Protein AF-A0A3R7WLH8-F1 (afdb_monomer)

pLDDT: mean 74.45, std 24.91, range [28.34, 98.06]

Structure (mmCIF, N/CA/C/O backbone):
data_AF-A0A3R7WLH8-F1
#
_entry.id   AF-A0A3R7WLH8-F1
#
loop_
_atom_site.group_PDB
_atom_site.id
_atom_site.type_symbol
_atom_site.label_atom_id
_atom_site.label_alt_id
_atom_site.label_comp_id
_atom_site.label_asym_id
_atom_site.label_entity_id
_atom_site.label_seq_id
_atom_site.pdbx_PDB_ins_code
_atom_site.Cartn_x
_atom_site.Cartn_y
_atom_site.Cartn_z
_atom_site.occupancy
_atom_site.B_iso_or_equiv
_atom_site.auth_seq_id
_atom_site.auth_comp_id
_atom_site.auth_asym_id
_atom_site.auth_atom_id
_atom_site.pdbx_PDB_model_num
ATOM 1 N N . MET A 1 1 ? 27.901 28.389 -70.918 1.00 40.59 1 MET A N 1
ATOM 2 C CA . MET A 1 1 ? 26.984 27.242 -70.799 1.00 40.59 1 MET A CA 1
ATOM 3 C C . MET A 1 1 ? 27.554 26.351 -69.721 1.00 40.59 1 MET A C 1
ATOM 5 O O . MET A 1 1 ? 28.680 25.908 -69.884 1.00 40.59 1 MET A O 1
ATOM 9 N N . ILE A 1 2 ? 26.846 26.208 -68.601 1.00 49.53 2 ILE A N 1
ATOM 10 C CA . ILE A 1 2 ? 27.126 25.148 -67.630 1.00 49.53 2 ILE A CA 1
ATOM 11 C C . ILE A 1 2 ? 26.719 23.880 -68.373 1.00 49.53 2 ILE A C 1
ATOM 13 O O . ILE A 1 2 ? 25.544 23.742 -68.717 1.00 49.53 2 ILE A O 1
ATOM 17 N N . ASP A 1 3 ? 27.689 23.067 -68.786 1.00 56.53 3 ASP A N 1
ATOM 18 C CA . ASP A 1 3 ? 27.353 21.775 -69.366 1.00 56.53 3 ASP A CA 1
ATOM 19 C C . ASP A 1 3 ? 26.585 20.995 -68.287 1.00 56.53 3 ASP A C 1
ATOM 21 O O . ASP A 1 3 ? 26.953 21.008 -67.116 1.00 56.53 3 ASP A O 1
ATOM 25 N N . GLY A 1 4 ? 25.435 20.440 -68.658 1.00 58.41 4 GLY A N 1
ATOM 26 C CA . GLY A 1 4 ? 24.514 19.789 -67.730 1.00 58.41 4 GLY A CA 1
ATOM 27 C C . GLY A 1 4 ? 24.974 18.411 -67.251 1.00 58.41 4 GLY A C 1
ATOM 28 O O . GLY A 1 4 ? 24.127 17.632 -66.817 1.00 58.41 4 GLY A O 1
ATOM 29 N N . SER A 1 5 ? 26.259 18.058 -67.360 1.00 61.06 5 SER A N 1
ATOM 30 C CA . SER A 1 5 ? 26.787 16.882 -66.676 1.00 61.06 5 SER A CA 1
ATOM 31 C C . SER A 1 5 ? 26.930 17.224 -65.194 1.00 61.06 5 SER A C 1
ATOM 33 O O . SER A 1 5 ? 27.556 18.212 -64.835 1.00 61.06 5 SER A O 1
ATOM 35 N N . GLY A 1 6 ? 26.264 16.464 -64.320 1.00 68.88 6 GLY A N 1
ATOM 36 C CA . GLY A 1 6 ? 26.337 16.660 -62.870 1.00 68.88 6 GLY A CA 1
ATOM 37 C C . GLY A 1 6 ? 27.756 16.435 -62.333 1.00 68.88 6 GLY A C 1
ATOM 38 O O . GLY A 1 6 ? 28.636 17.278 -62.462 1.00 68.88 6 GLY A O 1
ATOM 39 N N . ILE A 1 7 ? 28.005 15.288 -61.701 1.00 75.50 7 ILE A N 1
ATOM 40 C CA . ILE A 1 7 ? 29.366 14.911 -61.292 1.00 75.50 7 ILE A CA 1
ATOM 41 C C . ILE A 1 7 ? 30.076 14.345 -62.530 1.00 75.50 7 ILE A C 1
ATOM 43 O O . ILE A 1 7 ? 29.749 13.249 -62.981 1.00 75.50 7 ILE A O 1
ATOM 47 N N . SER A 1 8 ? 31.013 15.098 -63.106 1.00 70.19 8 SER A N 1
ATOM 48 C CA . SER A 1 8 ? 31.606 14.806 -64.422 1.00 70.19 8 SER A CA 1
ATOM 49 C C . SER A 1 8 ? 32.635 13.666 -64.424 1.00 70.19 8 SER A C 1
ATOM 51 O O . SER A 1 8 ? 32.873 13.062 -65.470 1.00 70.19 8 SER A O 1
ATOM 53 N N . ASN A 1 9 ? 33.229 13.331 -63.272 1.00 80.62 9 ASN A N 1
ATOM 54 C CA . ASN A 1 9 ? 34.168 12.211 -63.133 1.00 80.62 9 ASN A CA 1
ATOM 55 C C . ASN A 1 9 ? 34.193 11.652 -61.693 1.00 80.62 9 ASN A C 1
ATOM 57 O O . ASN A 1 9 ? 35.164 11.887 -60.967 1.00 80.62 9 ASN A O 1
ATOM 61 N N . PRO A 1 10 ? 33.133 10.955 -61.237 1.00 83.56 10 PRO A N 1
ATOM 62 C CA . PRO A 1 10 ? 33.090 10.414 -59.882 1.00 83.56 10 PRO A CA 1
ATOM 63 C C . PRO A 1 10 ? 34.143 9.316 -59.708 1.00 83.56 10 PRO A C 1
ATOM 65 O O . PRO A 1 10 ? 34.213 8.376 -60.503 1.00 83.56 10 PRO A O 1
ATOM 68 N N . PHE A 1 11 ? 34.937 9.399 -58.642 1.00 90.88 11 PHE A N 1
ATOM 69 C CA . PHE A 1 11 ? 35.876 8.340 -58.277 1.00 90.88 11 PHE A CA 1
ATOM 70 C C . PHE A 1 11 ? 35.345 7.575 -57.067 1.00 90.88 11 PHE A C 1
ATOM 72 O O . PHE A 1 11 ? 35.356 8.089 -55.952 1.00 90.88 11 PHE A O 1
ATOM 79 N N . PHE A 1 12 ? 34.827 6.369 -57.305 1.00 92.69 12 PHE A N 1
ATOM 80 C CA . PHE A 1 12 ? 34.257 5.524 -56.257 1.00 92.69 12 PHE A CA 1
ATOM 81 C C . PHE A 1 12 ? 35.341 4.914 -55.374 1.00 92.69 12 PHE A C 1
ATOM 83 O O . PHE A 1 12 ? 36.395 4.509 -55.864 1.00 92.69 12 PHE A O 1
ATOM 90 N N . PHE A 1 13 ? 35.043 4.790 -54.085 1.00 93.25 13 PHE A N 1
ATOM 91 C CA . PHE A 1 13 ? 35.913 4.130 -53.127 1.00 93.25 13 PHE A CA 1
ATOM 92 C C . PHE A 1 13 ? 35.140 3.154 -52.241 1.00 93.25 13 PHE A C 1
ATOM 94 O O . PHE A 1 13 ? 33.953 3.329 -51.957 1.00 93.25 13 PHE A O 1
ATOM 101 N N . LEU A 1 14 ? 35.870 2.145 -51.775 1.00 93.75 14 LEU A N 1
ATOM 102 C CA . LEU A 1 14 ? 35.552 1.380 -50.578 1.00 93.75 14 LEU A CA 1
ATOM 103 C C . LEU A 1 14 ? 36.477 1.866 -49.470 1.00 93.75 14 LEU A C 1
ATOM 105 O O . LEU A 1 14 ? 37.641 2.167 -49.738 1.00 93.75 14 LEU A O 1
ATOM 109 N N . GLY A 1 15 ? 35.984 1.963 -48.246 1.00 92.19 15 GLY A N 1
ATOM 110 C CA . GLY A 1 15 ? 36.803 2.426 -47.137 1.00 92.19 15 GLY A CA 1
ATOM 111 C C . GLY A 1 15 ? 36.251 2.040 -45.782 1.00 92.19 15 GLY A C 1
ATOM 112 O O . GLY A 1 15 ? 35.165 1.470 -45.677 1.00 92.19 15 GLY A O 1
ATOM 113 N N . VAL A 1 16 ? 37.015 2.374 -44.749 1.00 92.06 16 VAL A N 1
ATOM 114 C CA . VAL A 1 16 ? 36.642 2.176 -43.347 1.00 92.06 16 VAL A CA 1
ATOM 115 C C . VAL A 1 16 ? 36.559 3.522 -42.637 1.00 92.06 16 VAL A C 1
ATOM 117 O O . VAL A 1 16 ? 37.370 4.418 -42.885 1.00 92.06 16 VAL A O 1
ATOM 120 N N . VAL A 1 17 ? 35.561 3.680 -41.773 1.00 92.31 17 VAL A N 1
ATOM 121 C CA . VAL A 1 17 ? 35.414 4.869 -40.928 1.00 92.31 17 VAL A CA 1
ATOM 122 C C . VAL A 1 17 ? 36.471 4.836 -39.826 1.00 92.31 17 VAL A C 1
ATOM 124 O O . VAL A 1 17 ? 36.531 3.885 -39.050 1.00 92.31 17 VAL A O 1
ATOM 127 N N . GLU A 1 18 ? 37.287 5.882 -39.736 1.00 92.12 18 GLU A N 1
ATOM 128 C CA . GLU A 1 18 ? 38.377 5.990 -38.754 1.00 92.12 18 GLU A CA 1
ATOM 129 C C . GLU A 1 18 ? 38.159 7.099 -37.723 1.00 92.12 18 GLU A C 1
ATOM 131 O O . GLU A 1 18 ? 38.820 7.115 -36.687 1.00 92.12 18 GLU A O 1
ATOM 136 N N . ASN A 1 19 ? 37.214 8.006 -37.974 1.00 91.75 19 ASN A N 1
ATOM 137 C CA . ASN A 1 19 ? 36.775 9.002 -37.005 1.00 91.75 19 ASN A CA 1
ATOM 138 C C . ASN A 1 19 ? 35.331 9.427 -37.300 1.00 91.75 19 ASN A C 1
ATOM 140 O O . ASN A 1 19 ? 34.993 9.709 -38.449 1.00 91.75 19 ASN A O 1
ATOM 144 N N . ASN A 1 20 ? 34.493 9.499 -36.270 1.00 90.75 20 ASN A N 1
ATOM 145 C CA . ASN A 1 20 ? 33.112 9.982 -36.353 1.00 90.75 20 ASN A CA 1
ATOM 146 C C . ASN A 1 20 ? 32.798 11.108 -35.351 1.00 90.75 20 ASN A C 1
ATOM 148 O O . ASN A 1 20 ? 31.636 11.469 -35.180 1.00 90.75 20 ASN A O 1
ATOM 152 N N . VAL A 1 21 ? 33.824 11.682 -34.713 1.00 89.81 21 VAL A N 1
ATOM 153 C CA . VAL A 1 21 ? 33.704 12.852 -33.833 1.00 89.81 21 VAL A CA 1
ATOM 154 C C . VAL A 1 21 ? 33.979 14.112 -34.653 1.00 89.81 21 VAL A C 1
ATOM 156 O O . VAL A 1 21 ? 35.080 14.661 -34.637 1.00 89.81 21 VAL A O 1
ATOM 159 N N . ASP A 1 22 ? 32.980 14.527 -35.431 1.00 88.56 22 ASP A N 1
ATOM 160 C CA . ASP A 1 22 ? 33.034 15.712 -36.293 1.00 88.56 22 ASP A CA 1
ATOM 161 C C . ASP A 1 22 ? 33.067 17.016 -35.467 1.00 88.56 22 ASP A C 1
ATOM 163 O O . ASP A 1 22 ? 32.074 17.334 -34.809 1.00 88.56 22 ASP A O 1
ATOM 167 N N . PRO A 1 23 ? 34.144 17.829 -35.535 1.00 87.81 23 PRO A N 1
ATOM 168 C CA . PRO A 1 23 ? 34.237 19.101 -34.815 1.00 87.81 23 PRO A CA 1
ATOM 169 C C . PRO A 1 23 ? 33.142 20.115 -35.178 1.00 87.81 23 PRO A C 1
ATOM 171 O O . PRO A 1 23 ? 32.892 21.045 -34.413 1.00 87.81 23 PRO A O 1
ATOM 174 N N . THR A 1 24 ? 32.519 19.966 -36.352 1.00 88.19 24 THR A N 1
ATOM 175 C CA . THR A 1 24 ? 31.449 20.849 -36.838 1.00 88.19 24 THR A CA 1
ATOM 176 C C . THR A 1 24 ? 30.047 20.382 -36.444 1.00 88.19 24 THR A C 1
ATOM 178 O O . THR A 1 24 ? 29.102 21.156 -36.566 1.00 88.19 24 THR A O 1
ATOM 181 N N . ASN A 1 25 ? 29.910 19.166 -35.896 1.00 87.06 25 ASN A N 1
ATOM 182 C CA . ASN A 1 25 ? 28.632 18.529 -35.559 1.00 87.06 25 ASN A CA 1
ATOM 183 C C . ASN A 1 25 ? 27.655 18.423 -36.751 1.00 87.06 25 ASN A C 1
ATOM 185 O O . ASN A 1 25 ? 26.441 18.461 -36.563 1.00 87.06 25 ASN A O 1
ATOM 189 N N . GLU A 1 26 ? 28.170 18.278 -37.976 1.00 83.69 26 GLU A N 1
ATOM 190 C CA . GLU A 1 26 ? 27.370 18.145 -39.204 1.00 83.69 26 GLU A CA 1
ATOM 191 C C . GLU A 1 26 ? 27.116 16.672 -39.586 1.00 83.69 26 GLU A C 1
ATOM 193 O O . GLU A 1 26 ? 26.509 16.388 -40.618 1.00 83.69 26 GLU A O 1
ATOM 198 N N . GLY A 1 27 ? 27.582 15.721 -38.768 1.00 86.56 27 GLY A N 1
ATOM 199 C CA . GLY A 1 27 ? 27.427 14.283 -39.014 1.00 86.56 27 GLY A CA 1
ATOM 200 C C . GLY A 1 27 ? 28.411 13.727 -40.050 1.00 86.56 27 GLY A C 1
ATOM 201 O O . GLY A 1 27 ? 28.143 12.696 -40.676 1.00 86.56 27 GLY A O 1
ATOM 202 N N . LYS A 1 28 ? 29.545 14.406 -40.259 1.00 89.75 28 LYS A N 1
ATOM 203 C CA . LYS A 1 28 ? 30.610 13.931 -41.149 1.00 89.75 28 LYS A CA 1
ATOM 204 C C . LYS A 1 28 ? 31.453 12.845 -40.487 1.00 89.75 28 LYS A C 1
ATOM 206 O O . LYS A 1 28 ? 31.512 12.724 -39.266 1.00 89.75 28 LYS A O 1
ATOM 211 N N . VAL A 1 29 ? 32.155 12.076 -41.311 1.00 92.88 29 VAL A N 1
ATOM 212 C CA . VAL A 1 29 ? 33.094 11.038 -40.862 1.00 92.88 29 VAL A CA 1
ATOM 213 C C . VAL A 1 29 ? 34.404 11.116 -41.636 1.00 92.88 29 VAL A C 1
ATOM 215 O O . VAL A 1 29 ? 34.404 11.452 -42.816 1.00 92.88 29 VAL A O 1
ATOM 218 N N . GLN A 1 30 ? 35.532 10.785 -41.013 1.00 93.94 30 GLN A N 1
ATOM 219 C CA . GLN A 1 30 ? 36.791 10.582 -41.733 1.00 93.94 30 GLN A CA 1
ATOM 220 C C . GLN A 1 30 ? 36.890 9.122 -42.166 1.00 93.94 30 GLN A C 1
ATOM 222 O O . GLN A 1 30 ? 36.765 8.208 -41.346 1.00 93.94 30 GLN A O 1
ATOM 227 N N . VAL A 1 31 ? 37.110 8.908 -43.463 1.00 94.44 31 VAL A N 1
ATOM 228 C CA . VAL A 1 31 ? 37.139 7.574 -44.071 1.00 94.44 31 VAL A CA 1
ATOM 229 C C . VAL A 1 31 ? 38.480 7.332 -44.742 1.00 94.44 31 VAL A C 1
ATOM 231 O O . VAL A 1 31 ? 38.927 8.111 -45.589 1.00 94.44 31 VAL A O 1
ATOM 234 N N . ARG A 1 32 ? 39.102 6.198 -44.427 1.00 94.06 32 ARG A N 1
ATOM 235 C CA . ARG A 1 32 ? 40.263 5.720 -45.172 1.00 94.06 32 ARG A CA 1
ATOM 236 C C . ARG A 1 32 ? 39.793 4.967 -46.408 1.00 94.06 32 ARG A C 1
ATOM 238 O O . ARG A 1 32 ? 39.340 3.829 -46.315 1.00 94.06 32 ARG A O 1
ATOM 245 N N . ALA A 1 33 ? 39.882 5.618 -47.565 1.00 93.69 33 ALA A N 1
ATOM 246 C CA . ALA A 1 33 ? 39.571 5.030 -48.859 1.00 93.69 33 ALA A CA 1
ATOM 247 C C . ALA A 1 33 ? 40.703 4.094 -49.311 1.00 93.69 33 ALA A C 1
ATOM 249 O O . ALA A 1 33 ? 41.852 4.517 -49.499 1.00 93.69 33 ALA A O 1
ATOM 250 N N . PHE A 1 34 ? 40.374 2.817 -49.501 1.00 91.44 34 PHE A N 1
ATOM 251 C CA . PHE A 1 34 ? 41.323 1.797 -49.929 1.00 91.44 34 PHE A CA 1
ATOM 252 C C . PHE A 1 34 ? 41.853 2.098 -51.334 1.00 91.44 34 PHE A C 1
ATOM 254 O O . PHE A 1 34 ? 41.098 2.427 -52.248 1.00 91.44 34 PHE A O 1
ATOM 261 N N . GLY A 1 35 ? 43.174 1.993 -51.499 1.00 87.81 35 GLY A N 1
ATOM 262 C CA . GLY A 1 35 ? 43.865 2.321 -52.749 1.00 87.81 35 GLY A CA 1
ATOM 263 C C . GLY A 1 35 ? 44.087 3.819 -52.997 1.00 87.81 35 GLY A C 1
ATOM 264 O O . GLY A 1 35 ? 44.679 4.158 -54.018 1.00 87.81 35 GLY A O 1
ATOM 265 N N . VAL A 1 36 ? 43.649 4.701 -52.085 1.00 90.38 36 VAL A N 1
ATOM 266 C CA . VAL A 1 36 ? 43.803 6.166 -52.204 1.00 90.38 36 VAL A CA 1
ATOM 267 C C . VAL A 1 36 ? 44.644 6.740 -51.068 1.00 90.38 36 VAL A C 1
ATOM 269 O O . VAL A 1 36 ? 45.650 7.390 -51.323 1.00 90.38 36 VAL A O 1
ATOM 272 N N . HIS A 1 37 ? 44.259 6.480 -49.816 1.00 91.25 37 HIS A N 1
ATOM 273 C CA . HIS A 1 37 ? 44.868 7.111 -48.635 1.00 91.25 37 HIS A CA 1
ATOM 274 C C . HIS A 1 37 ? 46.036 6.314 -48.022 1.00 91.25 37 HIS A C 1
ATOM 276 O O . HIS A 1 37 ? 46.512 6.665 -46.946 1.00 91.25 37 HIS A O 1
ATOM 282 N N . GLY A 1 38 ? 46.481 5.229 -48.666 1.00 89.44 38 GLY A N 1
ATOM 283 C CA . GLY A 1 38 ? 47.543 4.374 -48.125 1.00 89.44 38 GLY A CA 1
ATOM 284 C C . GLY A 1 38 ? 47.196 3.774 -46.755 1.00 89.44 38 GLY A C 1
ATOM 285 O O . GLY A 1 38 ? 46.023 3.595 -46.417 1.00 89.44 38 GLY A O 1
ATOM 286 N N . THR A 1 39 ? 48.219 3.456 -45.967 1.00 90.62 39 THR A N 1
ATOM 287 C CA . THR A 1 39 ? 48.094 2.920 -44.602 1.00 90.62 39 THR A CA 1
ATOM 288 C C . THR A 1 39 ? 48.032 4.024 -43.543 1.00 90.62 39 THR A C 1
ATOM 290 O O . THR A 1 39 ? 48.433 5.164 -43.779 1.00 90.62 39 THR A O 1
ATOM 293 N N . ASN A 1 40 ? 47.581 3.687 -42.335 1.00 86.62 40 ASN A N 1
ATOM 294 C CA . ASN A 1 40 ? 47.556 4.591 -41.177 1.00 86.62 40 ASN A CA 1
ATOM 295 C C . ASN A 1 40 ? 48.934 5.107 -40.719 1.00 86.62 40 ASN A C 1
ATOM 297 O O . ASN A 1 40 ? 48.995 6.073 -39.963 1.00 86.62 40 ASN A O 1
ATOM 301 N N . LYS A 1 41 ? 50.032 4.500 -41.188 1.00 86.12 41 LYS A N 1
ATOM 302 C CA . LYS A 1 41 ? 51.408 4.987 -40.985 1.00 86.12 41 LYS A CA 1
ATOM 303 C C . LYS A 1 41 ? 51.830 6.027 -42.022 1.00 86.12 41 LYS A C 1
ATOM 305 O O . LYS A 1 41 ? 52.765 6.779 -41.776 1.00 86.12 41 LYS A O 1
ATOM 310 N N . GLU A 1 42 ? 51.186 6.022 -43.187 1.00 88.75 42 GLU A N 1
ATOM 311 C CA . GLU A 1 42 ? 51.478 6.943 -44.288 1.00 88.75 42 GLU A CA 1
ATOM 312 C C . GLU A 1 42 ? 50.646 8.220 -44.176 1.00 88.75 42 GLU A C 1
ATOM 314 O O . GLU A 1 42 ? 51.181 9.306 -44.375 1.00 88.75 42 GLU A O 1
ATOM 319 N N . ILE A 1 43 ? 49.357 8.086 -43.842 1.00 88.50 43 ILE A N 1
ATOM 320 C CA . ILE A 1 43 ? 48.445 9.208 -43.587 1.00 88.50 43 ILE A CA 1
ATOM 321 C C . ILE A 1 43 ? 47.741 8.960 -42.261 1.00 88.50 43 ILE A C 1
ATOM 323 O O . ILE A 1 43 ? 47.035 7.955 -42.115 1.00 88.50 43 ILE A O 1
ATOM 327 N N . GLU A 1 44 ? 47.892 9.880 -41.313 1.00 88.25 44 GLU A N 1
ATOM 328 C CA . GLU A 1 44 ? 47.235 9.769 -40.014 1.00 88.25 44 GLU A CA 1
ATOM 329 C C . GLU A 1 44 ? 45.725 10.019 -40.129 1.00 88.25 44 GLU A C 1
ATOM 331 O O . GLU A 1 44 ? 45.261 10.811 -40.948 1.00 88.25 44 GLU A O 1
ATOM 336 N N . ASN A 1 45 ? 44.934 9.395 -39.255 1.00 87.31 45 ASN A N 1
ATOM 337 C CA . ASN A 1 45 ? 43.467 9.457 -39.312 1.00 87.31 45 ASN A CA 1
ATOM 338 C C . ASN A 1 45 ? 42.931 10.900 -39.274 1.00 87.31 45 ASN A C 1
ATOM 340 O O . ASN A 1 45 ? 41.951 11.213 -39.941 1.00 87.31 45 ASN A O 1
ATOM 344 N N . LYS A 1 46 ? 43.605 11.794 -38.535 1.00 87.44 46 LYS A N 1
ATOM 345 C CA . LYS A 1 46 ? 43.242 13.215 -38.404 1.00 87.44 46 LYS A CA 1
ATOM 346 C C . LYS A 1 46 ? 43.436 14.020 -39.696 1.00 87.44 46 LYS A C 1
ATOM 348 O O . LYS A 1 46 ? 42.831 15.078 -39.831 1.00 87.44 46 LYS A O 1
ATOM 353 N N . GLU A 1 47 ? 44.269 13.536 -40.615 1.00 89.81 47 GLU A N 1
ATOM 354 C CA . GLU A 1 47 ? 44.601 14.193 -41.887 1.00 89.81 47 GLU A CA 1
ATOM 355 C C . GLU A 1 47 ? 43.656 13.781 -43.022 1.00 89.81 47 GLU A C 1
ATOM 357 O O . GLU A 1 47 ? 43.668 14.383 -44.095 1.00 89.81 47 GLU A O 1
ATOM 362 N N . LEU A 1 48 ? 42.818 12.767 -42.791 1.00 93.12 48 LEU A N 1
ATOM 363 C CA . LEU A 1 48 ? 41.832 12.316 -43.761 1.00 93.12 48 LEU A CA 1
ATOM 364 C C . LEU A 1 48 ? 40.761 13.398 -44.002 1.00 93.12 48 LEU A C 1
ATOM 366 O O . LEU A 1 48 ? 40.313 14.053 -43.056 1.00 93.12 48 LEU A O 1
ATOM 370 N N . PRO A 1 49 ? 40.278 13.572 -45.241 1.00 92.69 49 PRO A N 1
ATOM 371 C CA . PRO A 1 49 ? 39.191 14.503 -45.515 1.00 92.69 49 PRO A CA 1
ATOM 372 C C . PRO A 1 49 ? 37.883 14.059 -44.838 1.00 92.69 49 PRO A C 1
ATOM 374 O O . PRO A 1 49 ? 37.552 12.871 -44.794 1.00 92.69 49 PRO A O 1
ATOM 377 N N . TRP A 1 50 ? 37.120 15.031 -44.330 1.00 93.50 50 TRP A N 1
ATOM 378 C CA . TRP A 1 50 ? 35.791 14.796 -43.764 1.00 93.50 50 TRP A CA 1
ATOM 379 C C . TRP A 1 50 ? 34.782 14.505 -44.872 1.00 93.50 50 TRP A C 1
ATOM 381 O O . TRP A 1 50 ? 34.513 15.352 -45.724 1.00 93.50 50 TRP A O 1
ATOM 391 N N . ALA A 1 51 ? 34.202 13.312 -44.836 1.00 92.81 51 ALA A N 1
ATOM 392 C CA . ALA A 1 51 ? 33.184 12.866 -45.764 1.00 92.81 51 ALA A CA 1
ATOM 393 C C . ALA A 1 51 ? 31.787 13.198 -45.259 1.00 92.81 51 ALA A C 1
ATOM 395 O O . ALA A 1 51 ? 31.429 12.894 -44.119 1.00 92.81 51 ALA A O 1
ATOM 396 N N . ILE A 1 52 ? 30.979 13.784 -46.139 1.00 89.81 52 ILE A N 1
ATOM 397 C CA . ILE A 1 52 ? 29.548 13.958 -45.896 1.00 89.81 52 ILE A CA 1
ATOM 398 C C . ILE A 1 52 ? 28.876 12.593 -46.057 1.00 89.81 52 ILE A C 1
ATOM 400 O O . ILE A 1 52 ? 29.155 11.870 -47.015 1.00 89.81 52 ILE A O 1
ATOM 404 N N . CYS A 1 53 ? 27.984 12.237 -45.138 1.00 88.69 53 CYS A N 1
ATOM 405 C CA . CYS A 1 53 ? 27.165 11.038 -45.265 1.00 88.69 53 CYS A CA 1
ATOM 406 C C . CYS A 1 53 ? 25.915 11.365 -46.086 1.00 88.69 53 CYS A C 1
ATOM 408 O O . CYS A 1 53 ? 25.055 12.122 -45.639 1.00 88.69 53 CYS A O 1
ATOM 410 N N . ALA A 1 54 ? 25.799 10.798 -47.286 1.00 86.44 54 ALA A N 1
ATOM 411 C CA . ALA A 1 54 ? 24.568 10.854 -48.055 1.00 86.44 54 ALA A CA 1
ATOM 412 C C . ALA A 1 54 ? 23.504 10.019 -47.332 1.00 86.44 54 ALA A C 1
ATOM 414 O O . ALA A 1 54 ? 23.514 8.789 -47.356 1.00 86.44 54 ALA A O 1
ATOM 415 N N . ALA A 1 55 ? 22.590 10.705 -46.661 1.00 73.81 55 ALA A N 1
ATOM 416 C CA . ALA A 1 55 ? 21.427 10.096 -46.049 1.00 73.81 55 ALA A CA 1
ATOM 417 C C . ALA A 1 55 ? 20.325 9.952 -47.111 1.00 73.81 55 ALA A C 1
ATOM 419 O O . ALA A 1 55 ? 19.856 10.937 -47.679 1.00 73.81 55 ALA A O 1
ATOM 420 N N . GLY A 1 56 ? 19.924 8.713 -47.415 1.00 66.44 56 GLY A N 1
ATOM 421 C CA . GLY A 1 56 ? 18.766 8.441 -48.279 1.00 66.44 56 GLY A CA 1
ATOM 422 C C . GLY A 1 56 ? 17.424 8.721 -47.589 1.00 66.44 56 GLY A C 1
ATOM 423 O O . GLY A 1 56 ? 16.390 8.808 -48.248 1.00 66.44 56 GLY A O 1
ATOM 424 N N . ASN A 1 57 ? 17.440 8.864 -46.262 1.00 62.34 57 ASN A N 1
ATOM 425 C CA . ASN A 1 57 ? 16.340 9.363 -45.450 1.00 62.34 57 ASN A CA 1
ATOM 426 C C . ASN A 1 57 ? 16.527 10.867 -45.180 1.00 62.34 57 ASN A C 1
ATOM 428 O O . ASN A 1 57 ? 17.638 11.347 -44.998 1.00 62.34 57 ASN A O 1
ATOM 432 N N . TYR A 1 58 ? 15.428 11.620 -45.114 1.00 55.47 58 TYR A N 1
ATOM 433 C CA . TYR A 1 58 ? 15.439 13.058 -44.794 1.00 55.47 58 TYR A CA 1
ATOM 434 C C . TYR A 1 58 ? 15.700 13.359 -43.299 1.00 55.47 58 TYR A C 1
ATOM 436 O O . TYR A 1 58 ? 15.470 14.479 -42.849 1.00 55.47 58 TYR A O 1
ATOM 444 N N . ASP A 1 59 ? 16.139 12.369 -42.515 1.00 66.94 59 ASP A N 1
ATOM 445 C CA . ASP A 1 59 ? 16.354 12.507 -41.073 1.00 66.94 59 ASP A CA 1
ATOM 446 C C . ASP A 1 59 ? 17.789 12.954 -40.777 1.00 66.94 59 ASP A C 1
ATOM 448 O O . ASP A 1 59 ? 18.730 12.160 -40.815 1.00 66.94 59 ASP A O 1
ATOM 452 N N . SER A 1 60 ? 17.944 14.238 -40.459 1.00 61.81 60 SER A N 1
ATOM 453 C CA . SER A 1 60 ? 19.226 14.841 -40.088 1.00 61.81 60 SER A CA 1
ATOM 454 C C . SER A 1 60 ? 19.766 14.369 -38.736 1.00 61.81 60 SER A C 1
ATOM 456 O O . SER A 1 60 ? 20.916 14.656 -38.424 1.00 61.81 60 SER A O 1
ATOM 458 N N . ASN A 1 61 ? 18.958 13.683 -37.918 1.00 67.12 61 ASN A N 1
ATOM 459 C CA . ASN A 1 61 ? 19.356 13.221 -36.586 1.00 67.12 61 ASN A CA 1
ATOM 460 C C . ASN A 1 61 ? 19.892 11.783 -36.585 1.00 67.12 61 ASN A C 1
ATOM 462 O O . ASN A 1 61 ? 20.202 11.246 -35.520 1.00 67.12 61 ASN A O 1
ATOM 466 N N . ASN A 1 62 ? 19.992 11.140 -37.753 1.00 76.06 62 ASN A N 1
ATOM 467 C CA . ASN A 1 62 ? 20.538 9.794 -37.838 1.00 76.06 62 ASN A CA 1
ATOM 468 C C . ASN A 1 62 ? 22.024 9.816 -37.428 1.00 76.06 62 ASN A C 1
ATOM 470 O O . ASN A 1 62 ? 22.794 10.589 -38.006 1.00 76.06 62 ASN A O 1
ATOM 474 N N . PRO A 1 63 ? 22.453 8.997 -36.451 1.00 80.06 63 PRO A N 1
ATOM 475 C CA . PRO A 1 63 ? 23.842 8.994 -36.020 1.00 80.06 63 PRO A CA 1
ATOM 476 C C . PRO A 1 63 ? 24.776 8.649 -37.190 1.00 80.06 63 PRO A C 1
ATOM 478 O O . PRO A 1 63 ? 24.431 7.802 -38.026 1.00 80.06 63 PRO A O 1
ATOM 481 N N . PRO A 1 64 ? 25.967 9.271 -37.250 1.00 86.12 64 PRO A N 1
ATOM 482 C CA . PRO A 1 64 ? 26.943 8.944 -38.273 1.00 86.12 64 PRO A CA 1
ATOM 483 C C . PRO A 1 64 ? 27.365 7.470 -38.156 1.00 86.12 64 PRO A C 1
ATOM 485 O O . PRO A 1 64 ? 27.290 6.878 -37.071 1.00 86.12 64 PRO A O 1
ATOM 488 N N . PRO A 1 65 ? 27.846 6.863 -39.253 1.00 87.81 65 PRO A N 1
ATOM 489 C CA . PRO A 1 65 ? 28.493 5.561 -39.215 1.00 87.81 65 PRO A CA 1
ATOM 490 C C . PRO A 1 65 ? 29.487 5.412 -38.055 1.00 87.81 65 PRO A C 1
ATOM 492 O O . PRO A 1 65 ? 30.266 6.318 -37.749 1.00 87.81 65 PRO A O 1
ATOM 495 N N . ARG A 1 66 ? 29.463 4.246 -37.406 1.00 87.50 66 ARG A N 1
ATOM 496 C CA . ARG A 1 66 ? 30.380 3.925 -36.305 1.00 87.50 66 ARG A CA 1
ATOM 497 C C . ARG A 1 66 ? 31.812 3.760 -36.816 1.00 87.50 66 ARG A C 1
ATOM 499 O O . ARG A 1 66 ? 32.021 3.361 -37.961 1.00 87.50 66 ARG A O 1
ATOM 506 N N . ILE A 1 67 ? 32.791 4.036 -35.958 1.00 89.69 67 ILE A N 1
ATOM 507 C CA . ILE A 1 67 ? 34.204 3.769 -36.259 1.00 89.69 67 ILE A CA 1
ATOM 508 C C . ILE A 1 67 ? 34.383 2.267 -36.502 1.00 89.69 67 ILE A C 1
ATOM 510 O O . ILE A 1 67 ? 33.786 1.449 -35.808 1.00 89.69 67 ILE A O 1
ATOM 514 N N . GLY A 1 68 ? 35.163 1.914 -37.524 1.00 87.56 68 GLY A N 1
ATOM 515 C CA . GLY A 1 68 ? 35.361 0.535 -37.966 1.00 87.56 68 GLY A CA 1
ATOM 516 C C . GLY A 1 68 ? 34.303 0.020 -38.947 1.00 87.56 68 GLY A C 1
ATOM 517 O O . GLY A 1 68 ? 34.493 -1.060 -39.506 1.00 87.56 68 GLY A O 1
ATOM 518 N N . ALA A 1 69 ? 33.227 0.772 -39.211 1.00 87.94 69 ALA A N 1
ATOM 519 C CA . ALA A 1 69 ? 32.242 0.395 -40.219 1.00 87.94 69 ALA A CA 1
ATOM 520 C C . ALA A 1 69 ? 32.809 0.548 -41.639 1.00 87.94 69 ALA A C 1
ATOM 522 O O . ALA A 1 69 ? 33.450 1.553 -41.968 1.00 87.94 69 ALA A O 1
ATOM 523 N N . PHE A 1 70 ? 32.528 -0.433 -42.497 1.00 89.25 70 PHE A N 1
ATOM 524 C CA . PHE A 1 70 ? 32.861 -0.356 -43.914 1.00 89.25 70 PHE A CA 1
ATOM 525 C C . PHE A 1 70 ? 31.819 0.472 -44.658 1.00 89.25 70 PHE A C 1
ATOM 527 O O . PHE A 1 70 ? 30.613 0.323 -44.461 1.00 89.25 70 PHE A O 1
ATOM 534 N N . VAL A 1 71 ? 32.294 1.335 -45.545 1.00 91.06 71 VAL A N 1
ATOM 535 C CA . VAL A 1 71 ? 31.464 2.230 -46.346 1.00 91.06 71 VAL A CA 1
ATOM 536 C C . VAL A 1 71 ? 31.872 2.167 -47.807 1.00 91.06 71 VAL A C 1
ATOM 538 O O . VAL A 1 71 ? 33.016 1.856 -48.148 1.00 91.06 71 VAL A O 1
ATOM 541 N N . TYR A 1 72 ? 30.930 2.514 -48.674 1.00 92.69 72 TYR A N 1
ATOM 542 C CA . TYR A 1 72 ? 31.227 2.861 -50.055 1.00 92.69 72 TYR A CA 1
ATOM 543 C C . TYR A 1 72 ? 30.805 4.300 -50.322 1.00 92.69 72 TYR A C 1
ATOM 545 O O . TYR A 1 72 ? 29.839 4.813 -49.749 1.00 92.69 72 TYR A O 1
ATOM 553 N N . GLY A 1 73 ? 31.550 4.966 -51.190 1.00 93.44 73 GLY A N 1
ATOM 554 C CA . GLY A 1 73 ? 31.338 6.370 -51.490 1.00 93.44 73 GLY A CA 1
ATOM 555 C C . GLY A 1 73 ? 31.975 6.778 -52.803 1.00 93.44 73 GLY A C 1
ATOM 556 O O . GLY A 1 73 ? 32.457 5.938 -53.564 1.00 93.44 73 GLY A O 1
ATOM 557 N N . LEU A 1 74 ? 31.970 8.079 -53.066 1.00 93.62 74 LEU A N 1
ATOM 558 C CA . LEU A 1 74 ? 32.679 8.673 -54.190 1.00 93.62 74 LEU A CA 1
ATOM 559 C C . LEU A 1 74 ? 33.326 9.995 -53.797 1.00 93.62 74 LEU A C 1
ATOM 561 O O . LEU A 1 74 ? 32.837 10.701 -52.920 1.00 93.62 74 LEU A O 1
ATOM 565 N N . PHE A 1 75 ? 34.408 10.344 -54.476 1.00 93.12 75 PHE A N 1
ATOM 566 C CA . PHE A 1 75 ? 34.979 11.683 -54.435 1.00 93.12 75 PHE A CA 1
ATOM 567 C C . PHE A 1 75 ? 34.323 12.555 -55.508 1.00 93.12 75 PHE A C 1
ATOM 569 O O . PHE A 1 75 ? 34.309 12.193 -56.690 1.00 93.12 75 PHE A O 1
ATOM 576 N N . LEU A 1 76 ? 33.772 13.699 -55.092 1.00 89.38 76 LEU A N 1
ATOM 577 C CA . LEU A 1 76 ? 33.074 14.652 -55.966 1.00 89.38 76 LEU A CA 1
ATOM 578 C C . LEU A 1 76 ? 34.024 15.330 -56.964 1.00 89.38 76 LEU A C 1
ATOM 580 O O . LEU A 1 76 ? 33.607 15.729 -58.047 1.00 89.38 76 LEU A O 1
ATOM 584 N N . ASP A 1 77 ? 35.304 15.423 -56.610 1.00 88.12 77 ASP A N 1
ATOM 585 C CA . ASP A 1 77 ? 36.394 15.996 -57.400 1.00 88.12 77 ASP A CA 1
ATOM 586 C C . ASP A 1 77 ? 37.250 14.932 -58.120 1.00 88.12 77 ASP A C 1
ATOM 588 O O . ASP A 1 77 ? 38.351 15.209 -58.607 1.00 88.12 77 ASP A O 1
ATOM 592 N N . GLY A 1 78 ? 36.742 13.699 -58.216 1.00 86.88 78 GLY A N 1
ATOM 593 C CA . GLY A 1 78 ? 37.386 12.603 -58.931 1.00 86.88 78 GLY A CA 1
ATOM 594 C C . GLY A 1 78 ? 38.713 12.180 -58.300 1.00 86.88 78 GLY A C 1
ATOM 595 O O . GLY A 1 78 ? 38.801 11.930 -57.102 1.00 86.88 78 GLY A O 1
ATOM 596 N N . ARG A 1 79 ? 39.773 12.066 -59.111 1.00 83.69 79 ARG A N 1
ATOM 597 C CA . ARG A 1 79 ? 41.093 11.573 -58.664 1.00 83.69 79 ARG A CA 1
ATOM 598 C C . ARG A 1 79 ? 41.848 12.520 -57.722 1.00 83.69 79 ARG A C 1
ATOM 600 O O . ARG A 1 79 ? 42.888 12.119 -57.212 1.00 83.69 79 ARG A O 1
ATOM 607 N N . LEU A 1 80 ? 41.368 13.750 -57.515 1.00 85.88 80 LEU A N 1
ATOM 608 C CA . LEU A 1 80 ? 41.957 14.674 -56.538 1.00 85.88 80 LEU A CA 1
ATOM 609 C C . LEU A 1 80 ? 41.681 14.237 -55.090 1.00 85.88 80 LEU A C 1
ATOM 611 O O . LEU A 1 80 ? 42.474 14.546 -54.202 1.00 85.88 80 LEU A O 1
ATOM 615 N N . ALA A 1 81 ? 40.603 13.477 -54.876 1.00 87.31 81 ALA A N 1
ATOM 616 C CA . ALA A 1 81 ? 40.268 12.825 -53.616 1.00 87.31 81 ALA A CA 1
ATOM 617 C C . ALA A 1 81 ? 40.200 13.757 -52.387 1.00 87.31 81 ALA A C 1
ATOM 619 O O . ALA A 1 81 ? 40.542 13.341 -51.283 1.00 87.31 81 ALA A O 1
ATOM 620 N N . GLN A 1 82 ? 39.766 15.015 -52.550 1.00 87.25 82 GLN A N 1
ATOM 621 C CA . GLN A 1 82 ? 39.625 15.955 -51.426 1.00 87.25 82 GLN A CA 1
ATOM 622 C C . GLN A 1 82 ? 38.184 16.069 -50.922 1.00 87.25 82 GLN A C 1
ATOM 624 O O . GLN A 1 82 ? 37.979 16.405 -49.758 1.00 87.25 82 GLN A O 1
ATOM 629 N N . HIS A 1 83 ? 37.184 15.768 -51.761 1.00 89.44 83 HIS A N 1
ATOM 630 C CA . HIS A 1 83 ? 35.765 15.938 -51.421 1.00 89.44 83 HIS A CA 1
ATOM 631 C C . HIS A 1 83 ? 35.009 14.598 -51.390 1.00 89.44 83 HIS A C 1
ATOM 633 O O . HIS A 1 83 ? 34.271 14.290 -52.333 1.00 89.44 83 HIS A O 1
ATOM 639 N N . PRO A 1 84 ? 35.191 13.769 -50.345 1.00 93.44 84 PRO A N 1
ATOM 640 C CA . PRO A 1 84 ? 34.492 12.495 -50.221 1.00 93.44 84 PRO A CA 1
ATOM 641 C C . PRO A 1 84 ? 33.012 12.655 -49.838 1.00 93.44 84 PRO A C 1
ATOM 643 O O . PRO A 1 84 ? 32.636 13.466 -48.991 1.00 93.44 84 PRO A O 1
ATOM 646 N N . LEU A 1 85 ? 32.178 11.800 -50.423 1.00 92.56 85 LEU A N 1
ATOM 647 C CA . LEU A 1 85 ? 30.774 11.589 -50.086 1.00 92.56 85 LEU A CA 1
ATOM 648 C C . LEU A 1 85 ? 30.563 10.095 -49.815 1.00 92.56 85 LEU A C 1
ATOM 650 O O . LEU A 1 85 ? 30.797 9.266 -50.696 1.00 92.56 85 LEU A O 1
ATOM 654 N N . VAL A 1 86 ? 30.112 9.739 -48.614 1.00 93.00 86 VAL A N 1
ATOM 655 C CA . VAL A 1 86 ? 29.716 8.365 -48.268 1.00 93.00 86 VAL A CA 1
ATOM 656 C C . VAL A 1 86 ? 28.302 8.123 -48.777 1.00 93.00 86 VAL A C 1
ATOM 658 O O . VAL A 1 86 ? 27.404 8.885 -48.449 1.00 93.00 86 VAL A O 1
ATOM 661 N N . LEU A 1 87 ? 28.092 7.068 -49.563 1.00 90.50 87 LEU A N 1
ATOM 662 C CA . LEU A 1 87 ? 26.784 6.728 -50.136 1.00 90.50 87 LEU A CA 1
ATOM 663 C C . LEU A 1 87 ? 26.035 5.659 -49.342 1.00 90.50 87 LEU A C 1
ATOM 665 O O . LEU A 1 87 ? 24.809 5.594 -49.394 1.00 90.50 87 LEU A O 1
ATOM 669 N N . GLY A 1 88 ? 26.755 4.809 -48.614 1.00 87.81 88 GLY A N 1
ATOM 670 C CA . GLY A 1 88 ? 26.128 3.802 -47.778 1.00 87.81 88 GLY A CA 1
ATOM 671 C C . GLY A 1 88 ? 27.119 2.949 -47.003 1.00 87.81 88 GLY A C 1
ATOM 672 O O . GLY A 1 88 ? 28.332 2.991 -47.222 1.00 87.81 88 GLY A O 1
ATOM 673 N N . LEU A 1 89 ? 26.558 2.164 -46.089 1.00 87.69 89 LEU A N 1
ATOM 674 C CA . LEU A 1 89 ? 27.278 1.188 -45.281 1.00 87.69 89 LEU A CA 1
ATOM 675 C C . LEU A 1 89 ? 27.330 -0.156 -46.001 1.00 87.69 89 LEU A C 1
ATOM 677 O O . LEU A 1 89 ? 26.358 -0.574 -46.631 1.00 87.69 89 LEU A O 1
ATOM 681 N N . ILE A 1 90 ? 28.458 -0.841 -45.862 1.00 84.88 90 ILE A N 1
ATOM 682 C CA . ILE A 1 90 ? 28.606 -2.240 -46.238 1.00 84.88 90 ILE A CA 1
ATOM 683 C C . ILE A 1 90 ? 28.498 -3.051 -44.947 1.00 84.88 90 ILE A C 1
ATOM 685 O O . ILE A 1 90 ? 29.425 -3.009 -44.135 1.00 84.88 90 ILE A O 1
ATOM 689 N N . PRO A 1 91 ? 27.382 -3.766 -44.727 1.00 74.06 91 PRO A N 1
ATOM 690 C CA . PRO A 1 91 ? 27.260 -4.633 -43.568 1.00 74.06 91 PRO A CA 1
ATOM 691 C C . PRO A 1 91 ? 28.281 -5.770 -43.680 1.00 74.06 91 PRO A C 1
ATOM 693 O O . PRO A 1 91 ? 28.339 -6.463 -44.698 1.00 74.06 91 PRO A O 1
ATOM 696 N N . GLY A 1 92 ? 29.103 -5.955 -42.651 1.00 68.44 92 GLY A N 1
ATOM 697 C CA . GLY A 1 92 ? 30.167 -6.953 -42.651 1.00 68.44 92 GLY A CA 1
ATOM 698 C C . GLY A 1 92 ? 30.667 -7.271 -41.247 1.00 68.44 92 GLY A C 1
ATOM 699 O O . GLY A 1 92 ? 30.818 -6.373 -40.423 1.00 68.44 92 GLY A O 1
ATOM 700 N N . MET A 1 93 ? 30.927 -8.557 -41.007 1.00 68.81 93 MET A N 1
ATOM 701 C CA . MET A 1 93 ? 31.471 -9.088 -39.757 1.00 68.81 93 MET A CA 1
ATOM 702 C C . MET A 1 93 ? 32.982 -9.271 -39.893 1.00 68.81 93 MET A C 1
ATOM 704 O O . MET A 1 93 ? 33.445 -9.916 -40.837 1.00 68.81 93 MET A O 1
ATOM 708 N N . TYR A 1 94 ? 33.755 -8.751 -38.938 1.00 74.25 94 TYR A N 1
ATOM 709 C CA . TYR A 1 94 ? 35.166 -9.114 -38.808 1.00 74.25 94 TYR A CA 1
ATOM 710 C C . TYR A 1 94 ? 35.263 -10.595 -38.431 1.00 74.25 94 TYR A C 1
ATOM 712 O O . TYR A 1 94 ? 34.631 -11.018 -37.475 1.00 74.25 94 TYR A O 1
ATOM 720 N N . ASN A 1 95 ? 36.032 -11.402 -39.161 1.00 77.06 95 ASN A N 1
ATOM 721 C CA . ASN A 1 95 ? 36.196 -12.840 -38.880 1.00 77.06 95 ASN A CA 1
ATOM 722 C C . ASN A 1 95 ? 37.347 -13.152 -37.904 1.00 77.06 95 ASN A C 1
ATOM 724 O O . ASN A 1 95 ? 37.510 -14.293 -37.469 1.00 77.06 95 ASN A O 1
ATOM 728 N N . LYS A 1 96 ? 38.154 -12.140 -37.587 1.00 80.31 96 LYS A N 1
ATOM 729 C CA . LYS A 1 96 ? 39.261 -12.140 -36.630 1.00 80.31 96 LYS A CA 1
ATOM 730 C C . LYS A 1 96 ? 39.245 -10.811 -35.875 1.00 80.31 96 LYS A C 1
ATOM 732 O O . LYS A 1 96 ? 38.665 -9.846 -36.368 1.00 80.31 96 LYS A O 1
ATOM 737 N N . GLU A 1 97 ? 39.904 -10.762 -34.726 1.00 82.44 97 GLU A N 1
ATOM 738 C CA . GLU A 1 97 ? 40.126 -9.516 -33.987 1.00 82.44 97 GLU A CA 1
ATOM 739 C C . GLU A 1 97 ? 40.800 -8.468 -34.892 1.00 82.44 97 GLU A C 1
ATOM 741 O O . GLU A 1 97 ? 41.782 -8.774 -35.581 1.00 82.44 97 GLU A O 1
ATOM 746 N N . ALA A 1 98 ? 40.242 -7.255 -34.938 1.00 79.56 98 ALA A N 1
ATOM 747 C CA . ALA A 1 98 ? 40.775 -6.180 -35.772 1.00 79.56 98 ALA A CA 1
ATOM 748 C C . ALA A 1 98 ? 41.988 -5.538 -35.089 1.00 79.56 98 ALA A C 1
ATOM 750 O O . ALA A 1 98 ? 41.896 -5.103 -33.943 1.00 79.56 98 ALA A O 1
ATOM 751 N N . ASN A 1 99 ? 43.121 -5.433 -35.788 1.00 85.25 99 ASN A N 1
ATOM 752 C CA . ASN A 1 99 ? 44.320 -4.792 -35.253 1.00 85.25 99 ASN A CA 1
ATOM 753 C C . ASN A 1 99 ? 44.802 -3.703 -36.218 1.00 85.25 99 ASN A C 1
ATOM 755 O O . ASN A 1 99 ? 45.549 -4.010 -37.152 1.00 85.25 99 ASN A O 1
ATOM 759 N N . PRO A 1 100 ? 44.450 -2.426 -35.978 1.00 85.94 100 PRO A N 1
ATOM 760 C CA . PRO A 1 100 ? 44.806 -1.350 -36.893 1.00 85.94 100 PRO A CA 1
ATOM 761 C C . PRO A 1 100 ? 46.305 -1.187 -37.153 1.00 85.94 100 PRO A C 1
ATOM 763 O O . PRO A 1 100 ? 46.695 -0.812 -38.258 1.00 85.94 100 PRO A O 1
ATOM 766 N N . GLU A 1 101 ? 47.174 -1.489 -36.184 1.00 83.88 101 GLU A N 1
ATOM 767 C CA . GLU A 1 101 ? 48.628 -1.376 -36.376 1.00 83.88 101 GLU A CA 1
ATOM 768 C C . GLU A 1 101 ? 49.183 -2.429 -37.344 1.00 83.88 101 GLU A C 1
ATOM 770 O O . GLU A 1 101 ? 50.149 -2.161 -38.070 1.00 83.88 101 GLU A O 1
ATOM 775 N N . ALA A 1 102 ? 48.587 -3.625 -37.333 1.00 85.12 102 ALA A N 1
ATOM 776 C CA . ALA A 1 102 ? 48.981 -4.749 -38.174 1.00 85.12 102 ALA A CA 1
ATOM 777 C C . ALA A 1 102 ? 48.271 -4.731 -39.534 1.00 85.12 102 ALA A C 1
ATOM 779 O O . ALA A 1 102 ? 48.902 -4.995 -40.557 1.00 85.12 102 ALA A O 1
ATOM 780 N N . ASP A 1 103 ? 46.977 -4.410 -39.547 1.00 85.06 103 ASP A N 1
ATOM 781 C CA . ASP A 1 103 ? 46.143 -4.389 -40.748 1.00 85.06 103 ASP A CA 1
ATOM 782 C C . ASP A 1 103 ? 46.384 -3.115 -41.590 1.00 85.06 103 ASP A C 1
ATOM 784 O O . ASP A 1 103 ? 46.131 -3.108 -42.794 1.00 85.06 103 ASP A O 1
ATOM 788 N N . GLY A 1 104 ? 46.929 -2.048 -40.989 1.00 85.69 104 GLY A N 1
ATOM 789 C CA . GLY A 1 104 ? 47.288 -0.797 -41.671 1.00 85.69 104 GLY A CA 1
ATOM 790 C C . GLY A 1 104 ? 46.102 0.129 -41.964 1.00 85.69 104 GLY A C 1
ATOM 791 O O . GLY A 1 104 ? 46.279 1.150 -42.627 1.00 85.69 104 GLY A O 1
ATOM 792 N N . TYR A 1 105 ? 44.908 -0.210 -41.480 1.00 86.88 105 TYR A N 1
ATOM 793 C CA . TYR A 1 105 ? 43.675 0.569 -41.581 1.00 86.88 105 TYR A CA 1
ATOM 794 C C . TYR A 1 105 ? 42.821 0.372 -40.323 1.00 86.88 105 TYR A C 1
ATOM 796 O O . TYR A 1 105 ? 43.018 -0.581 -39.573 1.00 86.88 105 TYR A O 1
ATOM 804 N N . GLY A 1 106 ? 41.840 1.246 -40.116 1.00 85.69 106 GLY A N 1
ATOM 805 C CA . GLY A 1 106 ? 40.980 1.242 -38.938 1.00 85.69 106 GLY A CA 1
ATOM 806 C C . GLY A 1 106 ? 41.519 2.137 -37.823 1.00 85.69 106 GLY A C 1
ATOM 807 O O . GLY A 1 106 ? 42.657 2.612 -37.848 1.00 85.69 106 GLY A O 1
ATOM 808 N N . ALA A 1 107 ? 40.674 2.389 -36.828 1.00 86.50 107 ALA A N 1
ATOM 809 C CA . ALA A 1 107 ? 40.998 3.245 -35.697 1.00 86.50 107 ALA A CA 1
ATOM 810 C C . ALA A 1 107 ? 40.394 2.689 -34.409 1.00 86.50 107 ALA A C 1
ATOM 812 O O . ALA A 1 107 ? 39.267 2.198 -34.416 1.00 86.50 107 ALA A O 1
ATOM 813 N N . ILE A 1 108 ? 41.128 2.817 -33.304 1.00 85.31 108 ILE A N 1
ATOM 814 C CA . ILE A 1 108 ? 40.598 2.584 -31.959 1.00 85.31 108 ILE A CA 1
ATOM 815 C C . ILE A 1 108 ? 40.340 3.963 -31.340 1.00 85.31 108 ILE A C 1
ATOM 817 O O . ILE A 1 108 ? 41.280 4.758 -31.246 1.00 85.31 108 ILE A O 1
ATOM 821 N N . PRO A 1 109 ? 39.094 4.284 -30.948 1.00 84.12 109 PRO A N 1
ATOM 822 C CA . PRO A 1 109 ? 38.791 5.561 -30.313 1.00 84.12 109 PRO A CA 1
ATOM 823 C C . PRO A 1 109 ? 39.568 5.732 -29.000 1.00 84.12 109 PRO A C 1
ATOM 825 O O . PRO A 1 109 ? 39.678 4.794 -28.214 1.00 84.12 109 PRO A O 1
ATOM 828 N N . VAL A 1 110 ? 40.085 6.939 -28.746 1.00 80.06 110 VAL A N 1
ATOM 829 C CA . VAL A 1 110 ? 40.867 7.250 -27.529 1.00 80.06 110 VAL A CA 1
ATOM 830 C C . VAL A 1 110 ? 39.971 7.361 -26.286 1.00 80.06 110 VAL A C 1
ATOM 832 O O . VAL A 1 110 ? 40.408 7.076 -25.174 1.00 80.06 110 VAL A O 1
ATOM 835 N N . SER A 1 111 ? 38.709 7.749 -26.473 1.00 83.06 111 SER A N 1
ATOM 836 C CA . SER A 1 111 ? 37.667 7.802 -25.446 1.00 83.06 111 SER A CA 1
ATOM 837 C C . SER A 1 111 ? 36.374 7.195 -25.983 1.00 83.06 111 SER A C 1
ATOM 839 O O . SER A 1 111 ? 36.185 7.116 -27.196 1.00 83.06 111 SER A O 1
ATOM 841 N N . ASP A 1 112 ? 35.491 6.756 -25.083 1.00 84.56 112 ASP A N 1
ATOM 842 C CA . ASP A 1 112 ? 34.146 6.268 -25.418 1.00 84.56 112 ASP A CA 1
ATOM 843 C C . ASP A 1 112 ? 34.118 5.182 -26.509 1.00 84.56 112 ASP A C 1
ATOM 845 O O . ASP A 1 112 ? 33.190 5.124 -27.317 1.00 84.56 112 ASP A O 1
ATOM 849 N N . ALA A 1 113 ? 35.133 4.309 -26.545 1.00 82.56 113 ALA A N 1
ATOM 850 C CA . ALA A 1 113 ? 35.264 3.272 -27.570 1.00 82.56 113 ALA A CA 1
ATOM 851 C C . ALA A 1 113 ? 34.005 2.388 -27.671 1.00 82.56 113 ALA A C 1
ATOM 853 O O . ALA A 1 113 ? 33.511 2.147 -28.775 1.00 82.56 113 ALA A O 1
ATOM 854 N N . ASP A 1 114 ? 33.412 2.028 -26.527 1.00 78.88 114 ASP A N 1
ATOM 855 C CA . ASP A 1 114 ? 32.155 1.267 -26.422 1.00 78.88 114 ASP A CA 1
ATOM 856 C C . ASP A 1 114 ? 30.939 1.990 -27.034 1.00 78.88 114 ASP A C 1
ATOM 858 O O . ASP A 1 114 ? 29.911 1.375 -27.330 1.00 78.88 114 ASP A O 1
ATOM 862 N N . LEU A 1 115 ? 31.009 3.311 -27.210 1.00 84.62 115 LEU A N 1
ATOM 863 C CA . LEU A 1 115 ? 29.954 4.122 -27.817 1.00 84.62 115 LEU A CA 1
ATOM 864 C C . LEU A 1 115 ? 30.242 4.367 -29.300 1.00 84.62 115 LEU A C 1
ATOM 866 O O . LEU A 1 115 ? 29.400 4.084 -30.156 1.00 84.62 115 LEU A O 1
ATOM 870 N N . LEU A 1 116 ? 31.450 4.841 -29.608 1.00 86.00 116 LEU A N 1
ATOM 871 C CA . LEU A 1 116 ? 31.836 5.303 -30.941 1.00 86.00 116 LEU A CA 1
ATOM 872 C C . LEU A 1 116 ? 32.078 4.161 -31.937 1.00 86.00 116 LEU A C 1
ATOM 874 O O . LEU A 1 116 ? 31.848 4.345 -33.135 1.00 86.00 116 LEU A O 1
ATOM 878 N N . ALA A 1 117 ? 32.494 2.988 -31.450 1.00 84.69 117 ALA A N 1
ATOM 879 C CA . ALA A 1 117 ? 32.810 1.809 -32.258 1.00 84.69 117 ALA A CA 1
ATOM 880 C C . ALA A 1 117 ? 31.931 0.586 -31.931 1.00 84.69 117 ALA A C 1
ATOM 882 O O . ALA A 1 117 ? 32.265 -0.522 -32.332 1.00 84.69 117 ALA A O 1
ATOM 883 N N . ALA A 1 118 ? 30.816 0.737 -31.204 1.00 80.50 118 ALA A N 1
ATOM 884 C CA . ALA A 1 118 ? 30.043 -0.431 -30.751 1.00 80.50 118 ALA A CA 1
ATOM 885 C C . ALA A 1 118 ? 29.555 -1.321 -31.909 1.00 80.50 118 ALA A C 1
ATOM 887 O O . ALA A 1 118 ? 28.941 -0.837 -32.861 1.00 80.50 118 ALA A O 1
ATOM 888 N N . GLY A 1 119 ? 29.794 -2.629 -31.809 1.00 77.69 119 GLY A N 1
ATOM 889 C CA . GLY A 1 119 ? 29.505 -3.583 -32.880 1.00 77.69 119 GLY A CA 1
ATOM 890 C C . GLY A 1 119 ? 30.556 -3.595 -33.994 1.00 77.69 119 GLY A C 1
ATOM 891 O O . GLY A 1 119 ? 30.359 -4.284 -34.987 1.00 77.69 119 GLY A O 1
ATOM 892 N N . TYR A 1 120 ? 31.644 -2.839 -33.856 1.00 79.88 120 TYR A N 1
ATOM 893 C CA . TYR A 1 120 ? 32.812 -2.825 -34.742 1.00 79.88 120 TYR A CA 1
ATOM 894 C C . TYR A 1 120 ? 34.120 -2.636 -33.950 1.00 79.88 120 TYR A C 1
ATOM 896 O O . TYR A 1 120 ? 35.153 -2.311 -34.538 1.00 79.88 120 TYR A O 1
ATOM 904 N N . SER A 1 121 ? 34.094 -2.808 -32.623 1.00 78.69 121 SER A N 1
ATOM 905 C CA . SER A 1 121 ? 35.307 -2.736 -31.810 1.00 78.69 121 SER A CA 1
ATOM 906 C C . SER A 1 121 ? 36.240 -3.901 -32.167 1.00 78.69 121 SER A C 1
ATOM 908 O O . SER A 1 121 ? 35.771 -4.913 -32.696 1.00 78.69 121 SER A O 1
ATOM 910 N N . PRO A 1 122 ? 37.551 -3.812 -31.873 1.00 75.94 122 PRO A N 1
ATOM 911 C CA . PRO A 1 122 ? 38.492 -4.908 -32.117 1.00 75.94 122 PRO A CA 1
ATOM 912 C C . PRO A 1 122 ? 37.991 -6.273 -31.636 1.00 75.94 122 PRO A C 1
ATOM 914 O O . PRO A 1 122 ? 38.143 -7.272 -32.338 1.00 75.94 122 PRO A O 1
ATOM 917 N N . THR A 1 123 ? 37.321 -6.288 -30.484 1.00 75.00 123 THR A N 1
ATOM 918 C CA . THR A 1 123 ? 36.774 -7.479 -29.832 1.00 75.00 123 THR A CA 1
ATOM 919 C C . THR A 1 123 ? 35.431 -7.953 -30.397 1.00 75.00 123 THR A C 1
ATOM 921 O O . THR A 1 123 ? 35.037 -9.079 -30.116 1.00 75.00 123 THR A O 1
ATOM 924 N N . ASP A 1 124 ? 34.744 -7.162 -31.231 1.00 74.75 124 ASP A N 1
ATOM 925 C CA . ASP A 1 124 ? 33.449 -7.506 -31.849 1.00 74.75 124 ASP A CA 1
ATOM 926 C C . ASP A 1 124 ? 33.602 -8.368 -33.125 1.00 74.75 124 ASP A C 1
ATOM 928 O O . ASP A 1 124 ? 32.872 -8.218 -34.115 1.00 74.75 124 ASP A O 1
ATOM 932 N N . PHE A 1 125 ? 34.558 -9.299 -33.129 1.00 71.06 125 PHE A N 1
ATOM 933 C CA . PHE A 1 125 ? 34.718 -10.260 -34.219 1.00 71.06 125 PHE A CA 1
ATOM 934 C C . PHE A 1 125 ? 33.609 -11.324 -34.165 1.00 71.06 125 PHE A C 1
ATOM 936 O O . PHE A 1 125 ? 33.121 -11.699 -33.104 1.00 71.06 125 PHE A O 1
ATOM 943 N N . ASN A 1 126 ? 33.149 -11.781 -35.328 1.00 66.94 126 ASN A N 1
ATOM 944 C CA . ASN A 1 126 ? 31.988 -12.656 -35.521 1.00 66.94 126 ASN A CA 1
ATOM 945 C C . ASN A 1 126 ? 30.675 -12.131 -34.902 1.00 66.94 126 ASN A C 1
ATOM 947 O O . ASN A 1 126 ? 29.707 -12.878 -34.792 1.00 66.94 126 ASN A O 1
ATOM 951 N N . ALA A 1 127 ? 30.606 -10.844 -34.551 1.00 60.84 127 ALA A N 1
ATOM 952 C CA . ALA A 1 127 ? 29.425 -10.220 -33.955 1.00 60.84 127 ALA A CA 1
ATOM 953 C C . ALA A 1 127 ? 29.035 -8.881 -34.612 1.00 60.84 127 ALA A C 1
ATOM 955 O O . ALA A 1 127 ? 27.914 -8.415 -34.408 1.00 60.84 127 ALA A O 1
ATOM 956 N N . GLY A 1 128 ? 29.921 -8.282 -35.417 1.00 61.22 128 GLY A N 1
ATOM 957 C CA . GLY A 1 128 ? 29.770 -6.917 -35.924 1.00 61.22 128 GLY A CA 1
ATOM 958 C C . GLY A 1 128 ? 29.128 -6.738 -37.304 1.00 61.22 128 GLY A C 1
ATOM 959 O O . GLY A 1 128 ? 29.231 -7.584 -38.174 1.00 61.22 128 GLY A O 1
ATOM 960 N N . GLY A 1 129 ? 28.445 -5.617 -37.524 1.00 61.94 129 GLY A N 1
ATOM 961 C CA . GLY A 1 129 ? 28.011 -5.146 -38.849 1.00 61.94 129 GLY A CA 1
ATOM 962 C C . GLY A 1 129 ? 26.871 -5.864 -39.582 1.00 61.94 129 GLY A C 1
ATOM 963 O O . GLY A 1 129 ? 26.484 -5.406 -40.654 1.00 61.94 129 GLY A O 1
ATOM 964 N N . GLY A 1 130 ? 26.282 -6.921 -39.018 1.00 70.12 130 GLY A N 1
ATOM 965 C CA . GLY A 1 130 ? 25.000 -7.497 -39.460 1.00 70.12 130 GLY A CA 1
ATOM 966 C C . GLY A 1 130 ? 23.806 -7.063 -38.588 1.00 70.12 130 GLY A C 1
ATOM 967 O O . GLY A 1 130 ? 23.987 -6.295 -37.643 1.00 70.12 130 GLY A O 1
ATOM 968 N N . PRO A 1 131 ? 22.580 -7.563 -38.856 1.00 76.31 131 PRO A N 1
ATOM 969 C CA . PRO A 1 131 ? 21.436 -7.419 -37.941 1.00 76.31 131 PRO A CA 1
ATOM 970 C C . PRO A 1 131 ? 21.800 -7.909 -36.532 1.00 76.31 131 PRO A C 1
ATOM 972 O O . PRO A 1 131 ? 22.521 -8.887 -36.440 1.00 76.31 131 PRO A O 1
ATOM 975 N N . ASP A 1 132 ? 21.330 -7.290 -35.447 1.00 85.62 132 ASP A N 1
ATOM 976 C CA . ASP A 1 132 ? 21.746 -7.654 -34.073 1.00 85.62 132 ASP A CA 1
ATOM 977 C C . ASP A 1 132 ? 21.549 -9.154 -33.733 1.00 85.62 132 ASP A C 1
ATOM 979 O O . ASP A 1 132 ? 20.672 -9.810 -34.296 1.00 85.62 132 ASP A O 1
ATOM 983 N N . LYS A 1 133 ? 22.315 -9.693 -32.769 1.00 86.56 133 LYS A N 1
ATOM 984 C CA . LYS A 1 133 ? 22.157 -11.067 -32.236 1.00 86.56 133 LYS A CA 1
ATOM 985 C C . LYS A 1 133 ? 20.703 -11.376 -31.838 1.00 86.56 133 LYS A C 1
ATOM 987 O O . LYS A 1 133 ? 20.189 -12.451 -32.146 1.00 86.56 133 LYS A O 1
ATOM 992 N N . LEU A 1 134 ? 20.006 -10.388 -31.269 1.00 90.00 134 LEU A N 1
ATOM 993 C CA . LEU A 1 134 ? 18.583 -10.459 -30.923 1.00 90.00 134 LEU A CA 1
ATOM 994 C C . LEU A 1 134 ? 17.666 -10.548 -32.155 1.00 90.00 134 LEU A C 1
ATOM 996 O O . LEU A 1 134 ? 16.587 -11.125 -32.071 1.00 90.00 134 LEU A O 1
ATOM 1000 N N . ALA A 1 135 ? 18.070 -10.030 -33.314 1.00 89.31 135 ALA A N 1
ATOM 1001 C CA . ALA A 1 135 ? 17.304 -10.166 -34.555 1.00 89.31 135 ALA A CA 1
ATOM 1002 C C . ALA A 1 135 ? 17.478 -11.555 -35.194 1.00 89.31 135 ALA A C 1
ATOM 1004 O O . ALA A 1 135 ? 16.597 -12.031 -35.911 1.00 89.31 135 ALA A O 1
ATOM 1005 N N . ARG A 1 136 ? 18.633 -12.193 -34.959 1.00 87.31 136 ARG A N 1
ATOM 1006 C CA . ARG A 1 136 ? 19.024 -13.470 -35.578 1.00 87.31 136 ARG A CA 1
ATOM 1007 C C . ARG A 1 136 ? 18.768 -14.699 -34.704 1.00 87.31 136 ARG A C 1
ATOM 1009 O O . ARG A 1 136 ? 18.848 -15.809 -35.214 1.00 87.31 136 ARG A O 1
ATOM 1016 N N . ALA A 1 137 ? 18.418 -14.499 -33.433 1.00 88.19 137 ALA A N 1
ATOM 1017 C CA . ALA A 1 137 ? 18.280 -15.553 -32.428 1.00 88.19 137 ALA A CA 1
ATOM 1018 C C . ALA A 1 137 ? 19.582 -16.345 -32.191 1.00 88.19 137 ALA A C 1
ATOM 1020 O O . ALA A 1 137 ? 19.575 -17.568 -32.064 1.00 88.19 137 ALA A O 1
ATOM 1021 N N . GLU A 1 138 ? 20.706 -15.630 -32.119 1.00 86.50 138 GLU A N 1
ATOM 1022 C CA . GLU A 1 138 ? 22.048 -16.187 -31.912 1.00 86.50 138 GLU A CA 1
ATOM 1023 C C . GLU A 1 138 ? 22.633 -15.693 -30.583 1.00 86.50 138 GLU A C 1
ATOM 1025 O O . GLU A 1 138 ? 22.372 -14.561 -30.179 1.00 86.50 138 GLU A O 1
ATOM 1030 N N . ASP A 1 139 ? 23.416 -16.535 -29.899 1.00 85.00 139 ASP A N 1
ATOM 1031 C CA . ASP A 1 139 ? 24.163 -16.202 -28.672 1.00 85.00 139 ASP A CA 1
ATOM 1032 C C . ASP A 1 139 ? 23.359 -15.417 -27.619 1.00 85.00 139 ASP A C 1
ATOM 1034 O O . ASP A 1 139 ? 23.841 -14.472 -26.994 1.00 85.00 139 ASP A O 1
ATOM 1038 N N . LEU A 1 140 ? 22.103 -15.821 -27.396 1.00 87.62 140 LEU A N 1
ATOM 1039 C CA . LEU A 1 140 ? 21.144 -15.100 -26.547 1.00 87.62 140 LEU A CA 1
ATOM 1040 C C . LEU A 1 140 ? 21.615 -14.908 -25.099 1.00 87.62 140 LEU A C 1
ATOM 1042 O O . LEU A 1 140 ? 21.208 -13.951 -24.440 1.00 87.62 140 LEU A O 1
ATOM 1046 N N . LEU A 1 141 ? 22.487 -15.788 -24.605 1.00 86.62 141 LEU A N 1
ATOM 1047 C CA . LEU A 1 141 ? 23.071 -15.686 -23.266 1.00 86.62 141 LEU A CA 1
ATOM 1048 C C . LEU A 1 141 ? 24.016 -14.484 -23.115 1.00 86.62 141 LEU A C 1
ATOM 1050 O O . LEU A 1 141 ? 24.249 -14.038 -21.997 1.00 86.62 141 LEU A O 1
ATOM 1054 N N . GLU A 1 142 ? 24.514 -13.925 -24.219 1.00 85.25 142 GLU A N 1
ATOM 1055 C CA . GLU A 1 142 ? 25.340 -12.712 -24.240 1.00 85.25 142 GLU A CA 1
ATOM 1056 C C . GLU A 1 142 ? 24.503 -11.428 -24.381 1.00 85.25 142 GLU A C 1
ATOM 1058 O O . GLU A 1 142 ? 25.027 -10.344 -24.641 1.00 85.25 142 GLU A O 1
ATOM 1063 N N . THR A 1 143 ? 23.182 -11.537 -24.235 1.00 88.75 143 THR A N 1
ATOM 1064 C CA . THR A 1 143 ? 22.243 -10.415 -24.332 1.00 88.75 143 THR A CA 1
ATOM 1065 C C . THR A 1 143 ? 21.585 -10.125 -22.982 1.00 88.75 143 THR A C 1
ATOM 1067 O O . THR A 1 143 ? 21.772 -10.846 -22.000 1.00 88.75 143 THR A O 1
ATOM 1070 N N . TYR A 1 144 ? 20.765 -9.072 -22.922 1.00 88.69 144 TYR A N 1
ATOM 1071 C CA . TYR A 1 144 ? 20.033 -8.719 -21.704 1.00 88.69 144 TYR A CA 1
ATOM 1072 C C . TYR A 1 144 ? 19.000 -9.780 -21.277 1.00 88.69 144 TYR A C 1
ATOM 1074 O O . TYR A 1 144 ? 18.535 -9.762 -20.141 1.00 88.69 144 TYR A O 1
ATOM 1082 N N . LEU A 1 145 ? 18.650 -10.733 -22.147 1.00 91.62 145 LEU A N 1
ATOM 1083 C CA . LEU A 1 145 ? 17.691 -11.793 -21.827 1.00 91.62 145 LEU A CA 1
ATOM 1084 C C . LEU A 1 145 ? 18.152 -12.648 -20.641 1.00 91.62 145 LEU A C 1
ATOM 1086 O O . LEU A 1 145 ? 17.331 -13.048 -19.817 1.00 91.62 145 LEU A O 1
ATOM 1090 N N . LEU A 1 146 ? 19.464 -12.887 -20.512 1.00 90.25 146 LEU A N 1
ATOM 1091 C CA . LEU A 1 146 ? 20.018 -13.622 -19.376 1.00 90.25 146 LEU A CA 1
ATOM 1092 C C . LEU A 1 146 ? 19.800 -12.863 -18.063 1.00 90.25 146 LEU A C 1
ATOM 1094 O O . LEU A 1 146 ? 19.349 -13.449 -17.081 1.00 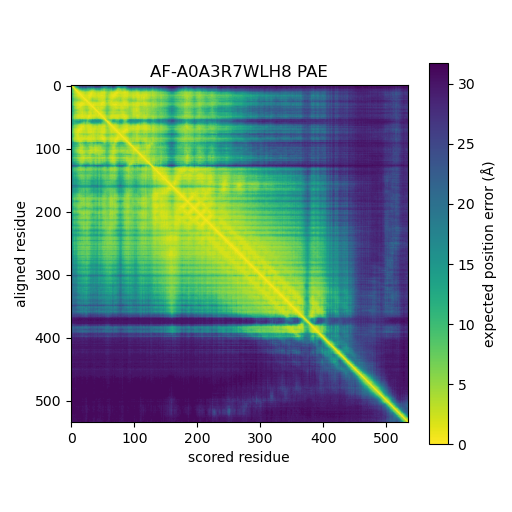90.25 146 LEU A O 1
ATOM 1098 N N . SER A 1 147 ? 20.098 -11.561 -18.038 1.00 88.06 147 SER A N 1
ATOM 1099 C CA . SER A 1 147 ? 19.927 -10.750 -16.831 1.00 88.06 147 SER A CA 1
ATOM 1100 C C . SER A 1 147 ? 18.452 -10.558 -16.479 1.00 88.06 147 SER A C 1
ATOM 1102 O O . SER A 1 147 ? 18.115 -10.566 -15.297 1.00 88.06 147 SER A O 1
ATOM 1104 N N . MET A 1 148 ? 17.568 -10.452 -17.471 1.00 90.31 148 MET A N 1
ATOM 1105 C CA . MET A 1 148 ? 16.119 -10.404 -17.274 1.00 90.31 148 MET A CA 1
ATOM 1106 C C . MET A 1 148 ? 15.586 -11.714 -16.677 1.00 90.31 148 MET A C 1
ATOM 1108 O O . MET A 1 148 ? 14.852 -11.689 -15.693 1.00 90.31 148 MET A O 1
ATOM 1112 N N . ALA A 1 149 ? 16.018 -12.866 -17.198 1.00 90.06 149 ALA A N 1
ATOM 1113 C CA . ALA A 1 149 ? 15.620 -14.171 -16.671 1.00 90.06 149 ALA A CA 1
ATOM 1114 C C . ALA A 1 149 ? 16.175 -14.448 -15.261 1.00 90.06 149 ALA A C 1
ATOM 1116 O O . ALA A 1 149 ? 15.483 -15.054 -14.442 1.00 90.06 149 ALA A O 1
ATOM 1117 N N . ALA A 1 150 ? 17.408 -14.016 -14.978 1.00 89.56 150 ALA A N 1
ATOM 1118 C CA . ALA A 1 150 ? 18.081 -14.265 -13.705 1.00 89.56 150 ALA A CA 1
ATOM 1119 C C . ALA A 1 150 ? 17.606 -13.343 -12.570 1.00 89.56 150 ALA A C 1
ATOM 1121 O O . ALA A 1 150 ? 17.537 -13.783 -11.427 1.00 89.56 150 ALA A O 1
ATOM 1122 N N . ASN A 1 151 ? 17.273 -12.082 -12.870 1.00 88.75 151 ASN A N 1
ATOM 1123 C CA . ASN A 1 151 ? 16.930 -11.071 -11.859 1.00 88.75 151 ASN A CA 1
ATOM 1124 C C . ASN A 1 151 ? 15.420 -10.888 -11.645 1.00 88.75 151 ASN A C 1
ATOM 1126 O O . ASN A 1 151 ? 15.000 -9.915 -11.004 1.00 88.75 151 ASN A O 1
ATOM 1130 N N . LYS A 1 152 ? 14.598 -11.784 -12.198 1.00 90.56 152 LYS A N 1
ATOM 1131 C CA . LYS A 1 152 ? 13.148 -11.743 -12.015 1.00 90.56 152 LYS A CA 1
ATOM 1132 C C . LYS A 1 152 ? 12.783 -11.893 -10.540 1.00 90.56 152 LYS A C 1
ATOM 1134 O O . LYS A 1 152 ? 13.405 -12.658 -9.801 1.00 90.56 152 LYS A O 1
ATOM 1139 N N . VAL A 1 153 ? 11.753 -11.177 -10.118 1.00 92.62 153 VAL A N 1
ATOM 1140 C CA . VAL A 1 153 ? 11.192 -11.335 -8.779 1.00 92.62 153 VAL A CA 1
ATOM 1141 C C . VAL A 1 153 ? 10.433 -12.661 -8.713 1.00 92.62 153 VAL A C 1
ATOM 1143 O O . VAL A 1 153 ? 9.603 -12.955 -9.571 1.00 92.62 153 VAL A O 1
ATOM 1146 N N . HIS A 1 154 ? 10.716 -13.470 -7.697 1.00 92.69 154 HIS A N 1
ATOM 1147 C CA . HIS A 1 154 ? 10.047 -14.747 -7.468 1.00 92.69 154 HIS A CA 1
ATOM 1148 C C . HIS A 1 154 ? 9.543 -14.856 -6.027 1.00 92.69 154 HIS A C 1
ATOM 1150 O O . HIS A 1 154 ? 9.977 -14.109 -5.143 1.00 92.69 154 HIS A O 1
ATOM 1156 N N . ASP A 1 155 ? 8.599 -15.774 -5.822 1.00 93.19 155 ASP A N 1
ATOM 1157 C CA . ASP A 1 155 ? 8.072 -16.185 -4.517 1.00 93.19 155 ASP A CA 1
ATOM 1158 C C . ASP A 1 155 ? 7.619 -15.028 -3.606 1.00 93.19 155 ASP A C 1
ATOM 1160 O O . ASP A 1 155 ? 7.795 -15.064 -2.387 1.00 93.19 155 ASP A O 1
ATOM 1164 N N . GLN A 1 156 ? 7.021 -13.979 -4.181 1.00 95.12 156 GLN A N 1
ATOM 1165 C CA . GLN A 1 156 ? 6.464 -12.881 -3.393 1.00 95.12 156 GLN A CA 1
ATOM 1166 C C . GLN A 1 156 ? 5.177 -13.329 -2.722 1.00 95.12 156 GLN A C 1
ATOM 1168 O O . GLN A 1 156 ? 4.229 -13.743 -3.386 1.00 95.12 156 GLN A O 1
ATOM 1173 N N . LYS A 1 157 ? 5.132 -13.222 -1.397 1.00 93.88 157 LYS A N 1
ATOM 1174 C CA . LYS A 1 157 ? 3.964 -13.619 -0.616 1.00 93.88 157 LYS A CA 1
ATOM 1175 C C . LYS A 1 157 ? 2.754 -12.730 -0.912 1.00 93.88 157 LYS A C 1
ATOM 1177 O O . LYS A 1 157 ? 2.873 -11.502 -0.953 1.00 93.88 157 LYS A O 1
ATOM 1182 N N . ILE A 1 158 ? 1.586 -13.359 -1.021 1.00 93.81 158 ILE A N 1
ATOM 1183 C CA . ILE A 1 158 ? 0.290 -12.681 -1.074 1.00 93.81 158 ILE A CA 1
ATOM 1184 C C . ILE A 1 158 ? -0.234 -12.475 0.357 1.00 93.81 158 ILE A C 1
ATOM 1186 O O . ILE A 1 158 ? -0.174 -13.358 1.217 1.00 93.81 158 ILE A O 1
ATOM 1190 N N . GLY A 1 159 ? -0.699 -11.262 0.660 1.00 91.44 159 GLY A N 1
ATOM 1191 C CA . GLY A 1 159 ? -1.168 -10.905 1.998 1.00 91.44 159 GLY A CA 1
ATOM 1192 C C . GLY A 1 159 ? -2.395 -11.720 2.415 1.00 91.44 159 GLY A C 1
ATOM 1193 O O . GLY A 1 159 ? -3.436 -11.637 1.781 1.00 91.44 159 GLY A O 1
ATOM 1194 N N . GLY A 1 160 ? -2.290 -12.467 3.518 1.00 91.44 160 GLY A N 1
ATOM 1195 C CA . GLY A 1 160 ? -3.400 -13.263 4.057 1.00 91.44 160 GLY A CA 1
ATOM 1196 C C . GLY A 1 160 ? -3.573 -14.657 3.442 1.00 91.44 160 GLY A C 1
ATOM 1197 O O . GLY A 1 160 ? -4.444 -15.387 3.917 1.00 91.44 160 GLY A O 1
ATOM 1198 N N . GLU A 1 161 ? -2.727 -15.034 2.480 1.00 92.00 161 GLU A N 1
ATOM 1199 C CA . GLU A 1 161 ? -2.740 -16.323 1.780 1.00 92.00 161 GLU A CA 1
ATOM 1200 C C . GLU A 1 161 ? -1.390 -17.055 1.931 1.00 92.00 161 GLU A C 1
ATOM 1202 O O . GLU A 1 161 ? -0.390 -16.477 2.380 1.00 92.00 161 GLU A O 1
ATOM 1207 N N . GLU A 1 162 ? -1.373 -18.354 1.617 1.00 91.00 162 GLU A N 1
ATOM 1208 C CA . GLU A 1 162 ? -0.136 -19.153 1.542 1.00 91.00 162 GLU A CA 1
ATOM 1209 C C . GLU A 1 162 ? 0.530 -19.065 0.163 1.00 91.00 162 GLU A C 1
ATOM 1211 O O . GLU A 1 162 ? 1.729 -19.320 0.047 1.00 91.00 162 GLU A O 1
ATOM 1216 N N . ASP A 1 163 ? -0.232 -18.658 -0.853 1.00 93.50 163 ASP A N 1
ATOM 1217 C CA . ASP A 1 163 ? 0.228 -18.556 -2.229 1.00 93.50 163 ASP A CA 1
ATOM 1218 C C . ASP A 1 163 ? 1.240 -17.414 -2.423 1.00 93.50 163 ASP A C 1
ATOM 1220 O O . ASP A 1 163 ? 1.295 -16.415 -1.687 1.00 93.50 163 ASP A O 1
ATOM 1224 N N . THR A 1 164 ? 2.065 -17.576 -3.455 1.00 95.12 164 THR A N 1
ATOM 1225 C CA . THR A 1 164 ? 3.056 -16.592 -3.885 1.00 95.12 164 THR A CA 1
ATOM 1226 C C . THR A 1 164 ? 2.875 -16.250 -5.358 1.00 95.12 164 THR A C 1
ATOM 1228 O O . THR A 1 164 ? 2.312 -17.023 -6.135 1.00 95.12 164 THR A O 1
ATOM 1231 N N . TRP A 1 165 ? 3.380 -15.087 -5.766 1.00 93.94 165 TRP A N 1
ATOM 1232 C CA . TRP A 1 165 ? 3.439 -14.689 -7.168 1.00 93.94 165 TRP A CA 1
ATOM 1233 C C . TRP A 1 165 ? 4.884 -14.461 -7.623 1.00 93.94 165 TRP A C 1
ATOM 1235 O O . TRP A 1 165 ? 5.785 -14.194 -6.824 1.00 93.94 165 TRP A O 1
ATOM 1245 N N . SER A 1 166 ? 5.112 -14.611 -8.928 1.00 94.50 166 SER A N 1
ATOM 1246 C CA . SER A 1 166 ? 6.414 -14.402 -9.568 1.00 94.50 166 SER A CA 1
ATOM 1247 C C . SER A 1 166 ? 6.254 -13.583 -10.841 1.00 94.50 166 SER A C 1
ATOM 1249 O O . SER A 1 166 ? 5.283 -13.748 -11.578 1.00 94.50 166 SER A O 1
ATOM 1251 N N . GLU A 1 167 ? 7.228 -12.721 -11.104 1.00 93.31 167 GLU A N 1
ATOM 1252 C CA . GLU A 1 167 ? 7.353 -11.981 -12.356 1.00 93.31 167 GLU A CA 1
ATOM 1253 C C . GLU A 1 167 ? 7.521 -12.966 -13.533 1.00 93.31 167 GLU A C 1
ATOM 1255 O O . GLU A 1 167 ? 8.262 -13.957 -13.410 1.00 93.31 167 GLU A O 1
ATOM 1260 N N . PRO A 1 168 ? 6.842 -12.739 -14.675 1.00 92.31 168 PRO A N 1
ATOM 1261 C CA . PRO A 1 168 ? 7.039 -13.558 -15.864 1.00 92.31 168 PRO A CA 1
ATOM 1262 C C . PRO A 1 168 ? 8.487 -13.454 -16.365 1.00 92.31 168 PRO A C 1
ATOM 1264 O O . PRO A 1 168 ? 9.147 -12.427 -16.232 1.00 92.31 168 PRO A O 1
ATOM 1267 N N . GLY A 1 169 ? 9.003 -14.546 -16.934 1.00 90.25 169 GLY A N 1
ATOM 1268 C CA . GLY A 1 169 ? 10.299 -14.518 -17.617 1.00 90.25 169 GLY A CA 1
ATOM 1269 C C . GLY A 1 169 ? 10.210 -13.826 -18.983 1.00 90.25 169 GLY A C 1
ATOM 1270 O O . GLY A 1 169 ? 9.103 -13.603 -19.471 1.00 90.25 169 GLY A O 1
ATOM 1271 N N . PRO A 1 170 ? 11.356 -13.550 -19.632 1.00 91.94 170 PRO A N 1
ATOM 1272 C CA . PRO A 1 170 ? 11.366 -12.961 -20.966 1.00 91.94 170 PRO A CA 1
ATOM 1273 C C . PRO A 1 170 ? 10.644 -13.846 -21.982 1.00 91.94 170 PRO A C 1
ATOM 1275 O O . PRO A 1 170 ? 10.911 -15.045 -22.080 1.00 91.94 170 PRO A O 1
ATOM 1278 N N . SER A 1 171 ? 9.764 -13.236 -22.773 1.00 92.75 171 SER A N 1
ATOM 1279 C CA . SER A 1 171 ? 8.933 -13.900 -23.790 1.00 92.75 171 SER A CA 1
ATOM 1280 C C . SER A 1 171 ? 9.651 -14.151 -25.127 1.00 92.75 171 SER A C 1
ATOM 1282 O O . SER A 1 171 ? 9.021 -14.465 -26.138 1.00 92.75 171 SER A O 1
ATOM 1284 N N . TYR A 1 172 ? 10.980 -14.020 -25.158 1.00 94.19 172 TYR A N 1
ATOM 1285 C CA . TYR A 1 172 ? 11.774 -14.069 -26.383 1.00 94.19 172 TYR A CA 1
ATOM 1286 C C . TYR A 1 172 ? 11.653 -15.413 -27.121 1.00 94.19 172 TYR A C 1
ATOM 1288 O O . TYR A 1 172 ? 12.071 -16.460 -26.626 1.00 94.19 172 TYR A O 1
ATOM 1296 N N . ALA A 1 173 ? 11.145 -15.363 -28.354 1.00 94.31 173 ALA A N 1
ATOM 1297 C CA . ALA A 1 173 ? 11.080 -16.496 -29.280 1.00 94.31 173 ALA A CA 1
ATOM 1298 C C . ALA A 1 173 ? 11.208 -16.033 -30.746 1.00 94.31 173 ALA A C 1
ATOM 1300 O O . ALA A 1 173 ? 10.555 -16.569 -31.644 1.00 94.31 173 ALA A O 1
ATOM 1301 N N . ALA A 1 174 ? 12.052 -15.020 -30.967 1.00 93.25 174 ALA A N 1
ATOM 1302 C CA . ALA A 1 174 ? 12.276 -14.396 -32.265 1.00 93.25 174 ALA A CA 1
ATOM 1303 C C . ALA A 1 174 ? 12.746 -15.381 -33.336 1.00 93.25 174 ALA A C 1
ATOM 1305 O O . ALA A 1 174 ? 13.531 -16.296 -33.072 1.00 93.25 174 ALA A O 1
ATOM 1306 N N . LYS A 1 175 ? 12.349 -15.124 -34.581 1.00 92.94 175 LYS A N 1
ATOM 1307 C CA . LYS A 1 175 ? 12.904 -15.768 -35.771 1.00 92.94 175 LYS A CA 1
ATOM 1308 C C . LYS A 1 175 ? 13.301 -14.712 -36.785 1.00 92.94 175 LYS A C 1
ATOM 1310 O O . LYS A 1 175 ? 12.507 -13.851 -37.153 1.00 92.94 175 LYS A O 1
ATOM 1315 N N . TYR A 1 176 ? 14.516 -14.823 -37.303 1.00 90.44 176 TYR A N 1
ATOM 1316 C CA . TYR A 1 176 ? 14.927 -14.033 -38.457 1.00 90.44 176 TYR A CA 1
ATOM 1317 C C . TYR A 1 176 ? 14.014 -14.334 -39.666 1.00 90.44 176 TYR A C 1
ATOM 1319 O O . TYR A 1 176 ? 13.706 -15.508 -39.892 1.00 90.44 176 TYR A O 1
ATOM 1327 N N . PRO A 1 177 ? 13.601 -13.342 -40.480 1.00 92.06 177 PRO A N 1
ATOM 1328 C CA . PRO A 1 177 ? 13.923 -11.909 -40.428 1.00 92.06 177 PRO A CA 1
ATOM 1329 C C . PRO A 1 177 ? 12.853 -11.044 -39.728 1.00 92.06 177 PRO A C 1
ATOM 1331 O O . PRO A 1 177 ? 12.746 -9.858 -40.027 1.00 92.06 177 PRO A O 1
ATOM 1334 N N . HIS A 1 178 ? 12.026 -11.621 -38.853 1.00 94.44 178 HIS A N 1
ATOM 1335 C CA . HIS A 1 178 ? 10.816 -10.975 -38.329 1.00 94.44 178 HIS A CA 1
ATOM 1336 C C . HIS A 1 178 ? 11.053 -10.045 -37.133 1.00 94.44 178 HIS A C 1
ATOM 1338 O O . HIS A 1 178 ? 10.221 -9.181 -36.871 1.00 94.44 178 HIS A O 1
ATOM 1344 N N . ASN A 1 179 ? 12.183 -10.178 -36.432 1.00 93.88 179 ASN A N 1
ATOM 1345 C CA . ASN A 1 179 ? 12.515 -9.291 -35.321 1.00 93.88 179 ASN A CA 1
ATOM 1346 C C . ASN A 1 179 ? 13.314 -8.072 -35.786 1.00 93.88 179 ASN A C 1
ATOM 1348 O O . ASN A 1 179 ? 14.441 -8.191 -36.281 1.00 93.88 179 ASN A O 1
ATOM 1352 N N . ARG A 1 180 ? 12.749 -6.882 -35.582 1.00 92.81 180 ARG A N 1
ATOM 1353 C CA . ARG A 1 180 ? 13.419 -5.610 -35.829 1.00 92.81 180 ARG A CA 1
ATOM 1354 C C . ARG A 1 180 ? 13.998 -5.072 -34.527 1.00 92.81 180 ARG A C 1
ATOM 1356 O O . ARG A 1 180 ? 13.275 -4.618 -33.647 1.00 92.81 180 ARG A O 1
ATOM 1363 N N . VAL A 1 181 ? 15.325 -5.018 -34.469 1.00 91.56 181 VAL A N 1
ATOM 1364 C CA . VAL A 1 181 ? 16.068 -4.517 -33.307 1.00 91.56 181 VAL A CA 1
ATOM 1365 C C . VAL A 1 181 ? 16.679 -3.155 -33.623 1.00 91.56 181 VAL A C 1
ATOM 1367 O O . VAL A 1 181 ? 17.465 -3.014 -34.559 1.00 91.56 181 VAL A O 1
ATOM 1370 N N . ILE A 1 182 ? 16.335 -2.147 -32.826 1.00 89.62 182 ILE A N 1
ATOM 1371 C CA . ILE A 1 182 ? 16.956 -0.821 -32.827 1.00 89.62 182 ILE A CA 1
ATOM 1372 C C . ILE A 1 182 ? 17.829 -0.738 -31.579 1.00 89.62 182 ILE A C 1
ATOM 1374 O O . ILE A 1 182 ? 17.320 -0.770 -30.460 1.00 89.62 182 ILE A O 1
ATOM 1378 N N . LYS A 1 183 ? 19.148 -0.647 -31.759 1.00 85.56 183 LYS A N 1
ATOM 1379 C CA . LYS A 1 183 ? 20.102 -0.764 -30.653 1.00 85.56 183 LYS A CA 1
ATOM 1380 C C . LYS A 1 183 ? 21.140 0.346 -30.653 1.00 85.56 183 LYS A C 1
ATOM 1382 O O . LYS A 1 183 ? 21.815 0.604 -31.650 1.00 85.56 183 LYS A O 1
ATOM 1387 N N . THR A 1 184 ? 21.303 0.959 -29.491 1.00 84.44 184 THR A N 1
ATOM 1388 C CA . THR A 1 184 ? 22.457 1.789 -29.144 1.00 84.44 184 THR A CA 1
ATOM 1389 C C . THR A 1 184 ? 23.345 1.009 -28.173 1.00 84.44 184 THR A C 1
ATOM 1391 O O . THR A 1 184 ? 23.020 -0.108 -27.781 1.00 84.44 184 THR A O 1
ATOM 1394 N N . SER A 1 185 ? 24.476 1.570 -27.754 1.00 81.94 185 SER A N 1
ATOM 1395 C CA . SER A 1 185 ? 25.381 0.862 -26.837 1.00 81.94 185 SER A CA 1
ATOM 1396 C C . SER A 1 185 ? 24.758 0.538 -25.470 1.00 81.94 185 SER A C 1
ATOM 1398 O O . SER A 1 185 ? 25.214 -0.383 -24.803 1.00 81.94 185 SER A O 1
ATOM 1400 N N . ASN A 1 186 ? 23.712 1.264 -25.053 1.00 87.06 186 ASN A N 1
ATOM 1401 C CA . ASN A 1 186 ? 23.078 1.089 -23.740 1.00 87.06 186 ASN A CA 1
ATOM 1402 C C . ASN A 1 186 ? 21.572 0.798 -23.802 1.00 87.06 186 ASN A C 1
ATOM 1404 O O . ASN A 1 186 ? 20.972 0.523 -22.761 1.00 87.06 186 ASN A O 1
ATOM 1408 N N . HIS A 1 187 ? 20.937 0.899 -24.969 1.00 91.56 187 HIS A N 1
ATOM 1409 C CA . HIS A 1 187 ? 19.488 0.765 -25.108 1.00 91.56 187 HIS A CA 1
ATOM 1410 C C . HIS A 1 187 ? 19.150 -0.169 -26.259 1.00 91.56 187 HIS A C 1
ATOM 1412 O O . HIS A 1 187 ? 19.828 -0.167 -27.289 1.00 91.56 187 HIS A O 1
ATOM 1418 N N . SER A 1 188 ? 18.072 -0.923 -26.104 1.00 92.81 188 SER A N 1
ATOM 1419 C CA . SER A 1 188 ? 17.509 -1.742 -27.169 1.00 92.81 188 SER A CA 1
ATOM 1420 C C . SER A 1 188 ? 16.000 -1.570 -27.216 1.00 92.81 188 SER A C 1
ATOM 1422 O O . SER A 1 188 ? 15.336 -1.547 -26.183 1.00 92.81 188 SER A O 1
ATOM 1424 N N . ILE A 1 189 ? 15.476 -1.448 -28.428 1.00 95.50 189 ILE A N 1
ATOM 1425 C CA . ILE A 1 189 ? 14.053 -1.519 -28.732 1.00 95.50 189 ILE A CA 1
ATOM 1426 C C . ILE A 1 189 ? 13.877 -2.671 -29.713 1.00 95.50 189 ILE A C 1
ATOM 1428 O O . ILE A 1 189 ? 14.510 -2.686 -30.768 1.00 95.50 189 ILE A O 1
ATOM 1432 N N . GLU A 1 190 ? 13.032 -3.625 -29.364 1.00 95.75 190 GLU A N 1
ATOM 1433 C CA . GLU A 1 190 ? 12.662 -4.756 -30.205 1.00 95.75 190 GLU A CA 1
ATOM 1434 C C . GLU A 1 190 ? 11.202 -4.630 -30.615 1.00 95.75 190 GLU A C 1
ATOM 1436 O O . GLU A 1 190 ? 10.335 -4.385 -29.776 1.00 95.75 190 GLU A O 1
ATOM 1441 N N . LEU A 1 191 ? 10.958 -4.788 -31.913 1.00 96.69 191 LEU A N 1
ATOM 1442 C CA . LEU A 1 191 ? 9.642 -4.887 -32.528 1.00 96.69 191 LEU A CA 1
ATOM 1443 C C . LEU A 1 191 ? 9.631 -6.212 -33.293 1.00 96.69 191 LEU A C 1
ATOM 1445 O O . LEU A 1 191 ? 10.213 -6.300 -34.377 1.00 96.69 191 LEU A O 1
ATOM 1449 N N . ASP A 1 192 ? 9.060 -7.249 -32.689 1.00 96.69 192 ASP A N 1
ATOM 1450 C CA . ASP A 1 192 ? 9.108 -8.608 -33.218 1.00 96.69 192 ASP A CA 1
ATOM 1451 C C . ASP A 1 192 ? 7.769 -9.024 -33.826 1.00 96.69 192 ASP A C 1
ATOM 1453 O O . ASP A 1 192 ? 6.773 -9.111 -33.112 1.00 96.69 192 ASP A O 1
ATOM 1457 N N . ASP A 1 193 ? 7.774 -9.324 -35.128 1.00 96.94 193 ASP A N 1
ATOM 1458 C CA . ASP A 1 193 ? 6.625 -9.831 -35.890 1.00 96.94 193 ASP A CA 1
ATOM 1459 C C . ASP A 1 193 ? 6.695 -11.360 -36.102 1.00 96.94 193 ASP A C 1
ATOM 1461 O O . ASP A 1 193 ? 6.089 -11.904 -37.032 1.00 96.94 193 ASP A O 1
ATOM 1465 N N . THR A 1 194 ? 7.495 -12.084 -35.308 1.00 96.81 194 THR A N 1
ATOM 1466 C CA . THR A 1 194 ? 7.596 -13.546 -35.407 1.00 96.81 194 THR A CA 1
ATOM 1467 C C . THR A 1 194 ? 6.222 -14.178 -35.155 1.00 96.81 194 THR A C 1
ATOM 1469 O O . THR A 1 194 ? 5.698 -14.028 -34.052 1.00 96.81 194 THR A O 1
ATOM 1472 N N . PRO A 1 195 ? 5.650 -14.945 -36.108 1.00 94.88 195 PRO A N 1
ATOM 1473 C CA . PRO A 1 195 ? 4.289 -15.459 -35.968 1.00 94.88 195 PRO A CA 1
ATOM 1474 C C . PRO A 1 195 ? 4.080 -16.303 -34.701 1.00 94.88 195 PRO A C 1
ATOM 1476 O O . PRO A 1 195 ? 4.737 -17.336 -34.523 1.00 94.88 195 PRO A O 1
ATOM 1479 N N . GLY A 1 196 ? 3.140 -15.882 -33.848 1.00 93.44 196 GLY A N 1
ATOM 1480 C CA . GLY A 1 196 ? 2.803 -16.512 -32.563 1.00 93.44 196 GLY A CA 1
ATOM 1481 C C . GLY A 1 196 ? 3.728 -16.144 -31.392 1.00 93.44 196 GLY A C 1
ATOM 1482 O O . GLY A 1 196 ? 3.541 -16.652 -30.283 1.00 93.44 196 GLY A O 1
ATOM 1483 N N . ALA A 1 197 ? 4.725 -15.294 -31.631 1.00 95.00 197 ALA A N 1
ATOM 1484 C CA . ALA A 1 197 ? 5.693 -14.795 -30.659 1.00 95.00 197 ALA A CA 1
ATOM 1485 C C . ALA A 1 197 ? 5.920 -13.282 -30.819 1.00 95.00 197 ALA A C 1
ATOM 1487 O O . ALA A 1 197 ? 7.013 -12.779 -30.546 1.00 95.00 197 ALA A O 1
ATOM 1488 N N . GLU A 1 198 ? 4.890 -12.576 -31.287 1.00 97.00 198 GLU A N 1
ATOM 1489 C CA . GLU A 1 198 ? 4.910 -11.134 -31.466 1.00 97.00 198 GLU A CA 1
ATOM 1490 C C . GLU A 1 198 ? 5.201 -10.460 -30.123 1.00 97.00 198 GLU A C 1
ATOM 1492 O O . GLU A 1 198 ? 4.588 -10.803 -29.112 1.00 97.00 198 GLU A O 1
ATOM 1497 N N . ARG A 1 199 ? 6.149 -9.521 -30.084 1.00 95.88 199 ARG A N 1
ATOM 1498 C CA . ARG A 1 199 ? 6.470 -8.806 -28.841 1.00 95.88 199 ARG A CA 1
ATOM 1499 C C . ARG A 1 199 ? 7.066 -7.434 -29.092 1.00 95.88 199 ARG A C 1
ATOM 1501 O O . ARG A 1 199 ? 7.679 -7.176 -30.129 1.00 95.88 199 ARG A O 1
ATOM 1508 N N . ILE A 1 200 ? 6.934 -6.578 -28.088 1.00 97.19 200 ILE A N 1
ATOM 1509 C CA . ILE A 1 200 ? 7.608 -5.283 -28.027 1.00 97.19 200 ILE A CA 1
ATOM 1510 C C . ILE A 1 200 ? 8.418 -5.242 -26.741 1.00 97.19 200 ILE A C 1
ATOM 1512 O O . ILE A 1 200 ? 7.846 -5.404 -25.666 1.00 97.19 200 ILE A O 1
ATOM 1516 N N . THR A 1 201 ? 9.717 -4.961 -26.841 1.00 96.50 201 THR A N 1
ATOM 1517 C CA . THR A 1 201 ? 10.575 -4.797 -25.660 1.00 96.50 201 THR A CA 1
ATOM 1518 C C . THR A 1 201 ? 11.380 -3.510 -25.768 1.00 96.50 201 THR A C 1
ATOM 1520 O O . THR A 1 201 ? 12.103 -3.301 -26.738 1.00 96.50 201 THR A O 1
ATOM 1523 N N . ILE A 1 202 ? 11.281 -2.642 -24.762 1.00 96.75 202 ILE A N 1
ATOM 1524 C CA . ILE A 1 202 ? 12.133 -1.459 -24.597 1.00 96.75 202 ILE A CA 1
ATOM 1525 C C . ILE A 1 202 ? 12.998 -1.705 -23.370 1.00 96.75 202 ILE A C 1
ATOM 1527 O O . ILE A 1 202 ? 12.474 -1.821 -22.267 1.00 96.75 202 ILE A O 1
ATOM 1531 N N . HIS A 1 203 ? 14.313 -1.776 -23.548 1.00 95.75 203 HIS A N 1
ATOM 1532 C CA . HIS A 1 203 ? 15.245 -2.157 -22.494 1.00 95.75 203 HIS A CA 1
ATOM 1533 C C . HIS A 1 203 ? 16.395 -1.153 -22.348 1.00 95.75 203 HIS A C 1
ATOM 1535 O O . HIS A 1 203 ? 16.990 -0.679 -23.322 1.00 95.75 203 HIS A O 1
ATOM 1541 N N . HIS A 1 204 ? 16.742 -0.871 -21.094 1.00 95.44 204 HIS A N 1
ATOM 1542 C CA . HIS A 1 204 ? 17.878 -0.053 -20.694 1.00 95.44 204 HIS A CA 1
ATOM 1543 C C . HIS A 1 204 ? 18.957 -0.926 -20.041 1.00 95.44 204 HIS A C 1
ATOM 1545 O O . HIS A 1 204 ? 18.634 -1.734 -19.182 1.00 95.44 204 HIS A O 1
ATOM 1551 N N . ARG A 1 205 ? 20.247 -0.707 -20.345 1.00 91.44 205 ARG A N 1
ATOM 1552 C CA . ARG A 1 205 ? 21.414 -1.456 -19.816 1.00 91.44 205 ARG A CA 1
ATOM 1553 C C . ARG A 1 205 ? 21.382 -1.742 -18.312 1.00 91.44 205 ARG A C 1
ATOM 1555 O O . ARG A 1 205 ? 21.888 -2.771 -17.885 1.00 91.44 205 ARG A O 1
ATOM 1562 N N . ALA A 1 206 ? 20.834 -0.826 -17.515 1.00 93.00 206 ALA A N 1
ATOM 1563 C CA . ALA A 1 206 ? 20.703 -1.012 -16.067 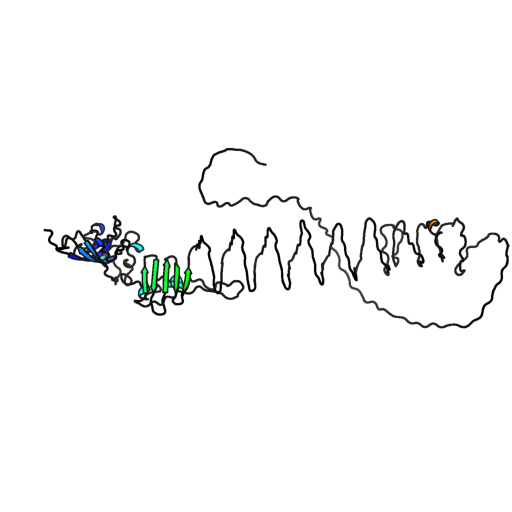1.00 93.00 206 ALA A CA 1
ATOM 1564 C C . ALA A 1 206 ? 19.794 -2.199 -15.678 1.00 93.00 206 ALA A C 1
ATOM 1566 O O . ALA A 1 206 ? 19.844 -2.639 -14.536 1.00 93.00 206 ALA A O 1
ATOM 1567 N N . GLY A 1 207 ? 18.978 -2.707 -16.607 1.00 92.12 207 GLY A N 1
ATOM 1568 C CA . GLY A 1 207 ? 18.048 -3.822 -16.431 1.00 92.12 207 GLY A CA 1
ATOM 1569 C C . GLY A 1 207 ? 16.582 -3.408 -16.280 1.00 92.12 207 GLY A C 1
ATOM 1570 O O . GLY A 1 207 ? 15.754 -4.269 -15.995 1.00 92.12 207 GLY A O 1
ATOM 1571 N N . SER A 1 208 ? 16.256 -2.117 -16.412 1.00 95.75 208 SER A N 1
ATOM 1572 C CA . SER A 1 208 ? 14.865 -1.645 -16.484 1.00 95.75 208 SER A CA 1
ATOM 1573 C C . SER A 1 208 ? 14.307 -1.908 -17.878 1.00 95.75 208 SER A C 1
ATOM 1575 O O . SER A 1 208 ? 15.017 -1.700 -18.870 1.00 95.75 208 SER A O 1
ATOM 1577 N N . TYR A 1 209 ? 13.047 -2.323 -17.963 1.00 95.62 209 TYR A N 1
ATOM 1578 C CA . TYR A 1 209 ? 12.417 -2.630 -19.239 1.00 95.62 209 TYR A CA 1
ATOM 1579 C C . TYR A 1 209 ? 10.896 -2.468 -19.210 1.00 95.62 209 TYR A C 1
ATOM 1581 O O . TYR A 1 209 ? 10.270 -2.446 -18.150 1.00 95.62 209 TYR A O 1
ATOM 1589 N N . ILE A 1 210 ? 10.318 -2.378 -20.403 1.00 96.75 210 ILE A N 1
ATOM 1590 C CA . ILE A 1 210 ? 8.895 -2.588 -20.659 1.00 96.75 210 ILE A CA 1
ATOM 1591 C C . ILE A 1 210 ? 8.802 -3.680 -21.717 1.00 96.75 210 ILE A C 1
ATOM 1593 O O . ILE A 1 210 ? 9.401 -3.534 -22.782 1.00 96.75 210 ILE A O 1
ATOM 1597 N N . GLU A 1 211 ? 8.079 -4.756 -21.425 1.00 96.19 211 GLU A N 1
ATOM 1598 C CA . GLU A 1 211 ? 7.813 -5.845 -22.364 1.00 96.19 211 GLU A CA 1
ATOM 1599 C C . GLU A 1 211 ? 6.307 -6.063 -22.515 1.00 96.19 211 GLU A C 1
ATOM 1601 O O . GLU A 1 211 ? 5.580 -6.107 -21.523 1.00 96.19 211 GLU A O 1
ATOM 1606 N N . ILE A 1 212 ? 5.858 -6.197 -23.762 1.00 97.25 212 ILE A N 1
ATOM 1607 C CA . ILE A 1 212 ? 4.507 -6.617 -24.133 1.00 97.25 212 ILE A CA 1
ATOM 1608 C C . ILE A 1 212 ? 4.647 -7.918 -24.922 1.00 97.25 212 ILE A C 1
ATOM 1610 O O . ILE A 1 212 ? 5.246 -7.907 -25.999 1.00 97.25 212 ILE A O 1
ATOM 1614 N N . ASP A 1 213 ? 4.124 -9.019 -24.380 1.00 95.12 213 ASP A N 1
ATOM 1615 C CA . ASP A 1 213 ? 4.199 -10.344 -25.009 1.00 95.12 213 ASP A CA 1
ATOM 1616 C C . ASP A 1 213 ? 3.074 -10.590 -26.036 1.00 95.12 213 ASP A C 1
ATOM 1618 O O . ASP A 1 213 ? 2.152 -9.784 -26.197 1.00 95.12 213 ASP A O 1
ATOM 1622 N N . SER A 1 214 ? 3.107 -11.751 -26.701 1.00 94.62 214 SER A N 1
ATOM 1623 C CA . SER A 1 214 ? 2.135 -12.118 -27.744 1.00 94.62 214 SER A CA 1
ATOM 1624 C C . SER A 1 214 ? 0.710 -12.343 -27.229 1.00 94.62 214 SER A C 1
ATOM 1626 O O . SER A 1 214 ? -0.240 -12.395 -28.011 1.00 94.62 214 SER A O 1
ATOM 1628 N N . LYS A 1 215 ? 0.533 -12.471 -25.910 1.00 94.50 215 LYS A N 1
ATOM 1629 C CA . LYS A 1 215 ? -0.773 -12.571 -25.243 1.00 94.50 215 LYS A CA 1
ATOM 1630 C C . LYS A 1 215 ? -1.263 -11.213 -24.736 1.00 94.50 215 LYS A C 1
ATOM 1632 O O . LYS A 1 215 ? -2.393 -11.129 -24.258 1.00 94.50 215 LYS A O 1
ATOM 1637 N N . GLY A 1 216 ? -0.443 -10.168 -24.846 1.00 93.75 216 GLY A N 1
ATOM 1638 C CA . GLY A 1 216 ? -0.711 -8.836 -24.316 1.00 93.75 216 GLY A CA 1
ATOM 1639 C C . GLY A 1 216 ? -0.378 -8.675 -22.832 1.00 93.75 216 GLY A C 1
ATOM 1640 O O . GLY A 1 216 ? -0.791 -7.682 -22.235 1.00 93.75 216 GLY A O 1
ATOM 1641 N N . THR A 1 217 ? 0.347 -9.616 -22.218 1.00 95.44 217 THR A N 1
ATOM 1642 C CA . THR A 1 217 ? 0.887 -9.431 -20.865 1.00 95.44 217 THR A CA 1
ATOM 1643 C C . THR A 1 217 ? 1.896 -8.295 -20.904 1.00 95.44 217 THR A C 1
ATOM 1645 O O . THR A 1 217 ? 2.805 -8.306 -21.734 1.00 95.44 217 THR A O 1
ATOM 1648 N N . VAL A 1 218 ? 1.754 -7.335 -19.992 1.00 96.25 218 VAL A N 1
ATOM 1649 C CA . VAL A 1 218 ? 2.689 -6.218 -19.855 1.00 96.25 218 VAL A CA 1
ATOM 1650 C C . VAL A 1 218 ? 3.525 -6.417 -18.599 1.00 96.25 218 VAL A C 1
ATOM 1652 O O . VAL A 1 218 ? 2.980 -6.529 -17.501 1.00 96.25 218 VAL A O 1
ATOM 1655 N N . ALA A 1 219 ? 4.844 -6.426 -18.759 1.00 94.56 219 ALA A N 1
ATOM 1656 C CA . ALA A 1 219 ? 5.802 -6.383 -17.666 1.00 94.56 219 ALA A CA 1
ATOM 1657 C C . ALA A 1 219 ? 6.542 -5.041 -17.706 1.00 94.56 219 ALA A C 1
ATOM 1659 O O . ALA A 1 219 ? 7.285 -4.755 -18.644 1.00 94.56 219 ALA A O 1
ATOM 1660 N N . GLU A 1 220 ? 6.321 -4.207 -16.689 1.00 95.19 220 GLU A N 1
ATOM 1661 C CA . GLU A 1 220 ? 7.034 -2.944 -16.490 1.00 95.19 220 GLU A CA 1
ATOM 1662 C C . GLU A 1 220 ? 7.976 -3.092 -15.294 1.00 95.19 220 GLU A C 1
ATOM 1664 O O . GLU A 1 220 ? 7.533 -3.263 -14.157 1.00 95.19 220 GLU A O 1
ATOM 1669 N N . ARG A 1 221 ? 9.284 -3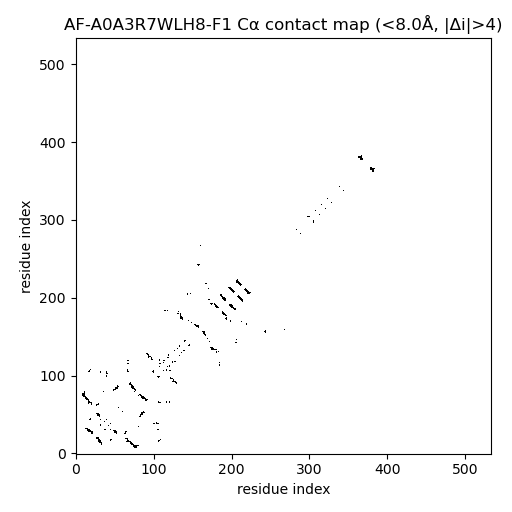.004 -15.544 1.00 94.38 221 ARG A N 1
ATOM 1670 C CA . ARG A 1 221 ? 10.313 -3.148 -14.516 1.00 94.38 221 ARG A CA 1
ATOM 1671 C C . ARG A 1 221 ? 11.179 -1.902 -14.412 1.00 94.38 221 ARG A C 1
ATOM 1673 O O . ARG A 1 221 ? 11.850 -1.508 -15.367 1.00 94.38 221 ARG A O 1
ATOM 1680 N N . ALA A 1 222 ? 11.271 -1.369 -13.199 1.00 95.25 222 ALA A N 1
ATOM 1681 C CA . ALA A 1 222 ? 12.266 -0.378 -12.812 1.00 95.25 222 ALA A CA 1
ATOM 1682 C C . ALA A 1 222 ? 13.290 -1.017 -11.860 1.00 95.25 222 ALA A C 1
ATOM 1684 O O . ALA A 1 222 ? 12.914 -1.600 -10.850 1.00 95.25 222 ALA A O 1
ATOM 1685 N N . GLN A 1 223 ? 14.584 -0.911 -12.175 1.00 93.62 223 GLN A N 1
ATOM 1686 C CA . GLN A 1 223 ? 15.666 -1.329 -11.263 1.00 93.62 223 GLN A CA 1
ATOM 1687 C C . GLN A 1 223 ? 16.020 -0.257 -10.221 1.00 93.62 223 GLN A C 1
ATOM 1689 O O . GLN A 1 223 ? 16.701 -0.546 -9.242 1.00 93.62 223 GLN A O 1
ATOM 1694 N N . GLY A 1 224 ? 15.593 0.985 -10.457 1.00 94.75 224 GLY A N 1
ATOM 1695 C CA . GLY A 1 224 ? 15.694 2.094 -9.511 1.00 94.75 224 GLY A CA 1
ATOM 1696 C C . GLY A 1 224 ? 14.310 2.574 -9.082 1.00 94.75 224 GLY A C 1
ATOM 1697 O O . GLY A 1 224 ? 13.333 1.828 -9.160 1.00 94.75 224 GLY A O 1
ATOM 1698 N N . ASP A 1 225 ? 14.222 3.839 -8.681 1.00 97.06 225 ASP A N 1
ATOM 1699 C CA . ASP A 1 225 ? 12.963 4.443 -8.245 1.00 97.06 225 ASP A CA 1
ATOM 1700 C C . ASP A 1 225 ? 11.957 4.577 -9.402 1.00 97.06 225 ASP A C 1
ATOM 1702 O O . ASP A 1 225 ? 12.304 4.992 -10.512 1.00 97.06 225 ASP A O 1
ATOM 1706 N N . ARG A 1 226 ? 10.685 4.258 -9.129 1.00 96.94 226 ARG A N 1
ATOM 1707 C CA . ARG A 1 226 ? 9.559 4.441 -10.057 1.00 96.94 226 ARG A CA 1
ATOM 1708 C C . ARG A 1 226 ? 8.673 5.579 -9.565 1.00 96.94 226 ARG A C 1
ATOM 1710 O O . ARG A 1 226 ? 8.114 5.506 -8.473 1.00 96.94 226 ARG A O 1
ATOM 1717 N N . TYR A 1 227 ? 8.509 6.603 -10.395 1.00 96.44 227 TYR A N 1
ATOM 1718 C CA . TYR A 1 227 ? 7.612 7.726 -10.131 1.00 96.44 227 TYR A CA 1
ATOM 1719 C C . TYR A 1 227 ? 6.401 7.642 -11.053 1.00 96.44 227 TYR A C 1
ATOM 1721 O O . TYR A 1 227 ? 6.542 7.725 -12.271 1.00 96.44 227 TYR A O 1
ATOM 1729 N N . GLU A 1 228 ? 5.209 7.533 -10.473 1.00 96.00 228 GLU A N 1
ATOM 1730 C CA . GLU A 1 228 ? 3.947 7.655 -11.202 1.00 96.00 228 GLU A CA 1
ATOM 1731 C C . GLU A 1 228 ? 3.287 8.983 -10.820 1.00 96.00 228 GLU A C 1
ATOM 1733 O O . GLU A 1 228 ? 2.740 9.139 -9.729 1.00 96.00 228 GLU A O 1
ATOM 1738 N N . ILE A 1 229 ? 3.392 9.977 -11.703 1.00 96.19 229 ILE A N 1
ATOM 1739 C CA . ILE A 1 229 ? 2.898 11.334 -11.455 1.00 96.19 229 ILE A CA 1
ATOM 1740 C C . ILE A 1 229 ? 1.754 11.613 -12.424 1.00 96.19 229 ILE A C 1
ATOM 1742 O O . ILE A 1 229 ? 1.970 11.741 -13.627 1.00 96.19 229 ILE A O 1
ATOM 1746 N N . ASN A 1 230 ? 0.543 11.755 -11.887 1.00 95.38 230 ASN A N 1
ATOM 1747 C CA . ASN A 1 230 ? -0.634 12.153 -12.650 1.00 95.38 230 ASN A CA 1
ATOM 1748 C C . ASN A 1 230 ? -1.213 13.451 -12.078 1.00 95.38 230 ASN A C 1
ATOM 1750 O O . ASN A 1 230 ? -1.513 13.531 -10.890 1.00 95.38 230 ASN A O 1
ATOM 1754 N N . ILE A 1 231 ? -1.361 14.471 -12.924 1.00 96.31 231 ILE A N 1
ATOM 1755 C CA . ILE A 1 231 ? -1.942 15.766 -12.530 1.00 96.31 231 ILE A CA 1
ATOM 1756 C C . ILE A 1 231 ? -3.473 15.724 -12.581 1.00 96.31 231 ILE A C 1
ATOM 1758 O O . ILE A 1 231 ? -4.142 16.414 -11.815 1.00 96.31 231 ILE A O 1
ATOM 1762 N N . GLY A 1 232 ? -4.024 14.925 -13.495 1.00 96.25 232 GLY A N 1
ATOM 1763 C CA . GLY A 1 232 ? -5.460 14.721 -13.612 1.00 96.25 232 GLY A CA 1
ATOM 1764 C C . GLY A 1 232 ? -5.983 13.657 -12.648 1.00 96.25 232 GLY A C 1
ATOM 1765 O O . GLY A 1 232 ? -5.338 13.266 -11.676 1.00 96.25 232 GLY A O 1
ATOM 1766 N N . THR A 1 233 ? -7.167 13.142 -12.957 1.00 96.81 233 THR A N 1
ATOM 1767 C CA . THR A 1 233 ? -7.742 12.000 -12.243 1.00 96.81 233 THR A CA 1
ATOM 1768 C C . THR A 1 233 ? -7.091 10.707 -12.724 1.00 96.81 233 THR A C 1
ATOM 1770 O O . THR A 1 233 ? -7.004 10.470 -13.929 1.00 96.81 233 THR A O 1
ATOM 1773 N N . LYS A 1 234 ? -6.619 9.867 -11.795 1.00 97.44 234 LYS A N 1
ATOM 1774 C CA . LYS A 1 234 ? -6.178 8.499 -12.096 1.00 97.44 234 LYS A CA 1
ATOM 1775 C C . LYS A 1 234 ? -7.365 7.562 -11.881 1.00 97.44 234 LYS A C 1
ATOM 1777 O O . LYS A 1 234 ? -7.928 7.539 -10.791 1.00 97.44 234 LYS A O 1
ATOM 1782 N N . HIS A 1 235 ? -7.734 6.809 -12.912 1.00 95.62 235 HIS A N 1
ATOM 1783 C CA . HIS A 1 235 ? -8.665 5.688 -12.801 1.00 95.62 235 HIS A CA 1
ATOM 1784 C C . HIS A 1 235 ? -7.868 4.391 -12.885 1.00 95.62 235 HIS A C 1
ATOM 1786 O O . HIS A 1 235 ? -7.010 4.257 -13.754 1.00 95.62 235 HIS A O 1
ATOM 1792 N N . GLU A 1 236 ? -8.155 3.451 -11.994 1.00 95.19 236 GLU A N 1
ATOM 1793 C CA . GLU A 1 236 ? -7.496 2.150 -11.948 1.00 95.19 236 GLU A CA 1
ATOM 1794 C C . GLU A 1 236 ? -8.564 1.070 -11.777 1.00 95.19 236 GLU A C 1
ATOM 1796 O O . GLU A 1 236 ? -9.461 1.203 -10.945 1.00 95.19 236 GLU A O 1
ATOM 1801 N N . SER A 1 237 ? -8.515 0.040 -12.620 1.00 95.31 237 SER A N 1
ATOM 1802 C CA . SER A 1 237 ? -9.465 -1.069 -12.614 1.00 95.31 237 SER A CA 1
ATOM 1803 C C . SER A 1 237 ? -8.752 -2.336 -13.063 1.00 95.31 237 SER A C 1
ATOM 1805 O O . SER A 1 237 ? -8.035 -2.331 -14.064 1.00 95.31 237 SER A O 1
ATOM 1807 N N . SER A 1 238 ? -8.954 -3.416 -12.320 1.00 95.19 238 SER A N 1
ATOM 1808 C CA . SER A 1 238 ? -8.427 -4.738 -12.630 1.00 95.19 238 SER A CA 1
ATOM 1809 C C . SER A 1 238 ? -9.450 -5.803 -12.241 1.00 95.19 238 SER A C 1
ATOM 1811 O O . SER A 1 238 ? -10.309 -5.572 -11.390 1.00 95.19 238 SER A O 1
ATOM 1813 N N . GLY A 1 239 ? -9.376 -6.979 -12.871 1.00 95.44 239 GLY A N 1
ATOM 1814 C CA . GLY A 1 239 ? -10.197 -8.123 -12.456 1.00 95.44 239 GLY A CA 1
ATOM 1815 C C . GLY A 1 239 ? -9.788 -8.663 -11.080 1.00 95.44 239 GLY A C 1
ATOM 1816 O O . GLY A 1 239 ? -10.628 -9.122 -10.315 1.00 95.44 239 GLY A O 1
ATOM 1817 N N . HIS A 1 240 ? -8.497 -8.577 -10.760 1.00 93.38 240 HIS A N 1
ATOM 1818 C CA . HIS A 1 240 ? -7.917 -8.899 -9.462 1.00 93.38 240 HIS A CA 1
ATOM 1819 C C . HIS A 1 240 ? -6.698 -7.996 -9.232 1.00 93.38 240 HIS A C 1
ATOM 1821 O O . HIS A 1 240 ? -6.011 -7.639 -10.193 1.00 93.38 240 HIS A O 1
ATOM 1827 N N . ASN A 1 241 ? -6.434 -7.598 -7.986 1.00 94.81 241 ASN A N 1
ATOM 1828 C CA . ASN A 1 241 ? -5.305 -6.737 -7.641 1.00 94.81 241 ASN A CA 1
ATOM 1829 C C . ASN A 1 241 ? -4.512 -7.329 -6.473 1.00 94.81 241 ASN A C 1
ATOM 1831 O O . ASN A 1 241 ? -5.086 -7.605 -5.421 1.00 94.81 241 ASN A O 1
ATOM 1835 N N . VAL A 1 242 ? -3.199 -7.471 -6.651 1.00 94.56 242 VAL A N 1
ATOM 1836 C CA . VAL A 1 242 ? -2.262 -7.930 -5.620 1.00 94.56 242 VAL A CA 1
ATOM 1837 C C . VAL A 1 242 ? -1.171 -6.881 -5.474 1.00 94.56 242 VAL A C 1
ATOM 1839 O O . VAL A 1 242 ? -0.465 -6.575 -6.432 1.00 94.56 242 VAL A O 1
ATOM 1842 N N . ILE A 1 243 ? -1.021 -6.344 -4.263 1.00 94.31 243 ILE A N 1
ATOM 1843 C CA . ILE A 1 243 ? -0.015 -5.328 -3.946 1.00 94.31 243 ILE A CA 1
ATOM 1844 C C . ILE A 1 243 ? 0.883 -5.863 -2.829 1.00 94.31 243 ILE A C 1
ATOM 1846 O O . ILE A 1 243 ? 0.434 -6.058 -1.700 1.00 94.31 243 ILE A O 1
ATOM 1850 N N . THR A 1 244 ? 2.167 -6.051 -3.135 1.00 94.62 244 THR A N 1
ATOM 1851 C CA . THR A 1 244 ? 3.199 -6.421 -2.157 1.00 94.62 244 THR A CA 1
ATOM 1852 C C . THR A 1 244 ? 4.142 -5.236 -1.950 1.00 94.62 244 THR A C 1
ATOM 1854 O O . THR A 1 244 ? 4.779 -4.772 -2.893 1.00 94.62 244 THR A O 1
ATOM 1857 N N . ILE A 1 245 ? 4.252 -4.746 -0.711 1.00 95.62 245 ILE A N 1
ATOM 1858 C CA . ILE A 1 245 ? 5.187 -3.678 -0.327 1.00 95.62 245 ILE A CA 1
ATOM 1859 C C . ILE A 1 245 ? 6.156 -4.268 0.694 1.00 95.62 245 ILE A C 1
ATOM 1861 O O . ILE A 1 245 ? 5.782 -4.529 1.832 1.00 95.62 245 ILE A O 1
ATOM 1865 N N . ASN A 1 246 ? 7.401 -4.497 0.273 1.00 93.81 246 ASN A N 1
ATOM 1866 C CA . ASN A 1 246 ? 8.424 -5.126 1.118 1.00 93.81 246 ASN A CA 1
ATOM 1867 C C . ASN A 1 246 ? 8.954 -4.193 2.223 1.00 93.81 246 ASN A C 1
ATOM 1869 O O . ASN A 1 246 ? 9.507 -4.661 3.216 1.00 93.81 246 ASN A O 1
ATOM 1873 N N . GLY A 1 247 ? 8.806 -2.879 2.038 1.00 95.62 247 GLY A N 1
ATOM 1874 C CA . GLY A 1 247 ? 9.174 -1.853 3.012 1.00 95.62 247 GLY A CA 1
ATOM 1875 C C . GLY A 1 247 ? 7.962 -1.195 3.675 1.00 95.62 247 GLY A C 1
ATOM 1876 O O . GLY A 1 247 ? 6.876 -1.763 3.755 1.00 95.62 247 GLY A O 1
ATOM 1877 N N . ASN A 1 248 ? 8.145 0.044 4.132 1.00 97.12 248 ASN A N 1
ATOM 1878 C CA . ASN A 1 248 ? 7.064 0.839 4.714 1.00 97.12 248 ASN A CA 1
ATOM 1879 C C . ASN A 1 248 ? 6.124 1.384 3.627 1.00 97.12 248 ASN A C 1
ATOM 1881 O O . ASN A 1 248 ? 6.572 1.766 2.547 1.00 97.12 248 ASN A O 1
ATOM 1885 N N . SER A 1 249 ? 4.831 1.486 3.946 1.00 97.50 249 SER A N 1
ATOM 1886 C CA . SER A 1 249 ? 3.821 2.121 3.093 1.00 97.50 249 SER A CA 1
ATOM 1887 C C . SER A 1 249 ? 3.260 3.369 3.767 1.00 97.50 249 SER A C 1
ATOM 1889 O O . SER A 1 249 ? 2.830 3.321 4.920 1.00 97.50 249 SER A O 1
ATOM 1891 N N . HIS A 1 250 ? 3.248 4.485 3.040 1.00 96.81 250 HIS A N 1
ATOM 1892 C CA . HIS A 1 250 ? 2.665 5.744 3.490 1.00 96.81 250 HIS A CA 1
ATOM 1893 C C . HIS A 1 250 ? 1.605 6.199 2.492 1.00 96.81 250 HIS A C 1
ATOM 1895 O O . HIS A 1 250 ? 1.906 6.462 1.330 1.00 96.81 250 HIS A O 1
ATOM 1901 N N . VAL A 1 251 ? 0.366 6.333 2.963 1.00 96.81 251 VAL A N 1
ATOM 1902 C CA . VAL A 1 251 ? -0.761 6.810 2.157 1.00 96.81 251 VAL A CA 1
ATOM 1903 C C . VAL A 1 251 ? -1.271 8.105 2.769 1.00 96.81 251 VAL A C 1
ATOM 1905 O O . VAL A 1 251 ? -1.821 8.102 3.868 1.00 96.81 251 VAL A O 1
ATOM 1908 N N . TYR A 1 252 ? -1.084 9.220 2.061 1.00 97.31 252 TYR A N 1
ATOM 1909 C CA . TYR A 1 252 ? -1.545 10.532 2.508 1.00 97.31 252 TYR A CA 1
ATOM 1910 C C . TYR A 1 252 ? -2.628 11.077 1.577 1.00 97.31 252 TYR A C 1
ATOM 1912 O O . TYR A 1 252 ? -2.357 11.502 0.455 1.00 97.31 252 TYR A O 1
ATOM 1920 N N . VAL A 1 253 ? -3.869 11.073 2.065 1.00 98.06 253 VAL A N 1
ATOM 1921 C CA . VAL A 1 253 ? -5.037 11.592 1.348 1.00 98.06 253 VAL A CA 1
ATOM 1922 C C . VAL A 1 253 ? -5.375 12.965 1.918 1.00 98.06 253 VAL A C 1
ATOM 1924 O O . VAL A 1 253 ? -5.780 13.080 3.069 1.00 98.06 253 VAL A O 1
ATOM 1927 N N . LYS A 1 254 ? -5.188 14.023 1.121 1.00 97.44 254 LYS A N 1
ATOM 1928 C CA . LYS A 1 254 ? -5.514 15.402 1.536 1.00 97.44 254 LYS A CA 1
ATOM 1929 C C . LYS A 1 254 ? -7.019 15.682 1.576 1.00 97.44 254 LYS A C 1
ATOM 1931 O O . LYS A 1 254 ? -7.447 16.596 2.273 1.00 97.44 254 LYS A O 1
ATOM 1936 N N . GLY A 1 255 ? -7.788 14.959 0.764 1.00 97.25 255 GLY A N 1
ATOM 1937 C CA . GLY A 1 255 ? -9.246 15.040 0.720 1.00 97.25 255 GLY A CA 1
ATOM 1938 C C . GLY A 1 255 ? -9.906 13.956 1.570 1.00 97.25 255 GLY A C 1
ATOM 1939 O O . GLY A 1 255 ? -9.333 13.465 2.538 1.00 97.25 255 GLY A O 1
ATOM 1940 N N . ASN A 1 256 ? -11.104 13.548 1.162 1.00 97.62 256 ASN A N 1
ATOM 1941 C CA . ASN A 1 256 ? -11.824 12.447 1.794 1.00 97.62 256 ASN A CA 1
ATOM 1942 C C . ASN A 1 256 ? -11.406 11.105 1.175 1.00 97.62 256 ASN A C 1
ATOM 1944 O O . ASN A 1 256 ? -11.141 11.035 -0.026 1.00 97.62 256 ASN A O 1
ATOM 1948 N N . LYS A 1 257 ? -11.397 10.039 1.982 1.00 97.75 257 LYS A N 1
ATOM 1949 C CA . LYS A 1 257 ? -11.222 8.655 1.527 1.00 97.75 257 LYS A CA 1
ATOM 1950 C C . LYS A 1 257 ? -12.525 7.892 1.757 1.00 97.75 257 LYS A C 1
ATOM 1952 O O . LYS A 1 257 ? -13.041 7.891 2.872 1.00 97.75 257 LYS A O 1
ATOM 1957 N N . THR A 1 258 ? -13.023 7.238 0.716 1.00 97.69 258 THR A N 1
ATOM 1958 C CA . THR A 1 258 ? -14.148 6.304 0.795 1.00 97.69 258 THR A CA 1
ATOM 1959 C C . THR A 1 258 ? -13.663 4.961 0.277 1.00 97.69 258 THR A C 1
ATOM 1961 O O . THR A 1 258 ? -13.101 4.896 -0.813 1.00 97.69 258 THR A O 1
ATOM 1964 N N . GLU A 1 259 ? -13.851 3.915 1.074 1.00 96.94 259 GLU A N 1
ATOM 1965 C CA . GLU A 1 259 ? -13.552 2.532 0.707 1.00 96.94 259 GLU A CA 1
ATOM 1966 C C . GLU A 1 259 ? -14.842 1.731 0.825 1.00 96.94 259 GLU A C 1
ATOM 1968 O O . GLU A 1 259 ? -15.462 1.706 1.887 1.00 96.94 259 GLU A O 1
ATOM 1973 N N . GLU A 1 260 ? -15.249 1.113 -0.278 1.00 97.31 260 GLU A N 1
ATOM 1974 C CA . GLU A 1 260 ? -16.418 0.247 -0.349 1.00 97.31 260 GLU A CA 1
ATOM 1975 C C . GLU A 1 260 ? -15.954 -1.154 -0.736 1.00 97.31 260 GLU A C 1
ATOM 1977 O O . GLU A 1 260 ? -15.185 -1.330 -1.682 1.00 97.31 260 GLU A O 1
ATOM 1982 N N . ILE A 1 261 ? -16.380 -2.138 0.049 1.00 97.88 261 ILE A N 1
ATOM 1983 C CA . ILE A 1 261 ? -16.036 -3.540 -0.128 1.00 97.88 261 ILE A CA 1
ATOM 1984 C C . ILE A 1 261 ? -17.360 -4.296 -0.126 1.00 97.88 261 ILE A C 1
ATOM 1986 O O . ILE A 1 261 ? -18.020 -4.381 0.904 1.00 97.88 261 ILE A O 1
ATOM 1990 N N . GLU A 1 262 ? -17.761 -4.807 -1.290 1.00 97.56 262 GLU A N 1
ATOM 1991 C CA . GLU A 1 262 ? -18.993 -5.600 -1.422 1.00 97.56 262 GLU A CA 1
ATOM 1992 C C . GLU A 1 262 ? -18.858 -6.997 -0.789 1.00 97.56 262 GLU A C 1
ATOM 1994 O O . GLU A 1 262 ? -19.853 -7.600 -0.392 1.00 97.56 262 GLU A O 1
ATOM 1999 N N . GLY A 1 263 ? -17.626 -7.511 -0.709 1.00 96.94 263 GLY A N 1
ATOM 2000 C CA . GLY A 1 263 ? -17.286 -8.756 -0.019 1.00 96.94 263 GLY A CA 1
ATOM 2001 C C . GLY A 1 263 ? -16.824 -8.540 1.426 1.00 96.94 263 GLY A C 1
ATOM 2002 O O . GLY A 1 263 ? -17.156 -7.550 2.075 1.00 96.94 263 GLY A O 1
ATOM 2003 N N . ASP A 1 264 ? -16.005 -9.463 1.927 1.00 96.12 264 ASP A N 1
ATOM 2004 C CA . ASP A 1 264 ? -15.474 -9.393 3.290 1.00 96.12 264 ASP A CA 1
ATOM 2005 C C . ASP A 1 264 ? -14.268 -8.444 3.396 1.00 96.12 264 ASP A C 1
ATOM 2007 O O . ASP A 1 264 ? -13.339 -8.493 2.587 1.00 96.12 264 ASP A O 1
ATOM 2011 N N . TYR A 1 265 ? -14.225 -7.631 4.457 1.00 96.25 265 TYR A N 1
ATOM 2012 C CA . TYR A 1 265 ? -13.055 -6.820 4.803 1.00 96.25 265 TYR A CA 1
ATOM 2013 C C . TYR A 1 265 ? -12.252 -7.470 5.937 1.00 96.25 265 TYR A C 1
ATOM 2015 O O . TYR A 1 265 ? -12.721 -7.583 7.071 1.00 96.25 265 TYR A O 1
ATOM 2023 N N . LYS A 1 266 ? -11.013 -7.882 5.642 1.00 95.44 266 LYS A N 1
ATOM 2024 C CA . LYS A 1 266 ? -10.104 -8.533 6.597 1.00 95.44 266 LYS A CA 1
ATOM 2025 C C . LYS A 1 266 ? -8.831 -7.712 6.781 1.00 95.44 266 LYS A C 1
ATOM 2027 O O . LYS A 1 266 ? -8.013 -7.617 5.873 1.00 95.44 266 LYS A O 1
ATOM 2032 N N . GLN A 1 267 ? -8.622 -7.194 7.991 1.00 95.88 267 GLN A N 1
ATOM 2033 C CA . GLN A 1 267 ? -7.401 -6.481 8.364 1.00 95.88 267 GLN A CA 1
ATOM 2034 C C . GLN A 1 267 ? -6.577 -7.321 9.350 1.00 95.88 267 GLN A C 1
ATOM 2036 O O . GLN A 1 267 ? -7.026 -7.607 10.457 1.00 95.88 267 GLN A O 1
ATOM 2041 N N . ILE A 1 268 ? -5.368 -7.723 8.949 1.00 95.38 268 ILE A N 1
ATOM 2042 C CA . ILE A 1 268 ? -4.437 -8.490 9.790 1.00 95.38 268 ILE A CA 1
ATOM 2043 C C . ILE A 1 268 ? -3.225 -7.612 10.087 1.00 95.38 268 ILE A C 1
ATOM 2045 O O . ILE A 1 268 ? -2.479 -7.252 9.180 1.00 95.38 268 ILE A O 1
ATOM 2049 N N . VAL A 1 269 ? -3.017 -7.288 11.362 1.00 97.19 269 VAL A N 1
ATOM 2050 C CA . VAL A 1 269 ? -1.874 -6.496 11.823 1.00 97.19 269 VAL A CA 1
ATOM 2051 C C . VAL A 1 269 ? -1.101 -7.330 12.834 1.00 97.19 269 VAL A C 1
ATOM 2053 O O . VAL A 1 269 ? -1.632 -7.694 13.877 1.00 97.19 269 VAL A O 1
ATOM 2056 N N . HIS A 1 270 ? 0.145 -7.676 12.507 1.00 95.88 270 HIS A N 1
ATOM 2057 C CA . HIS A 1 270 ? 1.005 -8.461 13.401 1.00 95.88 270 HIS A CA 1
ATOM 2058 C C . HIS A 1 270 ? 1.635 -7.614 14.519 1.00 95.88 270 HIS A C 1
ATOM 2060 O O . HIS A 1 270 ? 1.991 -8.151 15.564 1.00 95.88 270 HIS A O 1
ATOM 2066 N N . GLY A 1 271 ? 1.796 -6.309 14.282 1.00 97.44 271 GLY A N 1
ATOM 2067 C CA . GLY A 1 271 ? 2.209 -5.331 15.288 1.00 97.44 271 GLY A CA 1
ATOM 2068 C C . GLY A 1 271 ? 1.010 -4.650 15.953 1.00 97.44 271 GLY A C 1
ATOM 2069 O O . GLY A 1 271 ? -0.045 -5.252 16.135 1.00 97.44 271 GLY A O 1
ATOM 2070 N N . ASN A 1 272 ? 1.163 -3.367 16.277 1.00 97.12 272 ASN A N 1
ATOM 2071 C CA . ASN A 1 272 ? 0.091 -2.556 16.854 1.00 97.12 272 ASN A CA 1
ATOM 2072 C C . ASN A 1 272 ? -0.813 -1.970 15.761 1.00 97.12 272 ASN A C 1
ATOM 2074 O O . ASN A 1 272 ? -0.323 -1.556 14.710 1.00 97.12 272 ASN A O 1
ATOM 2078 N N . ALA A 1 273 ? -2.112 -1.874 16.042 1.00 97.25 273 ALA A N 1
ATOM 2079 C CA . ALA A 1 273 ? -3.077 -1.144 15.226 1.00 97.25 273 ALA A CA 1
ATOM 2080 C C . ALA A 1 273 ? -3.617 0.053 16.019 1.00 97.25 273 ALA A C 1
ATOM 2082 O O . ALA A 1 273 ? -4.100 -0.114 17.139 1.00 97.25 273 ALA A O 1
ATOM 2083 N N . GLU A 1 274 ? -3.537 1.249 15.439 1.00 96.62 274 GLU A N 1
ATOM 2084 C CA . GLU A 1 274 ? -4.046 2.488 16.029 1.00 96.62 274 GLU A CA 1
ATOM 2085 C C . GLU A 1 274 ? -5.104 3.102 15.108 1.00 96.62 274 GLU A C 1
ATOM 2087 O O . GLU A 1 274 ? -4.884 3.254 13.906 1.00 96.62 274 GLU A O 1
ATOM 2092 N N . TYR A 1 275 ? -6.248 3.472 15.686 1.00 95.94 275 TYR A N 1
ATOM 2093 C CA . TYR A 1 275 ? -7.353 4.113 14.979 1.00 95.94 275 TYR A CA 1
ATOM 2094 C C . TYR A 1 275 ? -7.653 5.465 15.634 1.00 95.94 275 TYR A C 1
ATOM 2096 O O . TYR A 1 275 ? -8.355 5.540 16.641 1.00 95.94 275 TYR A O 1
ATOM 2104 N N . GLY A 1 276 ? -7.096 6.538 15.070 1.00 95.56 276 GLY A N 1
ATOM 2105 C CA . GLY A 1 276 ? -7.325 7.912 15.519 1.00 95.56 276 GLY A CA 1
ATOM 2106 C C . GLY A 1 276 ? -8.397 8.607 14.683 1.00 95.56 276 GLY A C 1
ATOM 2107 O O . GLY A 1 276 ? -8.225 8.787 13.479 1.00 95.56 276 GLY A O 1
ATOM 2108 N N . VAL A 1 277 ? -9.492 9.034 15.315 1.00 97.19 277 VAL A N 1
ATOM 2109 C CA . VAL A 1 277 ? -10.587 9.760 14.653 1.00 97.19 277 VAL A CA 1
ATOM 2110 C C . VAL A 1 277 ? -10.850 11.063 15.405 1.00 97.19 277 VAL A C 1
ATOM 2112 O O . VAL A 1 277 ? -11.245 11.041 16.564 1.00 97.19 277 VAL A O 1
ATOM 2115 N N . GLY A 1 278 ? -10.623 12.208 14.750 1.00 94.94 278 GLY A N 1
ATOM 2116 C CA . GLY A 1 278 ? -10.856 13.529 15.359 1.00 94.94 278 GLY A CA 1
ATOM 2117 C C . GLY A 1 278 ? -12.335 13.929 15.448 1.00 94.94 278 GLY A C 1
ATOM 2118 O O . GLY A 1 278 ? -12.691 14.802 16.234 1.00 94.94 278 GLY A O 1
ATOM 2119 N N . GLY A 1 279 ? -13.185 13.304 14.627 1.00 96.00 279 GLY A N 1
ATOM 2120 C CA . GLY A 1 279 ? -14.642 13.427 14.671 1.00 96.00 279 GLY A CA 1
ATOM 2121 C C . GLY A 1 279 ? -15.296 12.223 15.353 1.00 96.00 279 GLY A C 1
ATOM 2122 O O . GLY A 1 279 ? -14.821 11.733 16.371 1.00 96.00 279 GLY A O 1
ATOM 2123 N N . GLN A 1 280 ? -16.390 11.726 14.777 1.00 96.62 280 GLN A N 1
ATOM 2124 C CA . GLN A 1 280 ? -17.111 10.555 15.281 1.00 96.62 280 GLN A CA 1
ATOM 2125 C C . GLN A 1 280 ? -16.596 9.254 14.648 1.00 96.62 280 GLN A C 1
ATOM 2127 O O . GLN A 1 280 ? -16.441 9.176 13.431 1.00 96.62 280 GLN A O 1
ATOM 2132 N N . MET A 1 281 ? -16.412 8.215 15.468 1.00 97.25 281 MET A N 1
ATOM 2133 C CA . MET A 1 281 ? -16.175 6.836 15.031 1.00 97.25 281 MET A CA 1
ATOM 2134 C C . MET A 1 281 ? -17.425 5.993 15.301 1.00 97.25 281 MET A C 1
ATOM 2136 O O . MET A 1 281 ? -17.918 5.973 16.426 1.00 97.25 281 MET A O 1
ATOM 2140 N N . ASN A 1 282 ? -17.917 5.283 14.285 1.00 96.19 282 ASN A N 1
ATOM 2141 C CA . ASN A 1 282 ? -19.049 4.361 14.404 1.00 96.19 282 ASN A CA 1
ATOM 2142 C C . ASN A 1 282 ? -18.582 2.928 14.139 1.00 96.19 282 ASN A C 1
ATOM 2144 O O . ASN A 1 282 ? -17.907 2.682 13.142 1.00 96.19 282 ASN A O 1
ATOM 2148 N N . ILE A 1 283 ? -18.973 1.989 15.004 1.00 96.06 283 ILE A N 1
ATOM 2149 C CA . ILE A 1 283 ? -18.694 0.555 14.855 1.00 96.06 283 ILE A CA 1
ATOM 2150 C C . ILE A 1 283 ? -20.027 -0.181 14.967 1.00 96.06 283 ILE A C 1
ATOM 2152 O O . ILE A 1 283 ? -20.619 -0.224 16.042 1.00 96.06 283 ILE A O 1
ATOM 2156 N N . ASN A 1 284 ? -20.491 -0.753 13.856 1.00 94.38 284 ASN A N 1
ATOM 2157 C CA . ASN A 1 284 ? -21.770 -1.454 13.777 1.00 94.38 284 ASN A CA 1
ATOM 2158 C C . ASN A 1 284 ? -21.538 -2.869 13.237 1.00 94.38 284 ASN A C 1
ATOM 2160 O O . ASN A 1 284 ? -20.982 -3.023 12.153 1.00 94.38 284 ASN A O 1
ATOM 2164 N N . GLY A 1 285 ? -21.973 -3.889 13.978 1.00 94.62 285 GLY A N 1
ATOM 2165 C CA . GLY A 1 285 ? -21.978 -5.285 13.535 1.00 94.62 285 GLY A CA 1
ATOM 2166 C C . GLY A 1 285 ? -23.405 -5.821 13.524 1.00 94.62 285 GLY A C 1
ATOM 2167 O O . GLY A 1 285 ? -24.129 -5.623 14.496 1.00 94.62 285 GLY A O 1
ATOM 2168 N N . GLY A 1 286 ? -23.816 -6.478 12.436 1.00 94.00 286 GLY A N 1
ATOM 2169 C CA . GLY A 1 286 ? -25.177 -7.018 12.306 1.00 94.00 286 GLY A CA 1
ATOM 2170 C C . GLY A 1 286 ? -25.468 -8.181 13.259 1.00 94.00 286 GLY A C 1
ATOM 2171 O O . GLY A 1 286 ? -26.581 -8.298 13.759 1.00 94.00 286 GLY A O 1
ATOM 2172 N N . GLU A 1 287 ? -24.461 -9.012 13.541 1.00 96.69 287 GLU A N 1
ATOM 2173 C CA . GLU A 1 287 ? -24.583 -10.146 14.466 1.00 96.69 287 GLU A CA 1
ATOM 2174 C C . GLU A 1 287 ? -23.968 -9.844 15.837 1.00 96.69 287 GLU A C 1
ATOM 2176 O O . GLU A 1 287 ? -24.611 -10.037 16.865 1.00 96.69 287 GLU A O 1
ATOM 2181 N N . GLN A 1 288 ? -22.716 -9.374 15.870 1.00 96.00 288 GLN A N 1
ATOM 2182 C CA . GLN A 1 288 ? -21.995 -9.100 17.115 1.00 96.00 288 GLN A CA 1
ATOM 2183 C C . GLN A 1 288 ? -20.802 -8.159 16.914 1.00 96.00 288 GLN A C 1
ATOM 2185 O O . GLN A 1 288 ? -20.241 -8.057 15.823 1.00 96.00 288 GLN A O 1
ATOM 2190 N N . VAL A 1 289 ? -20.360 -7.546 18.015 1.00 97.19 289 VAL A N 1
ATOM 2191 C CA . VAL A 1 289 ? -19.067 -6.861 18.150 1.00 97.19 289 VAL A CA 1
ATOM 2192 C C . VAL A 1 289 ? -18.329 -7.501 19.326 1.00 97.19 289 VAL A C 1
ATOM 2194 O O . VAL A 1 289 ? -18.878 -7.596 20.421 1.00 97.19 289 VAL A O 1
ATOM 2197 N N . GLN A 1 290 ? -17.094 -7.960 19.109 1.00 95.69 290 GLN A N 1
ATOM 2198 C CA . GLN A 1 290 ? -16.270 -8.605 20.138 1.00 95.69 290 GLN A CA 1
ATOM 2199 C C . GLN A 1 290 ? -15.021 -7.770 20.430 1.00 95.69 290 GLN A C 1
ATOM 2201 O O . GLN A 1 290 ? -14.305 -7.385 19.509 1.00 95.69 290 GLN A O 1
ATOM 2206 N N . ILE A 1 291 ? -14.737 -7.526 21.714 1.00 96.06 291 ILE A N 1
ATOM 2207 C CA . ILE A 1 291 ? -13.566 -6.769 22.181 1.00 96.06 291 ILE A CA 1
ATOM 2208 C C . ILE A 1 291 ? -12.892 -7.565 23.301 1.00 96.06 291 ILE A C 1
ATOM 2210 O O . ILE A 1 291 ? -13.546 -7.976 24.260 1.00 96.06 291 ILE A O 1
ATOM 2214 N N . ARG A 1 292 ? -11.582 -7.800 23.178 1.00 95.44 292 ARG A N 1
ATOM 2215 C CA . ARG A 1 292 ? -10.778 -8.522 24.171 1.00 95.44 292 ARG A CA 1
ATOM 2216 C C . ARG A 1 292 ? -9.377 -7.929 24.236 1.00 95.44 292 ARG A C 1
ATOM 2218 O O . ARG A 1 292 ? -8.722 -7.783 23.212 1.00 95.44 292 ARG A O 1
ATOM 2225 N N . GLY A 1 293 ? -8.910 -7.669 25.448 1.00 94.19 293 GLY A N 1
ATOM 2226 C CA . GLY A 1 293 ? -7.544 -7.257 25.750 1.00 94.19 293 GLY A CA 1
ATOM 2227 C C . GLY A 1 293 ? -7.176 -7.693 27.165 1.00 94.19 293 GLY A C 1
ATOM 2228 O O . GLY A 1 293 ? -8.041 -8.174 27.898 1.00 94.19 293 GLY A O 1
ATOM 2229 N N . ALA A 1 294 ? -5.904 -7.544 27.539 1.00 96.06 294 ALA A N 1
ATOM 2230 C CA . ALA A 1 294 ? -5.506 -7.666 28.944 1.00 96.06 294 ALA A CA 1
ATOM 2231 C C . ALA A 1 294 ? -6.229 -6.605 29.791 1.00 96.06 294 ALA A C 1
ATOM 2233 O O . ALA A 1 294 ? -6.806 -6.937 30.822 1.00 96.06 294 ALA A O 1
ATOM 2234 N N . ASP A 1 295 ? -6.286 -5.378 29.264 1.00 96.25 295 ASP A N 1
ATOM 2235 C CA . ASP A 1 295 ? -7.062 -4.266 29.797 1.00 96.25 295 ASP A CA 1
ATOM 2236 C C . ASP A 1 295 ? -8.051 -3.759 28.742 1.00 96.25 295 ASP A C 1
ATOM 2238 O O . ASP A 1 295 ? -7.747 -3.713 27.547 1.00 96.25 295 ASP A O 1
ATOM 2242 N N . VAL A 1 296 ? -9.237 -3.354 29.195 1.00 96.38 296 VAL A N 1
ATOM 2243 C CA . VAL A 1 296 ? -10.245 -2.669 28.379 1.00 96.38 296 VAL A CA 1
ATOM 2244 C C . VAL A 1 296 ? -10.727 -1.460 29.167 1.00 96.38 296 VAL A C 1
ATOM 2246 O O . VAL A 1 296 ? -11.274 -1.602 30.259 1.00 96.38 296 VAL A O 1
ATOM 2249 N N . VAL A 1 297 ? -10.519 -0.268 28.610 1.00 94.81 297 VAL A N 1
ATOM 2250 C CA . VAL A 1 297 ? -10.906 1.002 29.231 1.00 94.81 297 VAL A CA 1
ATOM 2251 C C . VAL A 1 297 ? -11.945 1.678 28.348 1.00 94.81 297 VAL A C 1
ATOM 2253 O O . VAL A 1 297 ? -11.724 1.866 27.155 1.00 94.81 297 VAL A O 1
ATOM 2256 N N . VAL A 1 298 ? -13.077 2.045 28.946 1.00 94.81 298 VAL A N 1
ATOM 2257 C CA . VAL A 1 298 ? -14.148 2.805 28.295 1.00 94.81 298 VAL A CA 1
ATOM 2258 C C . VAL A 1 298 ? -14.375 4.059 29.120 1.00 94.81 298 VAL A C 1
ATOM 2260 O O . VAL A 1 298 ? -14.750 3.965 30.288 1.00 94.81 298 VAL A O 1
ATOM 2263 N N . ASP A 1 299 ? -14.131 5.219 28.517 1.00 94.19 299 ASP A N 1
ATOM 2264 C CA . ASP A 1 299 ? -14.245 6.512 29.183 1.00 94.19 299 ASP A CA 1
ATOM 2265 C C . ASP A 1 299 ? -15.014 7.517 28.321 1.00 94.19 299 ASP A C 1
ATOM 2267 O O . ASP A 1 299 ? -14.849 7.583 27.102 1.00 94.19 299 ASP A O 1
ATOM 2271 N N . ALA A 1 300 ? -15.852 8.314 28.978 1.00 95.38 300 ALA A N 1
ATOM 2272 C CA . ALA A 1 300 ? -16.582 9.421 28.383 1.00 95.38 300 ALA A CA 1
ATOM 2273 C C . ALA A 1 300 ? -16.219 10.703 29.143 1.00 95.38 300 ALA A C 1
ATOM 2275 O O . ALA A 1 300 ? -16.867 11.057 30.122 1.00 95.38 300 ALA A O 1
ATOM 2276 N N . ASN A 1 301 ? -15.194 11.414 28.663 1.00 92.38 301 ASN A N 1
ATOM 2277 C CA . ASN A 1 301 ? -14.592 12.566 29.351 1.00 92.38 301 ASN A CA 1
ATOM 2278 C C . ASN A 1 301 ? -15.584 13.702 29.698 1.00 92.38 301 ASN A C 1
ATOM 2280 O O . ASN A 1 301 ? -15.447 14.364 30.722 1.00 92.38 301 ASN A O 1
ATOM 2284 N N . VAL A 1 302 ? -16.577 13.955 28.839 1.00 94.19 302 VAL A N 1
ATOM 2285 C CA . VAL A 1 302 ? -17.553 15.053 29.031 1.00 94.19 302 VAL A CA 1
ATOM 2286 C C . VAL A 1 302 ? -18.993 14.551 29.035 1.00 94.19 302 VAL A C 1
ATOM 2288 O O . VAL A 1 302 ? -19.815 15.024 29.815 1.00 94.19 302 VAL A O 1
ATOM 2291 N N . GLY A 1 303 ? -19.310 13.637 28.119 1.00 93.56 303 GLY A N 1
ATOM 2292 C CA . GLY A 1 303 ? -20.667 13.153 27.896 1.00 93.56 303 GLY A CA 1
ATOM 2293 C C . GLY A 1 303 ? -21.053 11.983 28.797 1.00 93.56 303 GLY A C 1
ATOM 2294 O O . GLY A 1 303 ? -20.669 11.885 29.958 1.00 93.56 303 GLY A O 1
ATOM 2295 N N . THR A 1 304 ? -21.852 11.078 28.243 1.00 94.69 304 THR A N 1
ATOM 2296 C CA . THR A 1 304 ? -22.359 9.895 28.940 1.00 94.69 304 THR A CA 1
ATOM 2297 C C . THR A 1 304 ? -21.860 8.635 28.251 1.00 94.69 304 THR A C 1
ATOM 2299 O O . THR A 1 304 ? -21.907 8.540 27.028 1.00 94.69 304 THR A O 1
ATOM 2302 N N . ALA A 1 305 ? -21.443 7.648 29.040 1.00 95.62 305 ALA A N 1
ATOM 2303 C CA . ALA A 1 305 ? -21.279 6.278 28.577 1.00 95.62 305 ALA A CA 1
ATOM 2304 C C . ALA A 1 305 ? -22.580 5.509 28.863 1.00 95.62 305 ALA A C 1
ATOM 2306 O O . ALA A 1 305 ? -22.950 5.333 30.023 1.00 95.62 305 ALA A O 1
ATOM 2307 N N . SER A 1 306 ? -23.298 5.083 27.821 1.00 95.00 306 SER A N 1
ATOM 2308 C CA . SER A 1 306 ? -24.544 4.317 27.954 1.00 95.00 306 SER A CA 1
ATOM 2309 C C . SER A 1 306 ? -24.353 2.875 27.497 1.00 95.00 306 SER A C 1
ATOM 2311 O O . SER A 1 306 ? -23.858 2.645 26.396 1.00 95.00 306 SER A O 1
ATOM 2313 N N . LEU A 1 307 ? -24.813 1.919 28.306 1.00 95.12 307 LEU A N 1
ATOM 2314 C CA . LEU A 1 307 ? -24.906 0.505 27.944 1.00 95.12 307 LEU A CA 1
ATOM 2315 C C . LEU A 1 307 ? -26.375 0.080 27.962 1.00 95.12 307 LEU A C 1
ATOM 2317 O O . LEU A 1 307 ? -27.054 0.227 28.978 1.00 95.12 307 LEU A O 1
ATOM 2321 N N . HIS A 1 308 ? -26.855 -0.438 26.837 1.00 95.75 308 HIS A N 1
ATOM 2322 C CA . HIS A 1 308 ? -28.225 -0.904 26.665 1.00 95.75 308 HIS A CA 1
ATOM 2323 C C . HIS A 1 308 ? -28.215 -2.267 25.973 1.00 95.75 308 HIS A C 1
ATOM 2325 O O . HIS A 1 308 ? -27.526 -2.445 24.971 1.00 95.75 308 HIS A O 1
ATOM 2331 N N . ALA A 1 309 ? -29.003 -3.204 26.492 1.00 95.88 309 ALA A N 1
ATOM 2332 C CA . ALA A 1 309 ? -29.288 -4.476 25.848 1.00 95.88 309 ALA A CA 1
ATOM 2333 C C . ALA A 1 309 ? -30.759 -4.824 26.082 1.00 95.88 309 ALA A C 1
ATOM 2335 O O . ALA A 1 309 ? -31.250 -4.686 27.203 1.00 95.88 309 ALA A O 1
ATOM 2336 N N . GLU A 1 310 ? -31.449 -5.294 25.042 1.00 96.19 310 GLU A N 1
ATOM 2337 C CA . GLU A 1 310 ? -32.872 -5.644 25.139 1.00 96.19 310 GLU A CA 1
ATOM 2338 C C . GLU A 1 310 ? -33.112 -6.872 26.024 1.00 96.19 310 GLU A C 1
ATOM 2340 O O . GLU A 1 310 ? -34.112 -6.944 26.735 1.00 96.19 310 GLU A O 1
ATOM 2345 N N . LYS A 1 311 ? -32.195 -7.846 25.980 1.00 96.69 311 LYS A N 1
ATOM 2346 C CA . LYS A 1 311 ? -32.334 -9.114 26.701 1.00 96.69 311 LYS A CA 1
ATOM 2347 C C . LYS A 1 311 ? -31.638 -9.094 28.057 1.00 96.69 311 LYS A C 1
ATOM 2349 O O . LYS A 1 311 ? -32.283 -9.309 29.077 1.00 96.69 311 LYS A O 1
ATOM 2354 N N . GLU A 1 312 ? -30.323 -8.895 28.073 1.00 96.44 312 GLU A N 1
ATOM 2355 C CA . GLU A 1 312 ? -29.539 -8.945 29.305 1.00 96.44 312 GLU A CA 1
ATOM 2356 C C . GLU A 1 312 ? -28.234 -8.155 29.197 1.00 96.44 312 GLU A C 1
ATOM 2358 O O . GLU A 1 312 ? -27.603 -8.101 28.143 1.00 96.44 312 GLU A O 1
ATOM 2363 N N . VAL A 1 313 ? -27.808 -7.593 30.328 1.00 96.94 313 VAL A N 1
ATOM 2364 C CA . VAL A 1 313 ? -26.452 -7.086 30.544 1.00 96.94 313 VAL A CA 1
ATOM 2365 C C . VAL A 1 313 ? -25.836 -7.917 31.662 1.00 96.94 313 VAL A C 1
ATOM 2367 O O . VAL A 1 313 ? -26.359 -7.944 32.776 1.00 96.94 313 VAL A O 1
ATOM 2370 N N . ARG A 1 314 ? -24.718 -8.586 31.378 1.00 95.56 314 ARG A N 1
ATOM 2371 C CA . ARG A 1 314 ? -23.983 -9.401 32.352 1.00 95.56 314 ARG A CA 1
ATOM 2372 C C . ARG A 1 314 ? -22.661 -8.727 32.702 1.00 95.56 314 ARG A C 1
ATOM 2374 O O . ARG A 1 314 ? -21.881 -8.409 31.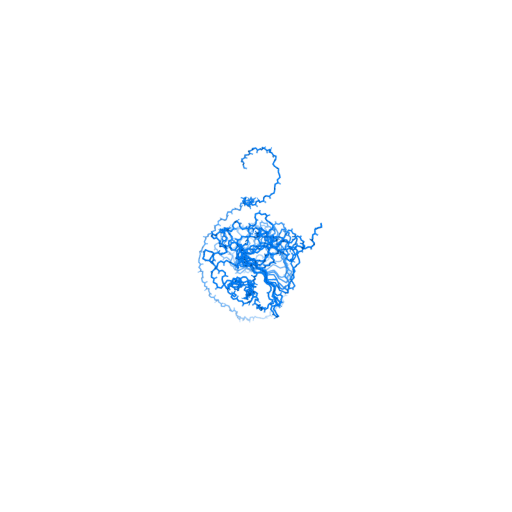811 1.00 95.56 314 ARG A O 1
ATOM 2381 N N . ILE A 1 315 ? -22.412 -8.524 33.996 1.00 95.81 315 ILE A N 1
ATOM 2382 C CA . ILE A 1 315 ? -21.184 -7.908 34.517 1.00 95.81 315 ILE A CA 1
ATOM 2383 C C . ILE A 1 315 ? -20.605 -8.829 35.584 1.00 95.81 315 ILE A C 1
ATOM 2385 O O . ILE A 1 315 ? -21.271 -9.138 36.571 1.00 95.81 315 ILE A O 1
ATOM 2389 N N . GLU A 1 316 ? -19.359 -9.249 35.389 1.00 94.88 316 GLU A N 1
ATOM 2390 C CA . GLU A 1 316 ? -18.645 -10.139 36.301 1.00 94.88 316 GLU A CA 1
ATOM 2391 C C . GLU A 1 316 ? -17.239 -9.604 36.552 1.00 94.88 316 GLU A C 1
ATOM 2393 O O . GLU A 1 316 ? -16.535 -9.220 35.621 1.00 94.88 316 GLU A O 1
ATOM 2398 N N . GLY A 1 317 ? -16.824 -9.585 37.817 1.00 94.31 317 GLY A N 1
ATOM 2399 C CA . GLY A 1 317 ? -15.472 -9.218 38.220 1.00 94.31 317 GLY A CA 1
ATOM 2400 C C . GLY A 1 317 ? -14.903 -10.290 39.139 1.00 94.31 317 GLY A C 1
ATOM 2401 O O . GLY A 1 317 ? -15.529 -10.631 40.138 1.00 94.31 317 GLY A O 1
ATOM 2402 N N . GLY A 1 318 ? -13.713 -10.811 38.822 1.00 94.06 318 GLY A N 1
ATOM 2403 C CA . GLY A 1 318 ? -13.078 -11.863 39.629 1.00 94.06 318 GLY A CA 1
ATOM 2404 C C . GLY A 1 318 ? -12.694 -11.406 41.041 1.00 94.06 318 GLY A C 1
ATOM 2405 O O . GLY A 1 318 ? -12.749 -12.193 41.980 1.00 94.06 318 GLY A O 1
ATOM 2406 N N . ALA A 1 319 ? -12.342 -10.126 41.200 1.00 96.00 319 ALA A N 1
ATOM 2407 C CA . ALA A 1 319 ? -12.019 -9.531 42.497 1.00 96.00 319 ALA A CA 1
ATOM 2408 C C . ALA A 1 319 ? -13.139 -8.625 43.027 1.00 96.00 319 ALA A C 1
ATOM 2410 O O . ALA A 1 319 ? -13.475 -8.682 44.208 1.00 96.00 319 ALA A O 1
ATOM 2411 N N . GLN A 1 320 ? -13.693 -7.757 42.174 1.00 95.88 320 GLN A N 1
ATOM 2412 C CA . GLN A 1 320 ? -14.673 -6.754 42.586 1.00 95.88 320 GLN A CA 1
ATOM 2413 C C . GLN A 1 320 ? -15.440 -6.162 41.402 1.00 95.88 320 GLN A C 1
ATOM 2415 O O . GLN A 1 320 ? -14.935 -6.115 40.283 1.00 95.88 320 GLN A O 1
ATOM 2420 N N . ILE A 1 321 ? -16.623 -5.629 41.703 1.00 96.75 321 ILE A N 1
ATOM 2421 C CA . ILE A 1 321 ? -17.394 -4.713 40.858 1.00 96.75 321 ILE A CA 1
ATOM 2422 C C . ILE A 1 321 ? -17.664 -3.474 41.718 1.00 96.75 321 ILE A C 1
ATOM 2424 O O . ILE A 1 321 ? -18.102 -3.610 42.862 1.00 96.75 321 ILE A O 1
ATOM 2428 N N . GLN A 1 322 ? -17.380 -2.275 41.206 1.00 95.19 322 GLN A N 1
ATOM 2429 C CA . GLN A 1 322 ? -17.554 -1.019 41.944 1.00 95.19 322 GLN A CA 1
ATOM 2430 C C . GLN A 1 322 ? -18.444 -0.041 41.175 1.00 95.19 322 GLN A C 1
ATOM 2432 O O . GLN A 1 322 ? -18.293 0.122 39.969 1.00 95.19 322 GLN A O 1
ATOM 2437 N N . ALA A 1 323 ? -19.322 0.658 41.897 1.00 95.19 323 ALA A N 1
ATOM 2438 C CA . ALA A 1 323 ? -20.117 1.766 41.379 1.00 95.19 323 ALA A CA 1
ATOM 2439 C C . ALA A 1 323 ? -19.985 2.970 42.320 1.00 95.19 323 ALA A C 1
ATOM 2441 O O . ALA A 1 323 ? -20.265 2.868 43.515 1.00 95.19 323 ALA A O 1
ATOM 2442 N N . LYS A 1 324 ? -19.549 4.114 41.785 1.00 95.00 324 LYS A N 1
ATOM 2443 C CA . LYS A 1 324 ? -19.383 5.366 42.532 1.00 95.00 324 LYS A CA 1
ATOM 2444 C C . LYS A 1 324 ? -19.937 6.519 41.707 1.00 95.00 324 LYS A C 1
ATOM 2446 O O . LYS A 1 324 ? -19.408 6.835 40.651 1.00 95.00 324 LYS A O 1
ATOM 2451 N N . ALA A 1 325 ? -20.976 7.161 42.220 1.00 95.50 325 ALA A N 1
ATOM 2452 C CA . ALA A 1 325 ? -21.599 8.336 41.626 1.00 95.50 325 ALA A CA 1
ATOM 2453 C C . ALA A 1 325 ? -22.261 9.171 42.732 1.00 95.50 325 ALA A C 1
ATOM 2455 O O . ALA A 1 325 ? -22.393 8.702 43.863 1.00 95.50 325 ALA A O 1
ATOM 2456 N N . GLN A 1 326 ? -22.693 10.395 42.415 1.00 96.75 326 GLN A N 1
ATOM 2457 C CA . GLN A 1 326 ? -23.539 11.179 43.328 1.00 96.75 326 GLN A CA 1
ATOM 2458 C C . GLN A 1 326 ? -24.877 10.474 43.587 1.00 96.75 326 GLN A C 1
ATOM 2460 O O . GLN A 1 326 ? -25.383 10.489 44.707 1.00 96.75 326 GLN A O 1
ATOM 2465 N N . ASN A 1 327 ? -25.416 9.813 42.560 1.00 96.06 327 ASN A N 1
ATOM 2466 C CA . ASN A 1 327 ? -26.645 9.040 42.633 1.00 96.06 327 ASN A CA 1
ATOM 2467 C C . ASN A 1 327 ? -26.452 7.706 41.910 1.00 96.06 327 ASN A C 1
ATOM 2469 O O . ASN A 1 327 ? -25.948 7.670 40.789 1.00 96.06 327 ASN A O 1
ATOM 2473 N N . VAL A 1 328 ? -26.882 6.619 42.547 1.00 96.69 328 VAL A N 1
ATOM 2474 C CA . VAL A 1 328 ? -26.964 5.289 41.937 1.00 96.69 328 VAL A CA 1
ATOM 2475 C C . VAL A 1 328 ? -28.411 4.833 42.063 1.00 96.69 328 VAL A C 1
ATOM 2477 O O . VAL A 1 328 ? -28.888 4.601 43.171 1.00 96.69 328 VAL A O 1
ATOM 2480 N N . ASN A 1 329 ? -29.103 4.727 40.930 1.00 96.38 329 ASN A N 1
ATOM 2481 C CA . ASN A 1 329 ? -30.496 4.291 40.865 1.00 96.38 329 ASN A CA 1
ATOM 2482 C C . ASN A 1 329 ? -30.546 2.882 40.277 1.00 96.38 329 ASN A C 1
ATOM 2484 O O . ASN A 1 329 ? -30.085 2.665 39.158 1.00 96.38 329 ASN A O 1
ATOM 2488 N N . ILE A 1 330 ? -31.110 1.934 41.025 1.00 95.06 330 ILE A N 1
ATOM 2489 C CA . ILE A 1 330 ? -31.324 0.557 40.573 1.00 95.06 330 ILE A CA 1
ATOM 2490 C C . ILE A 1 330 ? -32.814 0.268 40.688 1.00 95.06 330 ILE A C 1
ATOM 2492 O O . ILE A 1 330 ? -33.405 0.421 41.756 1.00 95.06 330 ILE A O 1
ATOM 2496 N N . THR A 1 331 ? -33.425 -0.146 39.584 1.00 95.44 331 THR A N 1
ATOM 2497 C CA . THR A 1 331 ? -34.847 -0.482 39.525 1.00 95.44 331 THR A CA 1
ATOM 2498 C C . THR A 1 331 ? -34.997 -1.853 38.889 1.00 95.44 331 THR A C 1
ATOM 2500 O O . THR A 1 331 ? -34.538 -2.068 37.772 1.00 95.44 331 THR A O 1
ATOM 2503 N N . SER A 1 332 ? -35.645 -2.771 39.603 1.00 95.38 332 SER A N 1
ATOM 2504 C CA . SER A 1 332 ? -36.102 -4.051 39.064 1.00 95.38 332 SER A CA 1
ATOM 2505 C C . SER A 1 332 ? -37.624 -4.091 39.138 1.00 95.38 332 SER A C 1
ATOM 2507 O O . SER A 1 332 ? -38.198 -3.691 40.149 1.00 95.38 332 SER A O 1
ATOM 2509 N N . LEU A 1 333 ? -38.271 -4.536 38.061 1.00 95.19 333 LEU A N 1
ATOM 2510 C CA . LEU A 1 333 ? -39.734 -4.662 37.992 1.00 95.19 333 LEU A CA 1
ATOM 2511 C C . LEU A 1 333 ? -40.244 -5.970 38.602 1.00 95.19 333 LEU A C 1
ATOM 2513 O O . LEU A 1 333 ? -41.421 -6.074 38.936 1.00 95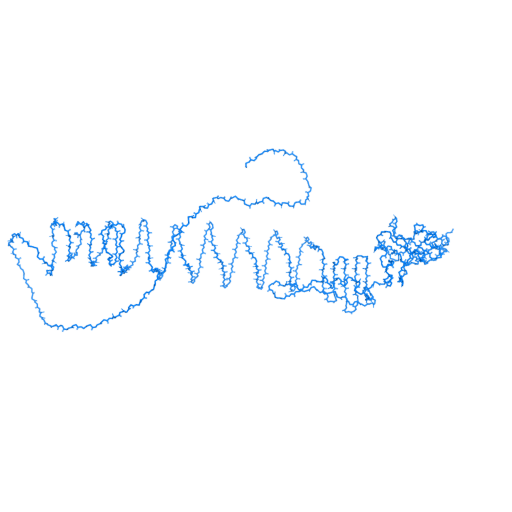.19 333 LEU A O 1
ATOM 2517 N N . LEU A 1 334 ? -39.364 -6.963 38.696 1.00 95.25 334 LEU A N 1
ATOM 2518 C CA . LEU A 1 334 ? -39.650 -8.270 39.265 1.00 95.25 334 LEU A CA 1
ATOM 2519 C C . LEU A 1 334 ? -38.781 -8.417 40.514 1.00 95.25 334 LEU A C 1
ATOM 2521 O O . LEU A 1 334 ? -39.000 -7.729 41.508 1.00 95.25 334 LEU A O 1
ATOM 2525 N N . ASP A 1 335 ? -37.744 -9.243 40.438 1.00 95.88 335 ASP A N 1
ATOM 2526 C CA . ASP A 1 335 ? -36.906 -9.553 41.584 1.00 95.88 335 ASP A CA 1
ATOM 2527 C C . ASP A 1 335 ? -35.602 -8.755 41.575 1.00 95.88 335 ASP A C 1
ATOM 2529 O O . ASP A 1 335 ? -34.976 -8.533 40.534 1.00 95.88 335 ASP A O 1
ATOM 2533 N N . PHE A 1 336 ? -35.158 -8.356 42.764 1.00 95.94 336 PHE A N 1
ATOM 2534 C CA . PHE A 1 336 ? -33.812 -7.850 43.007 1.00 95.94 336 PHE A CA 1
ATOM 2535 C C . PHE A 1 336 ? -33.161 -8.704 44.093 1.00 95.94 336 PHE A C 1
ATOM 2537 O O . PHE A 1 336 ? -33.639 -8.748 45.226 1.00 95.94 336 PHE A O 1
ATOM 2544 N N . GLN A 1 337 ? -32.085 -9.405 43.741 1.00 95.38 337 GLN A N 1
ATOM 2545 C CA . GLN A 1 337 ? -31.412 -10.350 44.629 1.00 95.38 337 GLN A CA 1
ATOM 2546 C C . GLN A 1 337 ? -29.983 -9.892 44.905 1.00 95.38 337 GLN A C 1
ATOM 2548 O O . GLN A 1 337 ? -29.232 -9.566 43.989 1.00 95.38 337 GLN A O 1
ATOM 2553 N N . LEU A 1 338 ? -29.600 -9.905 46.181 1.00 93.12 338 LEU A N 1
ATOM 2554 C CA . LEU A 1 338 ? -28.235 -9.664 46.632 1.00 93.12 338 LEU A CA 1
ATOM 2555 C C . LEU A 1 338 ? -27.823 -10.799 47.565 1.00 93.12 338 LEU A C 1
ATOM 2557 O O . LEU A 1 338 ? -28.544 -11.130 48.505 1.00 93.12 338 LEU A O 1
ATOM 2561 N N . TYR A 1 339 ? -26.653 -11.376 47.313 1.00 93.56 339 TYR A N 1
ATOM 2562 C CA . TYR A 1 339 ? -26.121 -12.487 48.089 1.00 93.56 339 TYR A CA 1
ATOM 2563 C C . TYR A 1 339 ? -24.628 -12.282 48.343 1.00 93.56 339 TYR A C 1
ATOM 2565 O O . TYR A 1 339 ? -23.876 -11.948 47.430 1.00 93.56 339 TYR A O 1
ATOM 2573 N N . ALA A 1 340 ? -24.191 -12.512 49.581 1.00 93.00 340 ALA A N 1
ATOM 2574 C CA . ALA A 1 340 ? -22.778 -12.583 49.930 1.00 93.00 340 ALA A CA 1
ATOM 2575 C C . ALA A 1 340 ? -22.549 -13.699 50.953 1.00 93.00 340 ALA A C 1
ATOM 2577 O O . ALA A 1 340 ? -23.228 -13.758 51.975 1.00 93.00 340 ALA A O 1
ATOM 2578 N N . THR A 1 341 ? -21.551 -14.550 50.714 1.00 92.62 341 THR A N 1
ATOM 2579 C CA . THR A 1 341 ? -21.251 -15.700 51.585 1.00 92.62 341 THR A CA 1
ATOM 258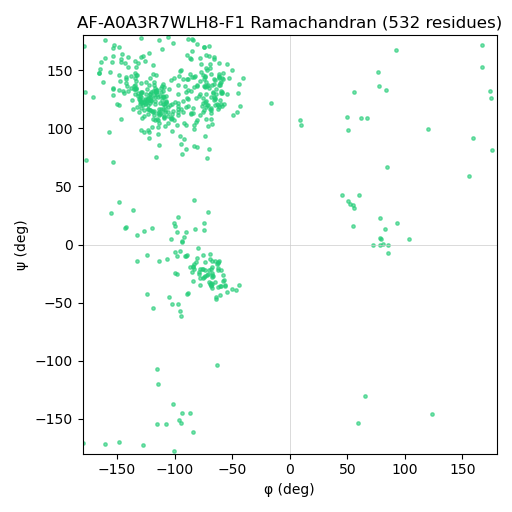0 C C . THR A 1 341 ? -20.681 -15.289 52.944 1.00 92.62 341 THR A C 1
ATOM 2582 O O . THR A 1 341 ? -20.914 -15.968 53.938 1.00 92.62 341 THR A O 1
ATOM 2585 N N . LYS A 1 342 ? -19.923 -14.184 53.002 1.00 89.94 342 LYS A N 1
ATOM 2586 C CA . LYS A 1 342 ? -19.258 -13.729 54.235 1.00 89.94 342 LYS A CA 1
ATOM 2587 C C . LYS A 1 342 ? -20.070 -12.681 54.991 1.00 89.94 342 LYS A C 1
ATOM 2589 O O . LYS A 1 342 ? -20.350 -12.850 56.171 1.00 89.94 342 LYS A O 1
ATOM 2594 N N . SER A 1 343 ? -20.393 -11.571 54.335 1.00 88.81 343 SER A N 1
ATOM 2595 C CA . SER A 1 343 ? -21.114 -10.461 54.958 1.00 88.81 343 SER A CA 1
ATOM 2596 C C . SER A 1 343 ? -21.643 -9.497 53.908 1.00 88.81 343 SER A C 1
ATOM 2598 O O . SER A 1 343 ? -20.961 -9.240 52.917 1.00 88.81 343 SER A O 1
ATOM 2600 N N . MET A 1 344 ? -22.786 -8.879 54.190 1.00 92.31 344 MET A N 1
ATOM 2601 C CA . MET A 1 344 ? -23.272 -7.693 53.488 1.00 92.31 344 MET A CA 1
ATOM 2602 C C . MET A 1 344 ? -23.236 -6.505 54.449 1.00 92.31 344 MET A C 1
ATOM 2604 O O . MET A 1 344 ? -23.652 -6.630 55.600 1.00 92.31 344 MET A O 1
ATOM 2608 N N . LYS A 1 345 ? -22.736 -5.354 53.990 1.00 91.00 345 LYS A N 1
ATOM 2609 C CA . LYS A 1 345 ? -22.696 -4.114 54.774 1.00 91.00 345 LYS A CA 1
ATOM 2610 C C . LYS A 1 345 ? -23.376 -2.999 53.993 1.00 91.00 345 LYS A C 1
ATOM 2612 O O . LYS A 1 345 ? -22.977 -2.703 52.873 1.00 91.00 345 LYS A O 1
ATOM 2617 N N . ILE A 1 346 ? -24.356 -2.361 54.623 1.00 92.56 346 ILE A N 1
ATOM 2618 C CA . ILE A 1 346 ? -25.002 -1.142 54.134 1.00 92.56 346 ILE A CA 1
ATOM 2619 C C . ILE A 1 346 ? -24.688 -0.047 55.150 1.00 92.56 346 ILE A C 1
ATOM 2621 O O . ILE A 1 346 ? -24.777 -0.263 56.358 1.00 92.56 346 ILE A O 1
ATOM 2625 N N . THR A 1 347 ? -24.235 1.112 54.687 1.00 91.81 347 THR A N 1
ATOM 2626 C CA . THR A 1 347 ? -23.883 2.233 55.563 1.00 91.81 347 THR A CA 1
ATOM 2627 C C . THR A 1 347 ? -24.269 3.535 54.887 1.00 91.81 347 THR A C 1
ATOM 2629 O O . THR A 1 347 ? -23.922 3.767 53.735 1.00 91.81 347 THR A O 1
ATOM 2632 N N . THR A 1 348 ? -24.969 4.379 55.632 1.00 92.19 348 THR A N 1
ATOM 2633 C CA . THR A 1 348 ? -25.344 5.746 55.272 1.00 92.19 348 THR A CA 1
ATOM 2634 C C . THR A 1 348 ? -25.037 6.628 56.476 1.00 92.19 348 THR A C 1
ATOM 2636 O O . THR A 1 348 ? -25.107 6.160 57.612 1.00 92.19 348 THR A O 1
ATOM 2639 N N . LEU A 1 349 ? -24.620 7.871 56.236 1.00 88.19 349 LEU A N 1
ATOM 2640 C CA . LEU A 1 349 ? -24.339 8.833 57.309 1.00 88.19 349 LEU A CA 1
ATOM 2641 C C . LEU A 1 349 ? -25.617 9.454 57.878 1.00 88.19 349 LEU A C 1
ATOM 2643 O O . LEU A 1 349 ? -25.614 9.929 59.009 1.00 88.19 349 LEU A O 1
ATOM 2647 N N . TRP A 1 350 ? -26.679 9.451 57.078 1.00 91.62 350 TRP A N 1
ATOM 2648 C CA . TRP A 1 350 ? -27.968 10.026 57.421 1.00 91.62 350 TRP A CA 1
ATOM 2649 C C . TRP A 1 350 ? -28.987 8.894 57.504 1.00 91.62 350 TRP A C 1
ATOM 2651 O O . TRP A 1 350 ? -28.811 7.945 58.267 1.00 91.62 350 TRP A O 1
ATOM 2661 N N . ASP A 1 351 ? -30.020 8.956 56.675 1.00 92.31 351 ASP A N 1
ATOM 2662 C CA . ASP A 1 351 ? -31.149 8.057 56.790 1.00 92.31 351 ASP A CA 1
ATOM 2663 C C . ASP A 1 351 ? -30.989 6.821 55.909 1.00 92.31 351 ASP A C 1
ATOM 2665 O O . ASP A 1 351 ? -30.522 6.882 54.766 1.00 92.31 351 ASP A O 1
ATOM 2669 N N . PHE A 1 352 ? -31.436 5.689 56.446 1.00 93.12 352 PHE A N 1
ATOM 2670 C CA . PHE A 1 352 ? -31.706 4.474 55.693 1.00 93.12 352 PHE A CA 1
ATOM 2671 C C . PHE A 1 352 ? -33.221 4.265 55.655 1.00 93.12 352 PHE A C 1
ATOM 2673 O O . PHE A 1 352 ? -33.832 3.945 56.674 1.00 93.12 352 PHE A O 1
ATOM 2680 N N . HIS A 1 353 ? -33.823 4.445 54.481 1.00 93.38 353 HIS A N 1
ATOM 2681 C CA . HIS A 1 353 ? -35.246 4.207 54.262 1.00 93.38 353 HIS A CA 1
ATOM 2682 C C . HIS A 1 353 ? -35.438 2.842 53.605 1.00 93.38 353 HIS A C 1
ATOM 2684 O O . HIS A 1 353 ? -34.910 2.585 52.526 1.00 93.38 353 HIS A O 1
ATOM 2690 N N . CYS A 1 354 ? -36.211 1.972 54.249 1.00 91.38 354 CYS A N 1
ATOM 2691 C CA . CYS A 1 354 ? -36.599 0.679 53.706 1.00 91.38 354 CYS A CA 1
ATOM 2692 C C . CYS A 1 354 ? -38.115 0.562 53.827 1.00 91.38 354 CYS A C 1
ATOM 2694 O O . CYS A 1 354 ? -38.648 0.602 54.934 1.00 91.38 354 CYS A O 1
ATOM 2696 N N . GLN A 1 355 ? -38.797 0.461 52.690 1.00 92.56 355 GLN A N 1
ATOM 2697 C CA . GLN A 1 355 ? -40.247 0.357 52.627 1.00 92.56 355 GLN A CA 1
ATOM 2698 C C . GLN A 1 355 ? -40.616 -0.867 51.800 1.00 92.56 355 GLN A C 1
ATOM 2700 O O . GLN A 1 355 ? -40.230 -0.990 50.641 1.00 92.56 355 GLN A O 1
ATOM 2705 N N . ALA A 1 356 ? -41.375 -1.768 52.404 1.00 92.00 356 ALA A N 1
ATOM 2706 C CA . ALA A 1 356 ? -41.976 -2.913 51.747 1.00 92.00 356 ALA A CA 1
ATOM 2707 C C . ALA A 1 356 ? -43.323 -3.208 52.410 1.00 92.00 356 ALA A C 1
ATOM 2709 O O . ALA A 1 356 ? -43.559 -2.819 53.554 1.00 92.00 356 ALA A O 1
ATOM 2710 N N . SER A 1 357 ? -44.206 -3.931 51.718 1.00 93.69 357 SER A N 1
ATOM 2711 C CA . SER A 1 357 ? -45.429 -4.443 52.349 1.00 93.69 357 SER A CA 1
ATOM 2712 C C . SER A 1 357 ? -45.103 -5.375 53.517 1.00 93.69 357 SER A C 1
ATOM 2714 O O . SER A 1 357 ? -45.795 -5.346 54.527 1.00 93.69 357 SER A O 1
ATOM 2716 N N . ASN A 1 358 ? -44.027 -6.161 53.389 1.00 90.50 358 ASN A N 1
ATOM 2717 C CA . ASN A 1 358 ? -43.512 -7.046 54.426 1.00 90.50 358 ASN A CA 1
ATOM 2718 C C . ASN A 1 358 ? -41.989 -6.912 54.522 1.00 90.50 358 ASN A C 1
ATOM 2720 O O . ASN A 1 358 ? -41.299 -6.960 53.504 1.00 90.50 358 ASN A O 1
ATOM 2724 N N . HIS A 1 359 ? -41.465 -6.839 55.744 1.00 90.25 359 HIS A N 1
ATOM 2725 C CA . HIS A 1 359 ? -40.039 -6.997 56.023 1.00 90.25 359 HIS A CA 1
ATOM 2726 C C . HIS A 1 359 ? -39.829 -8.287 56.817 1.00 90.25 359 HIS A C 1
ATOM 2728 O O . HIS A 1 359 ? -40.394 -8.447 57.897 1.00 90.25 359 HIS A O 1
ATOM 2734 N N . ILE A 1 360 ? -39.020 -9.206 56.286 1.00 89.56 360 ILE A N 1
ATOM 2735 C CA . ILE A 1 360 ? -38.699 -10.480 56.937 1.00 89.56 360 ILE A CA 1
ATOM 2736 C C . ILE A 1 360 ? -37.193 -10.523 57.171 1.00 89.56 360 ILE A C 1
ATOM 2738 O O . ILE A 1 360 ? -36.413 -10.586 56.223 1.00 89.56 360 ILE A O 1
ATOM 2742 N N . PHE A 1 361 ? -36.788 -10.519 58.439 1.00 86.44 361 PHE A N 1
ATOM 2743 C CA . PHE A 1 361 ? -35.394 -10.683 58.843 1.00 86.44 361 PHE A CA 1
ATOM 2744 C C . PHE A 1 361 ? -35.247 -12.001 59.594 1.00 86.44 361 PHE A C 1
ATOM 2746 O O . PHE A 1 361 ? -35.800 -12.170 60.678 1.00 86.44 361 PHE A O 1
ATOM 2753 N N . THR A 1 362 ? -34.499 -12.936 59.012 1.00 86.69 362 THR A N 1
ATOM 2754 C CA . THR A 1 362 ? -34.202 -14.224 59.648 1.00 86.69 362 THR A CA 1
ATOM 2755 C C . THR A 1 362 ? -32.736 -14.245 60.048 1.00 86.69 362 THR A C 1
ATOM 2757 O O . THR A 1 362 ? -31.860 -14.310 59.189 1.00 86.69 362 THR A O 1
ATOM 2760 N N . SER A 1 363 ? -32.468 -14.206 61.352 1.00 83.12 363 SER A N 1
ATOM 2761 C CA . SER A 1 363 ? -31.109 -14.246 61.900 1.00 83.12 363 SER A CA 1
ATOM 2762 C C . SER A 1 363 ? -30.917 -15.520 62.713 1.00 83.12 363 SER A C 1
ATOM 2764 O O . SER A 1 363 ? -31.470 -15.651 63.800 1.00 83.12 363 SER A O 1
ATOM 2766 N N . THR A 1 364 ? -30.135 -16.463 62.189 1.00 80.69 364 THR A N 1
ATOM 2767 C CA . THR A 1 364 ? -29.843 -17.756 62.841 1.00 80.69 364 THR A CA 1
ATOM 2768 C C . THR A 1 364 ? -28.422 -17.842 63.405 1.00 80.69 364 THR A C 1
ATOM 2770 O O . THR A 1 364 ? -28.116 -18.754 64.170 1.00 80.69 364 THR A O 1
ATOM 2773 N N . GLY A 1 365 ? -27.552 -16.897 63.032 1.00 75.25 365 GLY A N 1
ATOM 2774 C CA . GLY A 1 365 ? -26.166 -16.814 63.489 1.00 75.25 365 GLY A CA 1
ATOM 2775 C C . GLY A 1 365 ? -26.001 -16.106 64.836 1.00 75.25 365 GLY A C 1
ATOM 2776 O O . GLY A 1 365 ? -26.948 -15.578 65.420 1.00 75.25 365 GLY A O 1
ATOM 2777 N N . LEU A 1 366 ? -24.762 -16.088 65.321 1.00 77.50 366 LEU A N 1
ATOM 2778 C CA . LEU A 1 366 ? -24.368 -15.373 66.529 1.00 77.50 366 LEU A CA 1
ATOM 2779 C C . LEU A 1 366 ? -24.095 -13.893 66.221 1.00 77.50 366 LEU A C 1
ATOM 2781 O O . LEU A 1 366 ? -23.399 -13.576 65.258 1.00 77.50 366 LEU A O 1
ATOM 2785 N N . VAL A 1 367 ? -24.589 -12.994 67.068 1.00 70.00 367 VAL A N 1
ATOM 2786 C CA . VAL A 1 367 ? -24.236 -11.573 67.066 1.00 70.00 367 VAL A CA 1
ATOM 2787 C C . VAL A 1 367 ? -22.751 -11.442 67.446 1.00 70.00 367 VAL A C 1
ATOM 2789 O O . VAL A 1 367 ? -22.351 -11.953 68.500 1.00 70.00 367 VAL A O 1
ATOM 2792 N N . PRO A 1 368 ? -21.916 -10.782 66.621 1.00 65.69 368 PRO A N 1
ATOM 2793 C CA . PRO A 1 368 ? -20.511 -10.559 66.942 1.00 65.69 368 PRO A CA 1
ATOM 2794 C C . PRO A 1 368 ? -20.343 -9.726 68.227 1.00 65.69 368 PRO A C 1
ATOM 2796 O O . PRO A 1 368 ? -21.121 -8.793 68.444 1.00 65.69 368 PRO A O 1
ATOM 2799 N N . PRO A 1 369 ? -19.315 -9.987 69.058 1.00 61.50 369 PRO A N 1
ATOM 2800 C CA . PRO A 1 369 ? -18.974 -9.115 70.179 1.00 61.50 369 PRO A CA 1
ATOM 2801 C C . PRO A 1 369 ? -18.670 -7.700 69.662 1.00 61.50 369 PRO A C 1
ATOM 2803 O O . PRO A 1 369 ? -17.783 -7.505 68.832 1.00 61.50 369 PRO A O 1
ATOM 2806 N N . ASN A 1 370 ? -19.444 -6.713 70.104 1.00 57.44 370 ASN A N 1
ATOM 2807 C CA . ASN A 1 370 ? -19.354 -5.334 69.625 1.00 57.44 370 ASN A CA 1
ATOM 2808 C C . ASN A 1 370 ? -18.047 -4.655 70.109 1.00 57.44 370 ASN A C 1
ATOM 2810 O O . ASN A 1 370 ? -17.762 -4.726 71.303 1.00 57.44 370 ASN A O 1
ATOM 2814 N N . PRO A 1 371 ? -17.285 -3.927 69.266 1.00 50.97 371 PRO A N 1
ATOM 2815 C CA . PRO A 1 371 ? -16.161 -3.101 69.726 1.00 50.97 371 PRO A CA 1
ATOM 2816 C C . PRO A 1 371 ? -16.580 -1.781 70.408 1.00 50.97 371 PRO A C 1
ATOM 2818 O O . PRO A 1 371 ? -15.725 -1.101 70.967 1.00 50.97 371 PRO A O 1
ATOM 2821 N N . LEU A 1 372 ? -17.863 -1.389 70.369 1.00 51.34 372 LEU A N 1
ATOM 2822 C CA . LEU A 1 372 ? -18.304 -0.039 70.769 1.00 51.34 372 LEU A CA 1
ATOM 2823 C C . LEU A 1 372 ? -18.909 0.104 72.176 1.00 51.34 372 LEU A C 1
ATOM 2825 O O . LEU A 1 372 ? -19.161 1.228 72.586 1.00 51.34 372 LEU A O 1
ATOM 2829 N N . ASN A 1 373 ? -19.132 -0.974 72.930 1.00 47.97 373 ASN A N 1
ATOM 2830 C CA . ASN A 1 373 ? -19.442 -0.884 74.364 1.00 47.97 373 ASN A CA 1
ATOM 2831 C C . ASN A 1 373 ? -19.088 -2.214 75.039 1.00 47.97 373 ASN A C 1
ATOM 2833 O O . ASN A 1 373 ? -19.838 -3.188 74.975 1.00 47.97 373 ASN A O 1
ATOM 2837 N N . GLY A 1 374 ? -17.894 -2.264 75.630 1.00 45.47 374 GLY A N 1
ATOM 2838 C CA . GLY A 1 374 ? -17.293 -3.467 76.201 1.00 45.47 374 GLY A CA 1
ATOM 2839 C C . GLY A 1 374 ? -17.945 -3.945 77.497 1.00 45.47 374 GLY A C 1
ATOM 2840 O O . GLY A 1 374 ? -17.348 -3.810 78.560 1.00 45.47 374 GLY A O 1
ATOM 2841 N N . SER A 1 375 ? -19.137 -4.545 77.434 1.00 47.69 375 SER A N 1
ATOM 2842 C CA . SER A 1 375 ? -19.750 -5.140 78.634 1.00 47.69 375 SER A CA 1
ATOM 2843 C C . SER A 1 375 ? -20.520 -6.448 78.447 1.00 47.69 375 SER A C 1
ATOM 2845 O O . SER A 1 375 ? -21.194 -6.875 79.380 1.00 47.69 375 SER A O 1
ATOM 2847 N N . THR A 1 376 ? -20.384 -7.164 77.323 1.00 45.91 376 THR A N 1
ATOM 2848 C CA . THR A 1 376 ? -20.892 -8.551 77.253 1.00 45.91 376 THR A CA 1
ATOM 2849 C C . THR A 1 376 ? -19.861 -9.534 76.685 1.00 45.91 376 THR A C 1
ATOM 2851 O O . THR A 1 376 ? -19.503 -9.455 75.510 1.00 45.91 376 THR A O 1
ATOM 2854 N N . PRO A 1 377 ? -19.373 -10.488 77.501 1.00 48.47 377 PRO A N 1
ATOM 2855 C CA . PRO A 1 377 ? -18.579 -11.613 77.039 1.00 48.47 377 PRO A CA 1
ATOM 2856 C C . PRO A 1 377 ? -19.512 -12.783 76.700 1.00 48.47 377 PRO A C 1
ATOM 2858 O O . PRO A 1 377 ? -19.736 -13.642 77.540 1.00 48.47 377 PRO A O 1
ATOM 2861 N N . ALA A 1 378 ? -20.107 -12.791 75.505 1.00 52.12 378 ALA A N 1
ATOM 2862 C CA . ALA A 1 378 ? -20.560 -13.999 74.798 1.00 52.12 378 ALA A CA 1
ATOM 2863 C C . ALA A 1 378 ? -21.323 -13.613 73.528 1.00 52.12 378 ALA A C 1
ATOM 2865 O O . ALA A 1 378 ? -22.246 -12.803 73.545 1.00 52.12 378 ALA A O 1
ATOM 2866 N N . THR A 1 379 ? -20.967 -14.263 72.431 1.00 56.69 379 THR A N 1
ATOM 2867 C CA . THR A 1 379 ? -21.784 -14.382 71.227 1.00 56.69 379 THR A CA 1
ATOM 2868 C C . THR A 1 379 ? -23.210 -14.837 71.575 1.00 56.69 379 THR A C 1
ATOM 2870 O O . THR A 1 379 ? -23.400 -15.981 71.986 1.00 56.69 379 THR A O 1
ATOM 2873 N N . SER A 1 380 ? -24.212 -13.970 71.412 1.00 59.66 380 SER A N 1
ATOM 2874 C CA . SER A 1 380 ? -25.634 -14.324 71.566 1.00 59.66 380 SER A CA 1
ATOM 2875 C C . SER A 1 380 ? -26.246 -14.613 70.195 1.00 59.66 380 SER A C 1
ATOM 2877 O O . SER A 1 380 ? -25.988 -13.838 69.278 1.00 59.66 380 SER A O 1
ATOM 2879 N N . PRO A 1 381 ? -27.071 -15.658 70.002 1.00 66.62 381 PRO A N 1
ATOM 2880 C CA . PRO A 1 381 ? -27.820 -15.834 68.757 1.00 66.62 381 PRO A CA 1
ATOM 2881 C C . PRO A 1 381 ? -28.720 -14.627 68.456 1.00 66.62 381 PRO A C 1
ATOM 2883 O O . PRO A 1 381 ? -29.327 -14.075 69.375 1.00 66.62 381 PRO A O 1
ATOM 2886 N N . GLY A 1 382 ? -28.850 -14.250 67.181 1.00 69.25 382 GLY A N 1
ATOM 2887 C CA . GLY A 1 382 ? -29.972 -13.429 66.719 1.00 69.25 382 GLY A CA 1
ATOM 2888 C C . GLY A 1 382 ? -29.622 -12.116 66.018 1.00 69.25 382 GLY A C 1
ATOM 2889 O O . GLY A 1 382 ? -28.682 -12.018 65.234 1.00 69.25 382 GLY A O 1
ATOM 2890 N N . PHE A 1 383 ? -30.478 -11.120 66.238 1.00 76.06 383 PHE A N 1
ATOM 2891 C CA . PHE A 1 383 ? -30.498 -9.819 65.570 1.00 76.06 383 PHE A CA 1
ATOM 2892 C C . PHE A 1 383 ? -30.214 -8.714 66.592 1.00 76.06 383 PHE A C 1
ATOM 2894 O O . PHE A 1 383 ? -30.804 -8.708 67.671 1.00 76.06 383 PHE A O 1
ATOM 2901 N N . SER A 1 384 ? -29.323 -7.778 66.261 1.00 73.38 384 SER A N 1
ATOM 2902 C CA . SER A 1 384 ? -28.942 -6.676 67.151 1.00 73.38 384 SER A CA 1
ATOM 2903 C C . SER A 1 384 ? -29.219 -5.319 66.515 1.00 73.38 384 SER A C 1
ATOM 2905 O O . SER A 1 384 ? -28.736 -5.047 65.416 1.00 73.38 384 SER A O 1
ATOM 2907 N N . ILE A 1 385 ? -29.897 -4.439 67.249 1.00 78.12 385 ILE A N 1
ATOM 2908 C CA . ILE A 1 385 ? -29.979 -3.007 66.947 1.00 78.12 385 ILE A CA 1
ATOM 2909 C C . ILE A 1 385 ? -29.205 -2.271 68.037 1.00 78.12 385 ILE A C 1
ATOM 2911 O O . ILE A 1 385 ? -29.504 -2.425 69.217 1.00 78.12 385 ILE A O 1
ATOM 2915 N N . ASN A 1 386 ? -28.222 -1.465 67.645 1.00 74.50 386 ASN A N 1
ATOM 2916 C CA . ASN A 1 386 ? -27.472 -0.611 68.560 1.00 74.50 386 ASN A CA 1
ATOM 2917 C C . ASN A 1 386 ? -27.758 0.855 68.215 1.00 74.50 386 ASN A C 1
ATOM 2919 O O . ASN A 1 386 ? -27.147 1.402 67.300 1.00 74.50 386 ASN A O 1
ATOM 2923 N N . SER A 1 387 ? -28.717 1.463 68.913 1.00 72.12 387 SER A N 1
ATOM 2924 C CA . SER A 1 387 ? -29.118 2.861 68.722 1.00 72.12 387 SER A CA 1
ATOM 2925 C C . SER A 1 387 ? -29.445 3.507 70.075 1.00 72.12 387 SER A C 1
ATOM 2927 O O . SER A 1 387 ? -30.032 2.826 70.919 1.00 72.12 387 SER A O 1
ATOM 2929 N N . PRO A 1 388 ? -29.130 4.804 70.294 1.00 76.62 388 PRO A N 1
ATOM 2930 C CA . PRO A 1 388 ? -29.522 5.531 71.507 1.00 76.62 388 PRO A CA 1
ATOM 2931 C C . PRO A 1 388 ? -31.036 5.543 71.754 1.00 76.62 388 PRO A C 1
ATOM 2933 O O . PRO A 1 388 ? -31.479 5.578 72.898 1.00 76.62 388 PRO A O 1
ATOM 2936 N N . ALA A 1 389 ? -31.824 5.512 70.677 1.00 76.94 389 ALA A N 1
ATOM 2937 C CA . ALA A 1 389 ? -33.272 5.393 70.723 1.00 76.94 389 ALA A CA 1
ATOM 2938 C C . ALA A 1 389 ? -33.759 4.509 69.571 1.00 76.94 389 ALA A C 1
ATOM 2940 O O . ALA A 1 389 ? -33.274 4.607 68.441 1.00 76.94 389 ALA A O 1
ATOM 2941 N N . VAL A 1 390 ? -34.733 3.649 69.856 1.00 79.50 390 VAL A N 1
ATOM 2942 C CA . VAL A 1 390 ? -35.411 2.818 68.859 1.00 79.50 390 VAL A CA 1
ATOM 2943 C C . VAL A 1 390 ? -36.910 3.009 69.050 1.00 79.50 390 VAL A C 1
ATOM 2945 O O . VAL A 1 390 ? -37.427 2.738 70.130 1.00 79.50 390 VAL A O 1
ATOM 2948 N N . ASN A 1 391 ? -37.601 3.459 68.002 1.00 78.88 391 ASN A N 1
ATOM 2949 C CA . ASN A 1 391 ? -39.054 3.593 67.992 1.00 78.88 391 ASN A CA 1
ATOM 2950 C C . ASN A 1 391 ? -39.650 2.511 67.093 1.00 78.88 391 ASN A C 1
ATOM 2952 O O . ASN A 1 391 ? -39.452 2.529 65.880 1.00 78.88 391 ASN A O 1
ATOM 2956 N N . ILE A 1 392 ? -40.393 1.581 67.688 1.00 78.25 392 ILE A N 1
ATOM 2957 C CA . ILE A 1 392 ? -41.153 0.557 66.969 1.00 78.25 392 ILE A CA 1
ATOM 2958 C C . ILE A 1 392 ? -42.625 0.847 67.220 1.00 78.25 392 ILE A C 1
ATOM 2960 O O . ILE A 1 392 ? -43.104 0.713 68.341 1.00 78.25 392 ILE A O 1
ATOM 2964 N N . THR A 1 393 ? -43.341 1.266 66.181 1.00 75.25 393 THR A N 1
ATOM 2965 C CA . THR A 1 393 ? -44.783 1.520 66.269 1.00 75.25 393 THR A CA 1
ATOM 2966 C C . THR A 1 393 ? -45.516 0.350 65.625 1.00 75.25 393 THR A C 1
ATOM 2968 O O . THR A 1 393 ? -45.474 0.191 64.409 1.00 75.25 393 THR A O 1
ATOM 2971 N N . SER A 1 394 ? -46.171 -0.485 66.433 1.00 65.88 394 SER A N 1
ATOM 2972 C CA . SER A 1 394 ? -46.981 -1.616 65.963 1.00 65.88 394 SER A CA 1
ATOM 2973 C C . SER A 1 394 ? -48.371 -1.573 66.594 1.00 65.88 394 SER A C 1
ATOM 2975 O O . SER A 1 394 ? -48.472 -1.483 67.816 1.00 65.88 394 SER A O 1
ATOM 2977 N N . ALA A 1 395 ? -49.436 -1.710 65.798 1.00 60.19 395 ALA A N 1
ATOM 2978 C CA . ALA A 1 395 ? -50.803 -1.843 66.321 1.00 60.19 395 ALA A CA 1
ATOM 2979 C C . ALA A 1 395 ? -51.018 -3.171 67.081 1.00 60.19 395 ALA A C 1
ATOM 2981 O O . ALA A 1 395 ? -51.894 -3.280 67.936 1.00 60.19 395 ALA A O 1
ATOM 2982 N N . THR A 1 396 ? -50.217 -4.195 66.776 1.00 58.38 396 THR A N 1
ATOM 2983 C CA . THR A 1 396 ? -50.176 -5.486 67.474 1.00 58.38 396 THR A CA 1
ATOM 2984 C C . THR A 1 396 ? -48.772 -6.061 67.295 1.00 58.38 396 THR A C 1
ATOM 2986 O O . THR A 1 396 ? -48.276 -6.111 66.172 1.00 58.38 396 THR A O 1
ATOM 2989 N N . GLY A 1 397 ? -48.110 -6.461 68.380 1.00 57.59 397 GLY A N 1
ATOM 2990 C CA . GLY A 1 397 ? -46.754 -7.007 68.336 1.00 57.59 397 GLY A CA 1
ATOM 2991 C C . GLY A 1 397 ? -46.551 -8.058 69.421 1.00 57.59 397 GLY A C 1
ATOM 2992 O O . GLY A 1 397 ? -47.042 -7.901 70.536 1.00 57.59 397 GLY A O 1
ATOM 2993 N N . SER A 1 398 ? -45.840 -9.137 69.092 1.00 54.78 398 SER A N 1
ATOM 2994 C CA . SER A 1 398 ? -45.353 -10.119 70.062 1.00 54.78 398 SER A CA 1
ATOM 2995 C C . SER A 1 398 ? -43.833 -10.025 70.096 1.00 54.78 398 SER A C 1
ATOM 2997 O O . SER A 1 398 ? -43.163 -10.331 69.111 1.00 54.78 398 SER A O 1
ATOM 2999 N N . PHE A 1 399 ? -43.296 -9.553 71.217 1.00 59.00 399 PHE A N 1
ATOM 3000 C CA . PHE A 1 399 ? -41.861 -9.479 71.460 1.00 59.00 399 PHE A CA 1
ATOM 3001 C C . PHE A 1 399 ? -41.511 -10.586 72.456 1.00 59.00 399 PHE A C 1
ATOM 3003 O O . PHE A 1 399 ? -41.921 -10.531 73.613 1.00 59.00 399 PHE A O 1
ATOM 3010 N N . SER A 1 400 ? -40.791 -11.612 72.007 1.00 50.09 400 SER A N 1
ATOM 3011 C CA . SER A 1 400 ? -40.373 -12.745 72.839 1.00 50.09 400 SER A CA 1
ATOM 3012 C C . SER A 1 400 ? -38.846 -12.806 72.872 1.00 50.09 400 SER A C 1
ATOM 3014 O O . SER A 1 400 ? -38.224 -13.141 71.867 1.00 50.09 400 SER A O 1
ATOM 3016 N N . GLY A 1 401 ? -38.238 -12.447 74.010 1.00 50.97 401 GLY A N 1
ATOM 3017 C CA . GLY A 1 401 ? -36.782 -12.429 74.215 1.00 50.97 401 GLY A CA 1
ATOM 3018 C C . GLY A 1 401 ? -36.352 -11.678 75.487 1.00 50.97 401 GLY A C 1
ATOM 3019 O O . GLY A 1 401 ? -37.169 -11.037 76.144 1.00 50.97 401 GLY A O 1
ATOM 3020 N N . ILE A 1 402 ? -35.063 -11.752 75.844 1.00 44.03 402 ILE A N 1
ATOM 3021 C CA . ILE A 1 402 ? -34.470 -10.994 76.962 1.00 44.03 402 ILE A CA 1
ATOM 3022 C C . ILE A 1 402 ? -34.154 -9.570 76.478 1.00 44.03 402 ILE A C 1
ATOM 3024 O O . ILE A 1 402 ? -33.187 -9.353 75.751 1.00 44.03 402 ILE A O 1
ATOM 3028 N N . LEU A 1 403 ? -34.960 -8.588 76.888 1.00 49.56 403 LEU A N 1
ATOM 3029 C CA . LEU A 1 403 ? -34.706 -7.160 76.661 1.00 49.56 403 LEU A CA 1
ATOM 3030 C C . LEU A 1 403 ? -33.699 -6.643 77.702 1.00 49.56 403 LEU A C 1
ATOM 3032 O O . LEU A 1 403 ? -34.079 -6.107 78.740 1.00 49.56 403 LEU A O 1
ATOM 3036 N N . ASN A 1 404 ? -32.404 -6.831 77.448 1.00 43.19 404 ASN A N 1
ATOM 3037 C CA . ASN A 1 404 ? -31.342 -6.355 78.340 1.00 43.19 404 ASN A CA 1
ATOM 3038 C C . ASN A 1 404 ? -31.023 -4.877 78.054 1.00 43.19 404 ASN A C 1
ATOM 3040 O O . ASN A 1 404 ? -30.119 -4.553 77.287 1.00 43.19 404 ASN A O 1
ATOM 3044 N N . ALA A 1 405 ? -31.782 -3.964 78.654 1.00 42.56 405 ALA A N 1
ATOM 3045 C CA . ALA A 1 405 ? -31.451 -2.543 78.662 1.00 42.56 405 ALA A CA 1
ATOM 3046 C C . ALA A 1 405 ? -30.735 -2.198 79.976 1.00 42.56 405 ALA A C 1
ATOM 3048 O O . ALA A 1 405 ? -31.320 -2.297 81.051 1.00 42.56 405 ALA A O 1
ATOM 3049 N N . ALA A 1 406 ? -29.472 -1.763 79.894 1.00 41.16 406 ALA A N 1
ATOM 3050 C CA . ALA A 1 406 ? -28.693 -1.311 81.056 1.00 41.16 406 ALA A CA 1
ATOM 3051 C C . ALA A 1 406 ? -29.301 -0.067 81.746 1.00 41.16 406 ALA A C 1
ATOM 3053 O O . ALA A 1 406 ? -28.970 0.234 82.888 1.00 41.16 406 ALA A O 1
ATOM 3054 N N . ALA A 1 407 ? -30.222 0.627 81.071 1.00 38.72 407 ALA A N 1
ATOM 3055 C CA . ALA A 1 407 ? -31.139 1.589 81.661 1.00 38.72 407 ALA A CA 1
ATOM 3056 C C . ALA A 1 407 ? -32.466 1.542 80.888 1.00 38.72 407 ALA A C 1
ATOM 3058 O O . ALA A 1 407 ? -32.546 1.985 79.743 1.00 38.72 407 ALA A O 1
ATOM 3059 N N . VAL A 1 408 ? -33.513 0.989 81.500 1.00 42.28 408 VAL A N 1
ATOM 3060 C CA . VAL A 1 408 ? -34.891 1.150 81.018 1.00 42.28 408 VAL A CA 1
ATOM 3061 C C . VAL A 1 408 ? -35.415 2.451 81.613 1.00 42.28 408 VAL A C 1
ATOM 3063 O O . VAL A 1 408 ? -35.607 2.534 82.825 1.00 42.28 408 VAL A O 1
ATOM 3066 N N . ASN A 1 409 ? -35.660 3.473 80.790 1.00 38.38 409 ASN A N 1
ATOM 3067 C CA . ASN A 1 409 ? -36.456 4.609 81.246 1.00 38.38 409 ASN A CA 1
ATOM 3068 C C . ASN A 1 409 ? -37.914 4.140 81.369 1.00 38.38 409 ASN A C 1
ATOM 3070 O O . ASN A 1 409 ? -38.625 3.978 80.377 1.00 38.38 409 ASN A O 1
ATOM 3074 N N . THR A 1 410 ? -38.342 3.877 82.600 1.00 39.66 410 THR A N 1
ATOM 3075 C CA . THR A 1 410 ? -39.661 3.330 82.933 1.00 39.66 410 THR A CA 1
ATOM 3076 C C . THR A 1 410 ? -40.822 4.242 82.534 1.00 39.66 410 THR A C 1
ATOM 3078 O O . THR A 1 410 ? -41.935 3.746 82.397 1.00 39.66 410 THR A O 1
ATOM 3081 N N . ALA A 1 411 ? -40.586 5.530 82.247 1.00 39.25 411 ALA A N 1
ATOM 3082 C CA . ALA A 1 411 ? -41.626 6.439 81.761 1.00 39.25 411 ALA A CA 1
ATOM 3083 C C . ALA A 1 411 ? -42.125 6.094 80.341 1.00 39.25 411 ALA A C 1
ATOM 3085 O O . ALA A 1 411 ? -43.286 6.344 80.029 1.00 39.25 411 ALA A O 1
ATOM 3086 N N . GLY A 1 412 ? -41.287 5.481 79.494 1.00 40.34 412 GLY A N 1
ATOM 3087 C CA . GLY A 1 412 ? -41.670 5.074 78.132 1.00 40.34 412 GLY A CA 1
ATOM 3088 C C . GLY A 1 412 ? -42.376 3.716 78.052 1.00 40.34 412 GLY A C 1
ATOM 3089 O O . GLY A 1 412 ? -43.055 3.431 77.071 1.00 40.34 412 GLY A O 1
ATOM 3090 N N . LEU A 1 413 ? -42.253 2.880 79.090 1.00 40.97 413 LEU A N 1
ATOM 3091 C CA . LEU A 1 413 ? -42.852 1.539 79.127 1.00 40.97 413 LEU A CA 1
ATOM 3092 C C . LEU A 1 413 ? -44.343 1.565 79.526 1.00 40.97 413 LEU A C 1
ATOM 3094 O O . LEU A 1 413 ? -45.066 0.598 79.306 1.00 40.97 413 LEU A O 1
ATOM 3098 N N . LEU A 1 414 ? -44.816 2.690 80.072 1.00 42.22 414 LEU A N 1
ATOM 3099 C CA . LEU A 1 414 ? -46.158 2.874 80.642 1.00 42.22 414 LEU A CA 1
ATOM 3100 C C . LEU A 1 414 ? -47.282 3.127 79.620 1.00 42.22 414 LEU A C 1
ATOM 3102 O O . LEU A 1 414 ? -48.439 3.216 80.020 1.00 42.22 414 LEU A O 1
ATOM 3106 N N . ALA A 1 415 ? -46.985 3.226 78.321 1.00 35.38 415 ALA A N 1
ATOM 3107 C CA . ALA A 1 415 ? -47.993 3.532 77.297 1.00 35.38 415 ALA A CA 1
ATOM 3108 C C . ALA A 1 415 ? -48.448 2.321 76.458 1.00 35.38 415 ALA A C 1
ATOM 3110 O O . ALA A 1 415 ? -49.232 2.492 75.526 1.00 35.38 415 ALA A O 1
ATOM 3111 N N . THR A 1 416 ? -47.986 1.102 76.763 1.00 36.12 416 THR A N 1
ATOM 3112 C CA . THR A 1 416 ? -48.338 -0.088 75.970 1.00 36.12 416 THR A CA 1
ATOM 3113 C C . THR A 1 416 ? -49.371 -0.937 76.707 1.00 36.12 416 THR A C 1
ATOM 3115 O O . THR A 1 416 ? -49.110 -1.449 77.790 1.00 36.12 416 THR A O 1
ATOM 3118 N N . THR A 1 417 ? -50.540 -1.140 76.102 1.00 37.66 417 THR A N 1
ATOM 3119 C CA . THR A 1 417 ? -51.650 -1.998 76.567 1.00 37.66 417 THR A CA 1
ATOM 3120 C C . THR A 1 417 ? -51.352 -3.510 76.482 1.00 37.66 417 THR A C 1
ATOM 3122 O O . THR A 1 417 ? -52.264 -4.323 76.346 1.00 37.66 417 THR A O 1
ATOM 3125 N N . GLY A 1 418 ? -50.082 -3.920 76.568 1.00 40.44 418 GLY A N 1
ATOM 3126 C CA . GLY A 1 418 ? -49.642 -5.316 76.471 1.00 40.44 418 GLY A CA 1
ATOM 3127 C C . GLY A 1 418 ? -49.162 -5.874 77.811 1.00 40.44 418 GLY A C 1
ATOM 3128 O O . GLY A 1 418 ? -48.409 -5.221 78.527 1.00 40.44 418 GLY A O 1
ATOM 3129 N N . GLN A 1 419 ? -49.583 -7.096 78.147 1.00 38.12 419 GLN A N 1
ATOM 3130 C CA . GLN A 1 419 ? -49.134 -7.809 79.347 1.00 38.12 419 GLN A CA 1
ATOM 3131 C C . GLN A 1 419 ? -47.618 -8.050 79.332 1.00 38.12 419 GLN A C 1
ATOM 3133 O O . GLN A 1 419 ? -47.095 -8.693 78.425 1.00 38.12 419 GLN A O 1
ATOM 3138 N N . ILE A 1 420 ? -46.924 -7.592 80.374 1.00 41.91 420 ILE A N 1
ATOM 3139 C CA . ILE A 1 420 ? -45.511 -7.902 80.615 1.00 41.91 420 ILE A CA 1
ATOM 3140 C C . ILE A 1 420 ? -45.452 -9.152 81.504 1.00 41.91 420 ILE A C 1
ATOM 3142 O O . ILE A 1 420 ? -45.734 -9.079 82.697 1.00 41.91 420 ILE A O 1
ATOM 3146 N N . GLY A 1 421 ? -45.118 -10.308 80.921 1.00 40.25 421 GLY A N 1
ATOM 3147 C CA . GLY A 1 421 ? -45.115 -11.604 81.619 1.00 40.25 421 GLY A CA 1
ATOM 3148 C C . GLY A 1 421 ? -44.011 -11.782 82.673 1.00 40.25 421 GLY A C 1
ATOM 3149 O O . GLY A 1 421 ? -44.177 -12.594 83.576 1.00 40.25 421 GLY A O 1
ATOM 3150 N N . ALA A 1 422 ? -42.914 -11.020 82.591 1.00 39.47 422 ALA A N 1
ATOM 3151 C CA . ALA A 1 422 ? -41.912 -10.860 83.650 1.00 39.47 422 ALA A CA 1
ATOM 3152 C C . ALA A 1 422 ? -40.923 -9.743 83.269 1.00 39.47 422 ALA A C 1
ATOM 3154 O O . ALA A 1 422 ? -40.326 -9.784 82.195 1.00 39.47 422 ALA A O 1
ATOM 3155 N N . LEU A 1 423 ? -40.730 -8.761 84.154 1.00 41.22 423 LEU A N 1
ATOM 3156 C CA . LEU A 1 423 ? -39.688 -7.735 84.054 1.00 41.22 423 LEU A CA 1
ATOM 3157 C C . LEU A 1 423 ? -38.695 -7.954 85.200 1.00 41.22 423 LEU A C 1
ATOM 3159 O O . LEU A 1 423 ? -38.997 -7.630 86.346 1.00 41.22 423 LEU A O 1
ATOM 3163 N N . THR A 1 424 ? -37.515 -8.498 84.905 1.00 37.09 424 THR A N 1
ATOM 3164 C CA . THR A 1 424 ? -36.438 -8.638 85.896 1.00 37.09 424 THR A CA 1
ATOM 3165 C C . THR A 1 424 ? -35.454 -7.487 85.718 1.00 37.09 424 THR A C 1
ATOM 3167 O O . THR A 1 424 ? -34.647 -7.507 84.794 1.00 37.09 424 THR A O 1
ATOM 3170 N N . VAL A 1 425 ? -35.515 -6.480 86.594 1.00 39.03 425 VAL A N 1
ATOM 3171 C CA . VAL A 1 425 ? -34.508 -5.405 86.685 1.00 39.03 425 VAL A CA 1
ATOM 3172 C C . VAL A 1 425 ? -33.612 -5.699 87.893 1.00 39.03 425 VAL A C 1
ATOM 3174 O O . VAL A 1 425 ? -34.083 -5.586 89.027 1.00 39.03 425 VAL A O 1
ATOM 3177 N N . PRO A 1 426 ? -32.338 -6.092 87.714 1.00 34.09 426 PRO A N 1
ATOM 3178 C CA . PRO A 1 426 ? -31.431 -6.271 88.841 1.00 34.09 426 PRO A CA 1
ATOM 3179 C C . PRO A 1 426 ? -31.105 -4.908 89.473 1.00 34.09 426 PRO A C 1
ATOM 3181 O O . PRO A 1 426 ? -30.509 -4.052 88.827 1.00 34.09 426 PRO A O 1
ATOM 3184 N N . GLY A 1 427 ? -31.474 -4.712 90.743 1.00 41.22 427 GLY A N 1
ATOM 3185 C CA . GLY A 1 427 ? -30.939 -3.626 91.576 1.00 41.22 427 GLY A CA 1
ATOM 3186 C C . GLY A 1 427 ? -31.710 -2.300 91.628 1.00 41.22 427 GLY A C 1
ATOM 3187 O O . GLY A 1 427 ? -31.123 -1.311 92.058 1.00 41.22 427 GLY A O 1
ATOM 3188 N N . VAL A 1 428 ? -32.997 -2.242 91.260 1.00 31.33 428 VAL A N 1
ATOM 3189 C CA . VAL A 1 428 ? -33.806 -1.010 91.404 1.00 31.33 428 VAL A CA 1
ATOM 3190 C C . VAL A 1 428 ? -35.065 -1.253 92.238 1.00 31.33 428 VAL A C 1
ATOM 3192 O O . VAL A 1 428 ? -35.902 -2.090 91.906 1.00 31.33 428 VAL A O 1
ATOM 3195 N N . THR A 1 429 ? -35.223 -0.479 93.311 1.00 30.91 429 THR A N 1
ATOM 3196 C CA . THR A 1 429 ? -36.471 -0.316 94.065 1.00 30.91 429 THR A CA 1
ATOM 3197 C C . THR A 1 429 ? -37.480 0.432 93.192 1.00 30.91 429 THR A C 1
ATOM 3199 O O . THR A 1 429 ? -37.284 1.601 92.867 1.00 30.91 429 THR A O 1
ATOM 3202 N N . ALA A 1 430 ? -38.561 -0.234 92.785 1.00 32.38 430 ALA A N 1
ATOM 3203 C CA . ALA A 1 430 ? -39.621 0.396 92.005 1.00 32.38 430 ALA A CA 1
ATOM 3204 C C . ALA A 1 430 ? -40.376 1.431 92.859 1.00 32.38 430 ALA A C 1
ATOM 3206 O O . ALA A 1 430 ? -41.039 1.078 93.832 1.00 32.38 430 ALA A O 1
ATOM 3207 N N . VAL A 1 431 ? -40.295 2.708 92.479 1.00 30.33 431 VAL A N 1
ATOM 3208 C CA . VAL A 1 431 ? -41.105 3.795 93.046 1.00 30.33 431 VAL A CA 1
ATOM 3209 C C . VAL A 1 431 ? -42.040 4.308 91.955 1.00 30.33 431 VAL A C 1
ATOM 3211 O O . VAL A 1 431 ? -41.683 5.217 91.214 1.00 30.33 431 VAL A O 1
ATOM 3214 N N . ASN A 1 432 ? -43.198 3.659 91.797 1.00 28.36 432 ASN A N 1
ATOM 3215 C CA . ASN A 1 432 ? -44.519 4.289 91.640 1.00 28.36 432 ASN A CA 1
ATOM 3216 C C . ASN A 1 432 ? -45.603 3.310 91.161 1.00 28.36 432 ASN A C 1
ATOM 3218 O O . ASN A 1 432 ? -45.351 2.300 90.511 1.00 28.36 432 ASN A O 1
ATOM 3222 N N . THR A 1 433 ? -46.821 3.671 91.554 1.00 28.39 433 THR A N 1
ATOM 3223 C CA . THR A 1 433 ? -48.112 2.983 91.501 1.00 28.39 433 THR A CA 1
ATOM 3224 C C . THR A 1 433 ? -48.436 2.315 90.161 1.00 28.39 433 THR A C 1
ATOM 3226 O O . THR A 1 433 ? -48.702 2.980 89.162 1.00 28.39 433 THR A O 1
ATOM 3229 N N . ILE A 1 434 ? -48.507 0.983 90.170 1.00 33.22 434 ILE A N 1
ATOM 3230 C CA . ILE A 1 434 ? -49.078 0.176 89.086 1.00 33.22 434 ILE A CA 1
ATOM 3231 C C . ILE A 1 434 ? -50.604 0.296 89.181 1.00 33.22 434 ILE A C 1
ATOM 3233 O O . ILE A 1 434 ? -51.200 -0.162 90.155 1.00 33.22 434 ILE A O 1
ATOM 3237 N N . THR A 1 435 ? -51.252 0.906 88.190 1.00 29.25 435 THR A N 1
ATOM 3238 C CA . THR A 1 435 ? -52.715 0.868 88.060 1.00 29.25 435 THR A CA 1
ATOM 3239 C C . THR A 1 435 ? -53.102 -0.232 87.070 1.00 29.25 435 THR A C 1
ATOM 3241 O O . THR A 1 435 ? -52.799 -0.153 85.889 1.00 29.25 435 THR A O 1
ATOM 3244 N N . ALA A 1 436 ? -53.734 -1.279 87.610 1.00 31.20 436 ALA A N 1
ATOM 3245 C CA . ALA A 1 436 ? -54.490 -2.343 86.941 1.00 31.20 436 ALA A CA 1
ATOM 3246 C C . ALA A 1 436 ? -53.827 -3.093 85.759 1.00 31.20 436 ALA A C 1
ATOM 3248 O O . ALA A 1 436 ? -53.971 -2.718 84.602 1.00 31.20 436 ALA A O 1
ATOM 3249 N N . PHE A 1 437 ? -53.264 -4.274 86.047 1.00 31.92 437 PHE A N 1
ATOM 3250 C CA . PHE A 1 437 ? -53.123 -5.367 85.075 1.00 31.92 437 PHE A CA 1
ATOM 3251 C C . PHE A 1 437 ? -53.562 -6.695 85.713 1.00 31.92 437 PHE A C 1
ATOM 3253 O O . PHE A 1 437 ? -53.202 -6.994 86.852 1.00 31.92 437 PHE A O 1
ATOM 3260 N N . GLY A 1 438 ? -54.354 -7.492 84.988 1.00 34.94 438 GLY A N 1
ATOM 3261 C CA . GLY A 1 438 ? -54.766 -8.836 85.400 1.00 34.94 438 GLY A CA 1
ATOM 3262 C C . GLY A 1 438 ? -53.612 -9.827 85.275 1.00 34.94 438 GLY A C 1
ATOM 3263 O O . GLY A 1 438 ? -53.388 -10.381 84.208 1.00 34.94 438 GLY A O 1
ATOM 3264 N N . ILE A 1 439 ? -52.865 -10.034 86.353 1.00 35.34 439 ILE A N 1
ATOM 3265 C CA . ILE A 1 439 ? -51.777 -11.013 86.421 1.00 35.34 439 ILE A CA 1
ATOM 3266 C C . ILE A 1 439 ? -52.389 -12.422 86.440 1.00 35.34 439 ILE A C 1
ATOM 3268 O O . ILE A 1 439 ? -53.129 -12.754 87.365 1.00 35.34 439 ILE A O 1
ATOM 3272 N N . THR A 1 440 ? -52.080 -13.278 85.461 1.00 31.81 440 THR A N 1
ATOM 3273 C CA . THR A 1 440 ? -52.367 -14.717 85.576 1.00 31.81 440 THR A CA 1
ATOM 3274 C C . THR A 1 440 ? -51.318 -15.375 86.468 1.00 31.81 440 THR A C 1
ATOM 3276 O O . THR A 1 440 ? -50.140 -15.474 86.125 1.00 31.81 440 THR A O 1
ATOM 3279 N N . THR A 1 441 ? -51.763 -15.803 87.644 1.00 31.73 441 THR A N 1
ATOM 3280 C CA . THR A 1 441 ? -50.973 -16.360 88.744 1.00 31.73 441 THR A CA 1
ATOM 3281 C C . THR A 1 441 ? -50.419 -17.753 88.423 1.00 31.73 441 THR A C 1
ATOM 3283 O O . THR A 1 441 ? -50.985 -18.759 88.840 1.00 31.73 441 THR A O 1
ATOM 3286 N N . ALA A 1 442 ? -49.298 -17.838 87.702 1.00 33.09 442 ALA A N 1
ATOM 3287 C CA . ALA A 1 442 ? -48.572 -19.106 87.528 1.00 33.09 442 ALA A CA 1
ATOM 3288 C C . ALA A 1 442 ? -47.051 -19.020 87.765 1.00 33.09 442 ALA A C 1
ATOM 3290 O O . ALA A 1 442 ? -46.348 -20.000 87.544 1.00 33.09 442 ALA A O 1
ATOM 3291 N N . GLY A 1 443 ? -46.520 -17.893 88.256 1.00 33.09 443 GLY A N 1
ATOM 3292 C CA . GLY A 1 443 ? -45.064 -17.732 88.389 1.00 33.09 443 GLY A CA 1
ATOM 3293 C C . GLY A 1 443 ? -44.577 -16.745 89.445 1.00 33.09 443 GLY A C 1
ATOM 3294 O O . GLY A 1 443 ? -43.502 -16.183 89.275 1.00 33.09 443 GLY A O 1
ATOM 3295 N N . LEU A 1 444 ? -45.333 -16.503 90.523 1.00 32.91 444 LEU A N 1
ATOM 3296 C CA . LEU A 1 444 ? -44.865 -15.634 91.608 1.00 32.91 444 LEU A CA 1
ATOM 3297 C C . LEU A 1 444 ? -44.155 -16.465 92.689 1.00 32.91 444 LEU A C 1
ATOM 3299 O O . LEU A 1 444 ? -44.779 -16.954 93.630 1.00 32.91 444 LEU A O 1
ATOM 3303 N N . SER A 1 445 ? -42.839 -16.635 92.557 1.00 31.92 445 SER A N 1
ATOM 3304 C CA . SER A 1 445 ? -41.997 -17.113 93.656 1.00 31.92 445 SER A CA 1
ATOM 3305 C C . SER A 1 445 ? -41.833 -15.995 94.691 1.00 31.92 445 SER A C 1
ATOM 3307 O O . SER A 1 445 ? -41.170 -14.995 94.430 1.00 31.92 445 SER A O 1
ATOM 3309 N N . ALA A 1 446 ? -42.499 -16.187 95.830 1.00 30.75 446 ALA A N 1
ATOM 3310 C CA . ALA A 1 446 ? -42.359 -15.529 97.129 1.00 30.75 446 ALA A CA 1
ATOM 3311 C C . ALA A 1 446 ? -41.446 -14.285 97.217 1.00 30.75 446 ALA A C 1
ATOM 3313 O O . ALA A 1 446 ? -40.227 -14.393 97.342 1.00 30.75 446 ALA A O 1
ATOM 3314 N N . TYR A 1 447 ? -42.069 -13.114 97.351 1.00 33.62 447 TYR A N 1
ATOM 3315 C CA . TYR A 1 447 ? -41.533 -12.052 98.201 1.00 33.62 447 TYR A CA 1
ATOM 3316 C C . TYR A 1 447 ? -42.650 -11.608 99.151 1.00 33.62 447 TYR A C 1
ATOM 3318 O O . TYR A 1 447 ? -43.747 -11.261 98.714 1.00 33.62 447 TYR A O 1
ATOM 3326 N N . ALA A 1 448 ? -42.408 -11.737 100.455 1.00 30.22 448 ALA A N 1
ATOM 3327 C CA . ALA A 1 448 ? -43.406 -11.527 101.496 1.00 30.22 448 ALA A CA 1
ATOM 3328 C C . ALA A 1 448 ? -43.871 -10.063 101.526 1.00 30.22 448 ALA A C 1
ATOM 3330 O O . ALA A 1 448 ? -43.076 -9.153 101.752 1.00 30.22 448 ALA A O 1
ATOM 3331 N N . TYR A 1 449 ? -45.169 -9.846 101.319 1.00 34.56 449 TYR A N 1
ATOM 3332 C CA . TYR A 1 449 ? -45.825 -8.559 101.521 1.00 34.56 449 TYR A CA 1
ATOM 3333 C C . TYR A 1 449 ? -46.431 -8.521 102.929 1.00 34.56 449 TYR A C 1
ATOM 3335 O O . TYR A 1 449 ? -47.322 -9.307 103.247 1.00 34.56 449 TYR A O 1
ATOM 3343 N N . THR A 1 450 ? -45.955 -7.608 103.776 1.00 33.19 450 THR A N 1
ATOM 3344 C CA . THR A 1 450 ? -46.517 -7.318 105.105 1.00 33.19 450 THR A CA 1
ATOM 3345 C C . THR A 1 450 ? -47.086 -5.901 105.119 1.00 33.19 450 THR A C 1
ATOM 3347 O O . THR A 1 450 ? -46.340 -4.932 105.244 1.00 33.19 450 THR A O 1
ATOM 3350 N N . GLY A 1 451 ? -48.408 -5.783 104.992 1.00 35.72 451 GLY A N 1
ATOM 3351 C CA . GLY A 1 451 ? -49.174 -4.537 105.105 1.00 35.72 451 GLY A CA 1
ATOM 3352 C C . GLY A 1 451 ? -50.674 -4.839 105.258 1.00 35.72 451 GLY A C 1
ATOM 3353 O O . GLY A 1 451 ? -51.120 -5.876 104.765 1.00 35.72 451 GLY A O 1
ATOM 3354 N N . PRO A 1 452 ? -51.451 -4.018 105.990 1.00 32.41 452 PRO A N 1
ATOM 3355 C CA . PRO A 1 452 ? -52.750 -4.420 106.530 1.00 32.41 452 PRO A CA 1
ATOM 3356 C C . PRO A 1 452 ? -53.852 -4.518 105.467 1.00 32.41 452 PRO A C 1
ATOM 3358 O O . PRO A 1 452 ? -54.019 -3.638 104.626 1.00 32.41 452 PRO A O 1
ATOM 3361 N N . VAL A 1 453 ? -54.639 -5.593 105.560 1.00 33.97 453 VAL A N 1
ATOM 3362 C CA . VAL A 1 453 ? -55.810 -5.873 104.720 1.00 33.97 453 VAL A CA 1
ATOM 3363 C C . VAL A 1 453 ? -57.026 -5.139 105.293 1.00 33.97 453 VAL A C 1
ATOM 3365 O O . VAL A 1 453 ? -57.492 -5.465 106.383 1.00 33.97 453 VAL A O 1
ATOM 3368 N N . GLY A 1 454 ? -57.539 -4.150 104.560 1.00 31.45 454 GLY A N 1
ATOM 3369 C CA . GLY A 1 454 ? -58.807 -3.473 104.840 1.00 31.45 454 GLY A CA 1
ATOM 3370 C C . GLY A 1 454 ? -59.945 -4.069 104.008 1.00 31.45 454 GLY A C 1
ATOM 3371 O O . GLY A 1 454 ? -59.877 -4.105 102.784 1.00 31.45 454 GLY A O 1
ATOM 3372 N N . SER A 1 455 ? -60.976 -4.557 104.692 1.00 33.12 455 SER A N 1
ATOM 3373 C CA . SER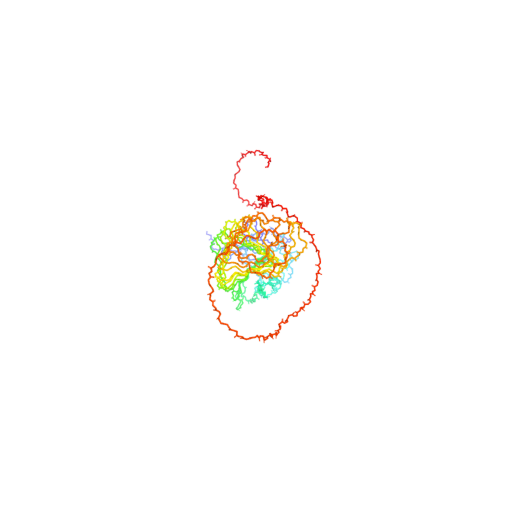 A 1 455 ? -62.179 -5.210 104.170 1.00 33.12 455 SER A CA 1
ATOM 3374 C C . SER A 1 455 ? -63.160 -4.256 103.476 1.00 33.12 455 SER A C 1
ATOM 3376 O O . SER A 1 455 ? -63.471 -3.200 104.023 1.00 33.12 455 SER A O 1
ATOM 3378 N N . GLY A 1 456 ? -63.756 -4.691 102.361 1.00 32.38 456 GLY A N 1
ATOM 3379 C CA . GLY A 1 456 ? -64.940 -4.053 101.775 1.00 32.38 456 GLY A CA 1
ATOM 3380 C C . GLY A 1 456 ? -65.370 -4.678 100.446 1.00 32.38 456 GLY A C 1
ATOM 3381 O O . GLY A 1 456 ? -65.041 -4.153 99.390 1.00 32.38 456 GLY A O 1
ATOM 3382 N N . ALA A 1 457 ? -66.099 -5.796 100.496 1.00 32.91 457 ALA A N 1
ATOM 3383 C CA . ALA A 1 457 ? -66.838 -6.334 99.347 1.00 32.91 457 ALA A CA 1
ATOM 3384 C C . ALA A 1 457 ? -68.209 -5.637 99.219 1.00 32.91 457 ALA A C 1
ATOM 3386 O O . ALA A 1 457 ? -68.825 -5.316 100.236 1.00 32.91 457 ALA A O 1
ATOM 3387 N N . PRO A 1 458 ? -68.692 -5.398 97.990 1.00 37.03 458 PRO A N 1
ATOM 3388 C CA . PRO A 1 458 ? -69.886 -6.100 97.475 1.00 37.03 458 PRO A CA 1
ATOM 3389 C C . PRO A 1 458 ? -69.671 -6.509 95.995 1.00 37.03 458 PRO A C 1
ATOM 3391 O O . PRO A 1 458 ? -68.973 -5.822 95.265 1.00 37.03 458 PRO A O 1
ATOM 3394 N N . GLY A 1 459 ? -70.139 -7.625 95.430 1.00 32.16 459 GLY A N 1
ATOM 3395 C CA . GLY A 1 459 ? -71.401 -8.349 95.571 1.00 32.16 459 GLY A CA 1
ATOM 3396 C C . GLY A 1 459 ? -72.061 -8.393 94.178 1.00 32.16 459 GLY A C 1
ATOM 3397 O O . GLY A 1 459 ? -72.637 -7.397 93.758 1.00 32.16 459 GLY A O 1
ATOM 3398 N N . GLY A 1 460 ? -71.943 -9.503 93.437 1.00 29.11 460 GLY A N 1
ATOM 3399 C CA . GLY A 1 460 ? -72.532 -9.654 92.097 1.00 29.11 460 GLY A CA 1
ATOM 3400 C C . GLY A 1 460 ? -72.296 -11.044 91.491 1.00 29.11 460 GLY A C 1
ATOM 3401 O O . GLY A 1 460 ? -71.193 -11.567 91.549 1.00 29.11 460 GLY A O 1
ATOM 3402 N N . THR A 1 461 ? -73.359 -11.650 90.976 1.00 30.03 461 THR A N 1
ATOM 3403 C CA . THR A 1 461 ? -73.618 -13.081 90.719 1.00 30.03 461 THR A CA 1
ATOM 3404 C C . THR A 1 461 ? -72.878 -13.748 89.549 1.00 30.03 461 THR A C 1
ATOM 3406 O O . THR A 1 461 ? -72.611 -13.126 88.525 1.00 30.03 461 THR A O 1
ATOM 3409 N N . ALA A 1 462 ? -72.665 -15.064 89.679 1.00 35.25 462 ALA A N 1
ATOM 3410 C CA . ALA A 1 462 ? -72.211 -15.991 88.636 1.00 35.25 462 ALA A CA 1
ATOM 3411 C C . ALA A 1 462 ? -73.297 -16.312 87.583 1.00 35.25 462 ALA A C 1
ATOM 3413 O O . ALA A 1 462 ? -74.490 -16.198 87.876 1.00 35.25 462 ALA A O 1
ATOM 3414 N N . PRO A 1 463 ? -72.895 -16.853 86.417 1.00 33.19 463 PRO A N 1
ATOM 3415 C CA . PRO A 1 463 ? -73.550 -18.059 85.919 1.00 33.19 463 PRO A CA 1
ATOM 3416 C C . PRO A 1 463 ? -72.576 -19.196 85.563 1.00 33.19 463 PRO A C 1
ATOM 3418 O O . PRO A 1 463 ? -71.366 -19.036 85.432 1.00 33.19 463 PRO A O 1
ATOM 3421 N N . THR A 1 464 ? -73.182 -20.374 85.486 1.00 32.31 464 THR A N 1
ATOM 3422 C CA . THR A 1 464 ? -72.674 -21.747 85.564 1.00 32.31 464 THR A CA 1
ATOM 3423 C C . THR A 1 464 ? -72.154 -22.353 84.252 1.00 32.31 464 THR A C 1
ATOM 3425 O O . THR A 1 464 ? -72.539 -21.945 83.161 1.00 32.31 464 THR A O 1
ATOM 3428 N N . ALA A 1 465 ? -71.326 -23.396 84.406 1.00 38.00 465 ALA A N 1
ATOM 3429 C CA . ALA A 1 465 ? -70.735 -24.273 83.385 1.00 38.00 465 ALA A CA 1
ATOM 3430 C C . ALA A 1 465 ? -71.730 -25.235 82.689 1.00 38.00 465 ALA A C 1
ATOM 3432 O O . ALA A 1 465 ? -72.851 -25.417 83.169 1.00 38.00 465 ALA A O 1
ATOM 3433 N N . PRO A 1 466 ? -71.288 -25.925 81.614 1.00 39.91 466 PRO A N 1
ATOM 3434 C CA . PRO A 1 466 ? -71.222 -27.403 81.659 1.00 39.91 466 PRO A CA 1
ATOM 3435 C C . PRO A 1 466 ? -69.915 -27.976 81.034 1.00 39.91 466 PRO A C 1
ATOM 3437 O O . PRO A 1 466 ? -69.447 -27.477 80.019 1.00 39.91 466 PRO A O 1
ATOM 3440 N N . THR A 1 467 ? -69.125 -28.788 81.758 1.00 33.75 467 THR A N 1
ATOM 3441 C CA . THR A 1 467 ? -69.004 -30.279 81.848 1.00 33.75 467 THR A CA 1
ATOM 3442 C C . THR A 1 467 ? -68.133 -30.999 80.790 1.00 33.75 467 THR A C 1
ATOM 3444 O O . THR A 1 467 ? -68.243 -30.755 79.597 1.00 33.75 467 THR A O 1
ATOM 3447 N N . ALA A 1 468 ? -67.277 -31.896 81.313 1.00 33.78 468 ALA A N 1
ATOM 3448 C CA . ALA A 1 468 ? -66.083 -32.589 80.781 1.00 33.78 468 ALA A CA 1
ATOM 3449 C C . ALA A 1 468 ? -66.348 -33.740 79.768 1.00 33.78 468 ALA A C 1
ATOM 3451 O O . ALA A 1 468 ? -67.503 -34.098 79.565 1.00 33.78 468 ALA A O 1
ATOM 3452 N N . PHE A 1 469 ? -65.379 -34.344 79.048 1.00 31.33 469 PHE A N 1
ATOM 3453 C CA . PHE A 1 469 ? -64.165 -35.147 79.404 1.00 31.33 469 PHE A CA 1
ATOM 3454 C C . PHE A 1 469 ? -63.427 -35.567 78.083 1.00 31.33 469 PHE A C 1
ATOM 3456 O O . PHE A 1 469 ? -63.964 -35.232 77.028 1.00 31.33 469 PHE A O 1
ATOM 3463 N N . PRO A 1 470 ? -62.388 -36.452 78.013 1.00 42.12 470 PRO A N 1
ATOM 3464 C CA . PRO A 1 470 ? -61.188 -36.783 78.824 1.00 42.12 470 PRO A CA 1
ATOM 3465 C C . PRO A 1 470 ? -59.866 -36.769 77.964 1.00 42.12 470 PRO A C 1
ATOM 3467 O O . PRO A 1 470 ? -59.887 -36.341 76.816 1.00 42.12 470 PRO A O 1
ATOM 3470 N N . GLY A 1 471 ? -58.696 -37.185 78.497 1.00 33.25 471 GLY A N 1
ATOM 3471 C CA . GLY A 1 471 ? -57.350 -36.874 77.940 1.00 33.25 471 GLY A CA 1
ATOM 3472 C C . GLY A 1 471 ? -56.543 -37.912 77.107 1.00 33.25 471 GLY A C 1
ATOM 3473 O O . GLY A 1 471 ? -56.923 -39.071 77.038 1.00 33.25 471 GLY A O 1
ATOM 3474 N N . ILE A 1 472 ? -55.399 -37.412 76.565 1.00 35.75 472 ILE A N 1
ATOM 3475 C CA . ILE A 1 472 ? -54.035 -37.977 76.247 1.00 35.75 472 ILE A CA 1
ATOM 3476 C C . ILE A 1 472 ? -53.959 -39.241 75.330 1.00 35.75 472 ILE A C 1
ATOM 3478 O O . ILE A 1 472 ? -54.644 -40.205 75.657 1.00 35.75 472 ILE A O 1
ATOM 3482 N N . PRO A 1 473 ? -53.123 -39.338 74.240 1.00 41.16 473 PRO A N 1
ATOM 3483 C CA . PRO A 1 473 ? -51.641 -39.228 74.258 1.00 41.16 473 PRO A CA 1
ATOM 3484 C C . PRO A 1 473 ? -50.889 -38.631 73.037 1.00 41.16 473 PRO A C 1
ATOM 3486 O O . PRO A 1 473 ? -51.432 -38.404 71.962 1.00 41.16 473 PRO A O 1
ATOM 3489 N N . ALA A 1 474 ? -49.585 -38.399 73.257 1.00 44.69 474 ALA A N 1
ATOM 3490 C CA . ALA A 1 474 ? -48.564 -37.926 72.316 1.00 44.69 474 ALA A CA 1
ATOM 3491 C C . ALA A 1 474 ? -48.053 -39.005 71.337 1.00 44.69 474 ALA A C 1
ATOM 3493 O O . ALA A 1 474 ? -48.012 -40.181 71.692 1.00 44.69 474 ALA A O 1
ATOM 3494 N N . LEU A 1 475 ? -47.549 -38.577 70.169 1.00 33.16 475 LEU A N 1
ATOM 3495 C CA . LEU A 1 475 ? -46.684 -39.355 69.266 1.00 33.16 475 LEU A CA 1
ATOM 3496 C C . LEU A 1 475 ? -45.728 -38.424 68.479 1.00 33.16 475 LEU A C 1
ATOM 3498 O O . LEU A 1 475 ? -46.159 -37.526 67.763 1.00 33.16 475 LEU A O 1
ATOM 3502 N N . LEU A 1 476 ? -44.425 -38.662 68.660 1.00 35.47 476 LEU A N 1
ATOM 3503 C CA . LEU A 1 476 ? -43.257 -38.255 67.841 1.00 35.47 476 LEU A CA 1
ATOM 3504 C C . LEU A 1 476 ? -43.117 -39.222 66.621 1.00 35.47 476 LEU A C 1
ATOM 3506 O O . LEU A 1 476 ? -43.815 -40.239 66.658 1.00 35.47 476 LEU A O 1
ATOM 3510 N N . PRO A 1 477 ? -42.228 -39.038 65.594 1.00 45.09 477 PRO A N 1
ATOM 3511 C CA . PRO A 1 477 ? -40.868 -38.480 65.709 1.00 45.09 477 PRO A CA 1
ATOM 3512 C C . PRO A 1 477 ? -40.274 -37.667 64.516 1.00 45.09 477 PRO A C 1
ATOM 3514 O O . PRO A 1 477 ? -40.953 -37.256 63.582 1.00 45.09 477 PRO A O 1
ATOM 3517 N N . ALA A 1 478 ? -38.965 -37.413 64.675 1.00 31.47 478 ALA A N 1
ATOM 3518 C CA . ALA A 1 478 ? -38.008 -36.463 64.100 1.00 31.47 478 ALA A CA 1
ATOM 3519 C C . ALA A 1 478 ? -37.641 -36.551 62.602 1.00 31.47 478 ALA A C 1
ATOM 3521 O O . ALA A 1 478 ? -37.681 -37.615 61.993 1.00 31.47 478 ALA A O 1
ATOM 3522 N N . ALA A 1 479 ? -37.094 -35.441 62.085 1.00 31.80 479 ALA A N 1
ATOM 3523 C CA . ALA A 1 479 ? -36.220 -35.418 60.912 1.00 31.80 479 ALA A CA 1
ATOM 3524 C C . ALA A 1 479 ? -34.778 -35.065 61.326 1.00 31.80 479 ALA A C 1
ATOM 3526 O O . ALA A 1 479 ? -34.527 -34.084 62.026 1.00 31.80 479 ALA A O 1
ATOM 3527 N N . THR A 1 480 ? -33.846 -35.912 60.902 1.00 34.25 480 THR A N 1
ATOM 3528 C CA . THR A 1 480 ? -32.395 -35.845 61.102 1.00 34.25 480 THR A CA 1
ATOM 3529 C C . THR A 1 480 ? -31.710 -35.036 59.997 1.00 34.25 480 THR A C 1
ATOM 3531 O O . THR A 1 480 ? -32.036 -35.229 58.828 1.00 34.25 480 THR A O 1
ATOM 3534 N N . SER A 1 481 ? -30.677 -34.254 60.324 1.00 33.53 481 SER A N 1
ATOM 3535 C CA . SER A 1 481 ? -29.686 -33.784 59.343 1.00 33.53 481 SER A CA 1
ATOM 3536 C C . SER A 1 481 ? -28.261 -34.034 59.844 1.00 33.53 481 SER A C 1
ATOM 3538 O O . SER A 1 481 ? -27.895 -33.624 60.944 1.00 33.53 481 SER A O 1
ATOM 3540 N N . VAL A 1 482 ? -27.486 -34.733 59.017 1.00 32.22 482 VAL A N 1
ATOM 3541 C CA . VAL A 1 482 ? -26.086 -35.146 59.206 1.00 32.22 482 VAL A CA 1
ATOM 3542 C C . VAL A 1 482 ? -25.131 -33.991 58.840 1.00 32.22 482 VAL A C 1
ATOM 3544 O O . VAL A 1 482 ? -25.429 -33.279 57.880 1.00 32.22 482 VAL A O 1
ATOM 3547 N N . PRO A 1 483 ? -23.981 -33.799 59.521 1.00 39.22 483 PRO A N 1
ATOM 3548 C CA . PRO A 1 483 ? -22.961 -32.828 59.120 1.00 39.22 483 PRO A CA 1
ATOM 3549 C C . PRO A 1 483 ? -21.846 -33.475 58.277 1.00 39.22 483 PRO A C 1
ATOM 3551 O O . PRO A 1 483 ? -21.486 -34.631 58.503 1.00 39.22 483 PRO A O 1
ATOM 3554 N N . ILE A 1 484 ? -21.246 -32.715 57.353 1.00 33.41 484 ILE A N 1
ATOM 3555 C CA . ILE A 1 484 ? -20.007 -33.103 56.656 1.00 33.41 484 ILE A CA 1
ATOM 3556 C C . ILE A 1 484 ? -18.907 -32.051 56.867 1.00 33.41 484 ILE A C 1
ATOM 3558 O O . ILE A 1 484 ? -19.142 -30.846 56.857 1.00 33.41 484 ILE A O 1
ATOM 3562 N N . LEU A 1 485 ? -17.724 -32.620 57.105 1.00 30.19 485 LEU A N 1
ATOM 3563 C CA . LEU A 1 485 ? -16.399 -32.121 57.471 1.00 30.19 485 LEU A CA 1
ATOM 3564 C C . LEU A 1 485 ? -15.824 -30.975 56.621 1.00 30.19 485 LEU A C 1
ATOM 3566 O O . LEU A 1 485 ? -16.036 -30.905 55.414 1.00 30.19 485 LEU A O 1
ATOM 3570 N N . GLY A 1 486 ? -14.995 -30.150 57.270 1.00 33.22 486 GLY A N 1
ATOM 3571 C CA . GLY A 1 486 ? -14.215 -29.075 56.655 1.00 33.22 486 GLY A CA 1
ATOM 3572 C C . GLY A 1 486 ? -12.838 -29.480 56.120 1.00 33.22 486 GLY A C 1
ATOM 3573 O O . GLY A 1 486 ? -12.388 -30.601 56.325 1.00 33.22 486 GLY A O 1
ATOM 3574 N N . TYR A 1 487 ? -12.159 -28.510 55.497 1.00 32.44 487 TYR A N 1
ATOM 3575 C CA . TYR A 1 487 ? -10.713 -28.487 55.247 1.00 32.44 487 TYR A CA 1
ATOM 3576 C C . TYR A 1 487 ? -10.169 -27.044 55.305 1.00 32.44 487 TYR A C 1
ATOM 3578 O O . TYR A 1 487 ? -10.918 -26.074 55.209 1.00 32.44 487 TYR A O 1
ATOM 3586 N N . ALA A 1 488 ? -8.863 -26.952 55.563 1.00 30.36 488 ALA A N 1
ATOM 3587 C CA . ALA A 1 488 ? -8.126 -25.858 56.193 1.00 30.36 488 ALA A CA 1
ATOM 3588 C C . ALA A 1 488 ? -7.674 -24.686 55.286 1.00 30.36 488 ALA A C 1
ATOM 3590 O O . ALA A 1 488 ? -7.648 -24.783 54.063 1.00 30.36 488 ALA A O 1
ATOM 3591 N N . LEU A 1 489 ? -7.261 -23.598 55.953 1.00 36.94 489 LEU A N 1
ATOM 3592 C CA . LEU A 1 489 ? -6.583 -22.393 55.438 1.00 36.94 489 LEU A CA 1
ATOM 3593 C C . LEU A 1 489 ? -5.130 -22.660 54.989 1.00 36.94 489 LEU A C 1
ATOM 3595 O O . LEU A 1 489 ? -4.493 -23.588 55.491 1.00 36.94 489 LEU A O 1
ATOM 3599 N N . PRO A 1 490 ? -4.550 -21.749 54.183 1.00 37.28 490 PRO A N 1
ATOM 3600 C CA . PRO A 1 490 ? -3.316 -21.076 54.610 1.00 37.28 490 PRO A CA 1
ATOM 3601 C C . PRO A 1 490 ? -3.360 -19.537 54.502 1.00 37.28 490 PRO A C 1
ATOM 3603 O O . PRO A 1 490 ? -4.357 -18.932 54.124 1.00 37.28 490 PRO A O 1
ATOM 3606 N N . ASN A 1 491 ? -2.255 -18.937 54.934 1.00 32.38 491 ASN A N 1
ATOM 3607 C CA . ASN A 1 491 ? -2.083 -17.669 55.637 1.00 32.38 491 ASN A CA 1
ATOM 3608 C C . ASN A 1 491 ? -1.385 -16.580 54.781 1.00 32.38 491 ASN A C 1
ATOM 3610 O O . ASN A 1 491 ? -0.722 -16.917 53.807 1.00 32.38 491 ASN A O 1
ATOM 3614 N N . ASP A 1 492 ? -1.433 -15.338 55.288 1.00 33.19 492 ASP A N 1
ATOM 3615 C CA . ASP A 1 492 ? -0.444 -14.239 55.152 1.00 33.19 492 ASP A CA 1
ATOM 3616 C C . ASP A 1 492 ? -0.350 -13.402 53.846 1.00 33.19 492 ASP A C 1
ATOM 3618 O O . ASP A 1 492 ? -0.333 -13.917 52.733 1.00 33.19 492 ASP A O 1
ATOM 3622 N N . GLY A 1 493 ? -0.226 -12.076 54.022 1.00 30.91 493 GLY A N 1
ATOM 3623 C CA . GLY A 1 493 ? 0.253 -11.146 52.998 1.00 30.91 493 GLY A CA 1
ATOM 3624 C C . GLY A 1 493 ? -0.194 -9.687 53.153 1.00 30.91 493 GLY A C 1
ATOM 3625 O O . GLY A 1 493 ? -0.836 -9.146 52.256 1.00 30.91 493 GLY A O 1
ATOM 3626 N N . SER A 1 494 ? 0.121 -9.012 54.263 1.00 35.72 494 SER A N 1
ATOM 3627 C CA . SER A 1 494 ? -0.033 -7.551 54.378 1.00 35.72 494 SER A CA 1
A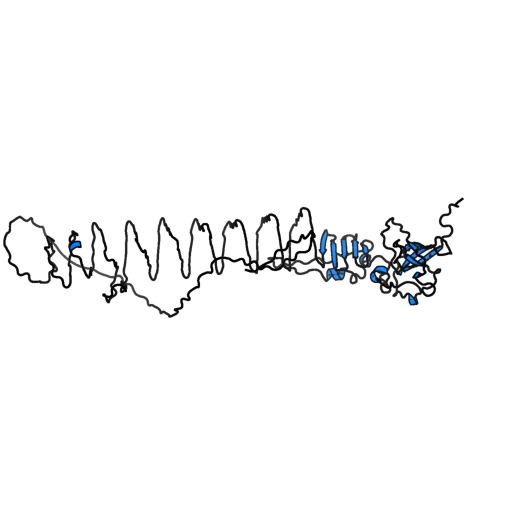TOM 3628 C C . SER A 1 494 ? 0.962 -6.799 53.480 1.00 35.72 494 SER A C 1
ATOM 3630 O O . SER A 1 494 ? 2.168 -6.987 53.622 1.00 35.72 494 SER A O 1
ATOM 3632 N N . GLY A 1 495 ? 0.482 -5.880 52.636 1.00 31.81 495 GLY A N 1
ATOM 3633 C CA . GLY A 1 495 ? 1.343 -4.977 51.863 1.00 31.81 495 GLY A CA 1
ATOM 3634 C C . GLY A 1 495 ? 0.558 -3.963 51.033 1.00 31.81 495 GLY A C 1
ATOM 3635 O O . GLY A 1 495 ? 0.481 -4.084 49.816 1.00 31.81 495 GLY A O 1
ATOM 3636 N N . VAL A 1 496 ? -0.051 -2.962 51.675 1.00 35.31 496 VAL A N 1
ATOM 3637 C CA . VAL A 1 496 ? -0.713 -1.857 50.960 1.00 35.31 496 VAL A CA 1
ATOM 3638 C C . VAL A 1 496 ? 0.349 -0.822 50.581 1.00 35.31 496 VAL A C 1
ATOM 3640 O O . VAL A 1 496 ? 0.765 -0.016 51.412 1.00 35.31 496 VAL A O 1
ATOM 3643 N N . ALA A 1 497 ? 0.809 -0.857 49.330 1.00 35.09 497 ALA A N 1
ATOM 3644 C CA . ALA A 1 497 ? 1.609 0.212 48.745 1.00 35.09 497 ALA A CA 1
ATOM 3645 C C . ALA A 1 497 ? 0.703 1.410 48.410 1.00 35.09 497 ALA A C 1
ATOM 3647 O O . ALA A 1 497 ? -0.321 1.284 47.741 1.00 35.09 497 ALA A O 1
ATOM 3648 N N . LYS A 1 498 ? 1.086 2.579 48.921 1.00 34.78 498 LYS A N 1
ATOM 3649 C CA . LYS A 1 498 ? 0.424 3.872 48.734 1.00 34.78 498 LYS A CA 1
ATOM 3650 C C . LYS A 1 498 ? 0.720 4.373 47.311 1.00 34.78 498 LYS A C 1
ATOM 3652 O O . LYS A 1 498 ? 1.882 4.612 46.996 1.00 34.78 498 LYS A O 1
ATOM 3657 N N . MET A 1 499 ? -0.295 4.510 46.456 1.00 36.34 499 MET A N 1
ATOM 3658 C CA . MET A 1 499 ? -0.127 5.087 45.113 1.00 36.34 499 MET A CA 1
ATOM 3659 C C . MET A 1 499 ? 0.052 6.619 45.186 1.00 36.34 499 MET A C 1
ATOM 3661 O O . MET A 1 499 ? -0.672 7.263 45.950 1.00 36.34 499 MET A O 1
ATOM 3665 N N . PRO A 1 500 ? 1.005 7.202 44.431 1.00 42.56 500 PRO A N 1
ATOM 3666 C CA . PRO A 1 500 ? 1.223 8.646 44.363 1.00 42.56 500 PRO A CA 1
ATOM 3667 C C . PRO A 1 500 ? 0.181 9.352 43.477 1.00 42.56 500 PRO A C 1
ATOM 3669 O O . PRO A 1 500 ? -0.323 8.779 42.512 1.00 42.56 500 PRO A O 1
ATOM 3672 N N . GLU A 1 501 ? -0.142 10.598 43.834 1.00 44.44 501 GLU A N 1
ATOM 3673 C CA . GLU A 1 501 ? -1.107 11.461 43.137 1.00 44.44 501 GLU A CA 1
ATOM 3674 C C . GLU A 1 501 ? -0.695 11.751 41.678 1.00 44.44 501 GLU A C 1
ATOM 3676 O O . GLU A 1 501 ? 0.498 11.904 41.399 1.00 44.44 501 GLU A O 1
ATOM 3681 N N . PRO A 1 502 ? -1.657 11.861 40.740 1.00 42.44 502 PRO A N 1
ATOM 3682 C CA . PRO A 1 502 ? -1.357 12.147 39.342 1.00 42.44 502 PRO A CA 1
ATOM 3683 C C . PRO A 1 502 ? -0.896 13.608 39.161 1.00 42.44 502 PRO A C 1
ATOM 3685 O O . PRO A 1 502 ? -1.531 14.517 39.708 1.00 42.44 502 PRO A O 1
ATOM 3688 N N . PRO A 1 503 ? 0.165 13.880 38.373 1.00 43.09 503 PRO A N 1
ATOM 3689 C CA . PRO A 1 503 ? 0.577 15.244 38.068 1.00 43.09 503 PRO A CA 1
ATOM 3690 C C . PRO A 1 503 ? -0.478 15.945 37.210 1.00 43.09 503 PRO A C 1
ATOM 3692 O O . PRO A 1 503 ? -0.938 15.425 36.194 1.00 43.09 503 PRO A O 1
ATOM 3695 N N . GLY A 1 504 ? -0.850 17.152 37.626 1.00 37.78 504 GLY A N 1
ATOM 3696 C CA . GLY A 1 504 ? -1.728 18.023 36.864 1.00 37.78 504 GLY A CA 1
ATOM 3697 C C . GLY A 1 504 ? -1.074 18.553 35.586 1.00 37.78 504 GLY A C 1
ATOM 3698 O O . GLY A 1 504 ? 0.104 18.886 35.571 1.00 37.78 504 GLY A O 1
ATOM 3699 N N . LYS A 1 505 ? -1.925 18.736 34.572 1.00 38.00 505 LYS A N 1
ATOM 3700 C CA . LYS A 1 505 ? -1.750 19.569 33.370 1.00 38.00 505 LYS A CA 1
ATOM 3701 C C . LYS A 1 505 ? -0.670 19.117 32.373 1.00 38.00 505 LYS A C 1
ATOM 3703 O O . LYS A 1 505 ? 0.522 19.308 32.564 1.00 38.00 505 LYS A O 1
ATOM 3708 N N . ASN A 1 506 ? -1.168 18.635 31.232 1.00 34.09 506 ASN A N 1
ATOM 3709 C CA . ASN A 1 506 ? -0.456 18.456 29.970 1.00 34.09 506 ASN A CA 1
ATOM 3710 C C . ASN A 1 506 ? 0.440 19.654 29.619 1.00 34.09 506 ASN A C 1
ATOM 3712 O O . ASN A 1 506 ? -0.056 20.746 29.338 1.00 34.09 506 ASN A O 1
ATOM 3716 N N . THR A 1 507 ? 1.740 19.403 29.502 1.00 36.91 507 THR A N 1
ATOM 3717 C CA . THR A 1 507 ? 2.631 20.148 28.610 1.00 36.91 507 THR A CA 1
ATOM 3718 C C . THR A 1 507 ? 3.023 19.229 27.457 1.00 36.91 507 THR A C 1
ATOM 3720 O O . THR A 1 507 ? 3.733 18.251 27.657 1.00 36.91 507 THR A O 1
ATOM 3723 N N . SER A 1 508 ? 2.493 19.537 26.271 1.00 36.50 508 SER A N 1
ATOM 3724 C CA . SER A 1 508 ? 3.075 19.312 24.939 1.00 36.50 508 SER A CA 1
ATOM 3725 C C . SER A 1 508 ? 4.339 18.432 24.878 1.00 36.50 508 SER A C 1
ATOM 3727 O O . SER A 1 508 ? 5.444 18.935 25.079 1.00 36.50 508 SER A O 1
ATOM 3729 N N . ILE A 1 509 ? 4.194 17.172 24.455 1.00 38.25 509 ILE A N 1
ATOM 3730 C CA . ILE A 1 509 ? 5.266 16.438 23.767 1.00 38.25 509 ILE A CA 1
ATOM 3731 C C . ILE A 1 509 ? 5.029 16.619 22.267 1.00 38.25 509 ILE A C 1
ATOM 3733 O O . ILE A 1 509 ? 4.341 15.847 21.609 1.00 38.25 509 ILE A O 1
ATOM 3737 N N . VAL A 1 510 ? 5.570 17.713 21.742 1.00 37.12 510 VAL A N 1
ATOM 3738 C CA . VAL A 1 510 ? 6.084 17.745 20.375 1.00 37.12 510 VAL A CA 1
ATOM 3739 C C . VAL A 1 510 ? 7.553 18.087 20.546 1.00 37.12 510 VAL A C 1
ATOM 3741 O O . VAL A 1 510 ? 7.903 19.237 20.821 1.00 37.12 510 VAL A O 1
ATOM 3744 N N . GLU A 1 511 ? 8.414 17.077 20.459 1.00 34.97 511 GLU A N 1
ATOM 3745 C CA . GLU A 1 511 ? 9.834 17.329 20.269 1.00 34.97 511 GLU A CA 1
ATOM 3746 C C . GLU A 1 511 ? 10.009 18.051 18.933 1.00 34.97 511 GLU A C 1
ATOM 3748 O O . GLU A 1 511 ? 9.629 17.573 17.864 1.00 34.97 511 GLU A O 1
ATOM 3753 N N . ARG A 1 512 ? 10.574 19.254 19.013 1.00 37.00 512 ARG A N 1
ATOM 3754 C CA . ARG A 1 512 ? 11.142 19.957 17.872 1.00 37.00 512 ARG A CA 1
ATOM 3755 C C . ARG A 1 512 ? 12.297 19.120 17.319 1.00 37.00 512 ARG A C 1
ATOM 3757 O O . ARG A 1 512 ? 13.320 18.993 17.982 1.00 37.00 512 ARG A O 1
ATOM 3764 N N . GLY A 1 513 ? 12.184 18.639 16.086 1.00 30.48 513 GLY A N 1
ATOM 3765 C CA . GLY A 1 513 ? 13.335 18.112 15.357 1.00 30.48 513 GLY A CA 1
ATOM 3766 C C . GLY A 1 513 ? 12.955 17.500 14.017 1.00 30.48 513 GLY A C 1
ATOM 3767 O O . GLY A 1 513 ? 12.129 16.603 13.971 1.00 30.48 513 GLY A O 1
ATOM 3768 N N . TYR A 1 514 ? 13.614 17.965 12.954 1.00 29.03 514 TYR A N 1
ATOM 3769 C CA . TYR A 1 514 ? 13.548 17.500 11.559 1.00 29.03 514 TYR A CA 1
ATOM 3770 C C . TYR A 1 514 ? 12.423 18.057 10.674 1.00 29.03 514 TYR A C 1
ATOM 3772 O O . TYR A 1 514 ? 11.581 17.351 10.129 1.00 29.03 514 TYR A O 1
ATOM 3780 N N . PHE A 1 515 ? 12.532 19.362 10.414 1.00 30.83 515 PHE A N 1
ATOM 3781 C CA . PHE A 1 515 ? 12.233 19.919 9.094 1.00 30.83 515 PHE A CA 1
ATOM 3782 C C . PHE A 1 515 ? 13.335 19.506 8.103 1.00 30.83 515 PHE A C 1
ATOM 3784 O O . PHE A 1 515 ? 14.487 19.901 8.271 1.00 30.83 515 PHE A O 1
ATOM 3791 N N . ALA A 1 516 ? 12.980 18.785 7.039 1.00 30.89 516 ALA A N 1
ATOM 3792 C CA . ALA A 1 516 ? 13.724 18.808 5.782 1.00 30.89 516 ALA A CA 1
ATOM 3793 C C . ALA A 1 516 ? 12.934 19.686 4.801 1.00 30.89 516 ALA A C 1
ATOM 3795 O O . ALA A 1 516 ? 11.950 19.245 4.212 1.00 30.89 516 ALA A O 1
ATOM 3796 N N . LEU A 1 517 ? 13.330 20.956 4.679 1.00 32.28 517 LEU A N 1
ATOM 3797 C CA . LEU A 1 517 ? 12.771 21.894 3.708 1.00 32.28 517 LEU A CA 1
ATOM 3798 C C . LEU A 1 517 ? 13.767 22.059 2.551 1.00 32.28 517 LEU A C 1
ATOM 3800 O O . LEU A 1 517 ? 14.822 22.670 2.712 1.00 32.28 517 LEU A O 1
ATOM 3804 N N . GLY A 1 518 ? 13.422 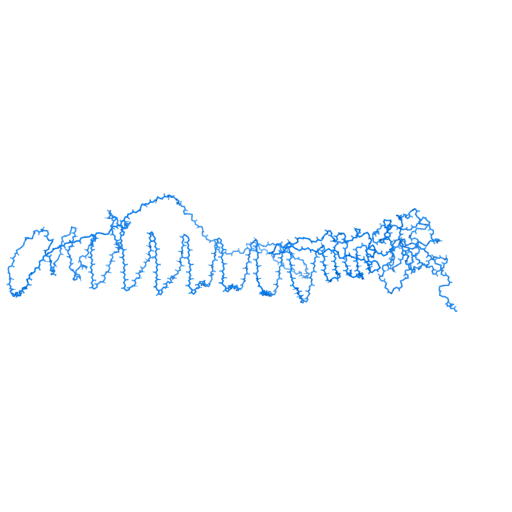21.516 1.385 1.00 28.34 518 GLY A N 1
ATOM 3805 C CA . GLY A 1 518 ? 14.083 21.790 0.112 1.00 28.34 518 GLY A CA 1
ATOM 3806 C C . GLY A 1 518 ? 13.348 22.888 -0.659 1.00 28.34 518 GLY A C 1
ATOM 3807 O O . GLY A 1 518 ? 12.402 22.607 -1.377 1.00 28.34 518 GLY A O 1
ATOM 3808 N N . HIS A 1 519 ? 13.807 24.124 -0.462 1.00 30.31 519 HIS A N 1
ATOM 3809 C CA . HIS A 1 519 ? 13.894 25.241 -1.416 1.00 30.31 519 HIS A CA 1
ATOM 3810 C C . HIS A 1 519 ? 12.676 25.659 -2.281 1.00 30.31 519 HIS A C 1
ATOM 3812 O O . HIS A 1 519 ? 12.397 25.077 -3.324 1.00 30.31 519 HIS A O 1
ATOM 3818 N N . ALA A 1 520 ? 12.111 26.835 -1.967 1.00 29.52 520 ALA A N 1
ATOM 3819 C CA . ALA A 1 520 ? 11.706 27.819 -2.976 1.00 29.52 520 ALA A CA 1
ATOM 3820 C C . ALA A 1 520 ? 11.841 29.257 -2.426 1.00 29.52 520 ALA A C 1
ATOM 3822 O O . ALA A 1 520 ? 11.258 29.628 -1.414 1.00 29.52 520 ALA A O 1
ATOM 3823 N N . LEU A 1 521 ? 12.686 30.008 -3.128 1.00 30.06 521 LEU A N 1
ATOM 3824 C CA . LEU A 1 521 ? 13.119 31.403 -3.020 1.00 30.06 521 LEU A CA 1
ATOM 3825 C C . LEU A 1 521 ? 12.035 32.448 -2.670 1.00 30.06 521 LEU A C 1
ATOM 3827 O O . LEU A 1 521 ? 10.958 32.435 -3.259 1.00 30.06 521 LEU A O 1
ATOM 3831 N N . GLY A 1 522 ? 12.400 33.459 -1.863 1.00 29.28 522 GLY A N 1
ATOM 3832 C CA . GLY A 1 522 ? 11.733 34.771 -1.899 1.00 29.28 522 GLY A CA 1
ATOM 3833 C C . GLY A 1 522 ? 11.864 35.659 -0.652 1.00 29.28 522 GLY A C 1
ATOM 3834 O O . GLY A 1 522 ? 10.999 35.621 0.206 1.00 29.28 522 GLY A O 1
ATOM 3835 N N . TYR A 1 523 ? 12.894 36.516 -0.633 1.00 30.80 523 TYR A N 1
ATOM 3836 C CA . TYR A 1 523 ? 13.036 37.772 0.135 1.00 30.80 523 TYR A CA 1
ATOM 3837 C C . TYR A 1 523 ? 13.025 37.756 1.682 1.00 30.80 523 TYR A C 1
ATOM 3839 O O . TYR A 1 523 ? 11.994 37.676 2.341 1.00 30.80 523 TYR A O 1
ATOM 3847 N N . LEU A 1 524 ? 14.212 38.010 2.249 1.00 29.45 524 LEU A N 1
ATOM 3848 C CA . LEU A 1 524 ? 14.433 38.494 3.616 1.00 29.45 524 LEU A CA 1
ATOM 3849 C C . LEU A 1 524 ? 14.348 40.032 3.648 1.00 29.45 524 LEU A C 1
ATOM 3851 O O . LEU A 1 524 ? 15.035 40.697 2.872 1.00 29.45 524 LEU A O 1
ATOM 3855 N N . SER A 1 525 ? 13.591 40.596 4.594 1.00 31.20 525 SER A N 1
ATOM 3856 C CA . SER A 1 525 ? 13.857 41.935 5.147 1.00 31.20 525 SER A CA 1
ATOM 3857 C C . SER A 1 525 ? 14.326 41.780 6.598 1.00 31.20 525 SER A C 1
ATOM 3859 O O . SER A 1 525 ? 13.715 40.985 7.315 1.00 31.20 525 SER A O 1
ATOM 3861 N N . PRO A 1 526 ? 15.365 42.496 7.062 1.00 35.88 526 PRO A N 1
ATOM 3862 C CA . PRO A 1 526 ? 15.880 42.318 8.410 1.00 35.88 526 PRO A CA 1
ATOM 3863 C C . PRO A 1 526 ? 15.134 43.221 9.396 1.00 35.88 526 PRO A C 1
ATOM 3865 O O . PRO A 1 526 ? 15.214 44.444 9.307 1.00 35.88 526 PRO A O 1
ATOM 3868 N N . THR A 1 527 ? 14.474 42.619 10.378 1.00 33.22 527 THR A N 1
ATOM 3869 C CA . THR A 1 527 ? 14.206 43.273 11.663 1.00 33.22 527 THR A CA 1
ATOM 3870 C C . THR A 1 527 ? 14.646 42.340 12.777 1.00 33.22 527 THR A C 1
ATOM 3872 O O . THR A 1 527 ? 13.985 41.357 13.096 1.00 33.22 527 THR A O 1
ATOM 3875 N N . ASP A 1 528 ? 15.849 42.648 13.248 1.00 37.06 528 ASP A N 1
ATOM 3876 C CA . ASP A 1 528 ? 16.308 42.613 14.634 1.00 37.06 528 ASP A CA 1
ATOM 3877 C C . ASP A 1 528 ? 15.161 42.545 15.662 1.00 37.06 528 ASP A C 1
ATOM 3879 O O . ASP A 1 528 ? 14.321 43.444 15.693 1.00 37.06 528 ASP A O 1
ATOM 3883 N N . ASP A 1 529 ? 15.142 41.511 16.507 1.00 32.16 529 ASP A N 1
ATOM 3884 C CA . ASP A 1 529 ? 14.913 41.733 17.935 1.00 32.16 529 ASP A CA 1
ATOM 3885 C C . ASP A 1 529 ? 15.546 40.614 18.772 1.00 32.16 529 ASP A C 1
ATOM 3887 O O . ASP A 1 529 ? 15.459 39.419 18.479 1.00 32.16 529 ASP A O 1
ATOM 3891 N N . ASN A 1 530 ? 16.238 41.062 19.807 1.00 31.78 530 ASN A N 1
ATOM 3892 C CA . ASN A 1 530 ? 17.016 40.299 20.758 1.00 31.78 530 ASN A CA 1
ATOM 3893 C C . ASN A 1 530 ? 16.137 39.791 21.912 1.00 31.78 530 ASN A C 1
ATOM 3895 O O . ASN A 1 530 ? 15.169 40.436 22.297 1.00 31.78 530 ASN A O 1
ATOM 3899 N N . ALA A 1 531 ? 16.660 38.761 22.593 1.00 33.66 531 ALA A N 1
ATOM 3900 C CA . ALA A 1 531 ? 16.417 38.424 24.005 1.00 33.66 531 ALA A CA 1
ATOM 3901 C C . ALA A 1 531 ? 15.077 37.741 24.355 1.00 33.66 531 ALA A C 1
ATOM 3903 O O . ALA A 1 531 ? 14.045 37.999 23.759 1.00 33.66 531 ALA A O 1
ATOM 3904 N N . LYS A 1 532 ? 14.981 36.877 25.370 1.00 34.72 532 LYS A N 1
ATOM 3905 C CA . LYS A 1 532 ? 15.917 36.172 26.269 1.00 34.72 532 LYS A CA 1
ATOM 3906 C C . LYS A 1 532 ? 15.078 35.065 26.927 1.00 34.72 532 LYS A C 1
ATOM 3908 O O . LYS A 1 532 ? 13.876 35.246 27.100 1.00 34.72 532 LYS A O 1
ATOM 3913 N N . ASP A 1 533 ? 15.727 33.968 27.293 1.00 39.03 533 ASP A N 1
ATOM 3914 C CA . ASP A 1 533 ? 15.158 32.808 27.988 1.00 39.03 533 ASP A CA 1
ATOM 3915 C C . ASP A 1 533 ? 14.232 33.166 29.163 1.00 39.03 533 ASP A C 1
ATOM 3917 O O . ASP A 1 533 ? 14.659 33.920 30.042 1.00 39.03 533 ASP A O 1
ATOM 3921 N N . ILE A 1 534 ? 13.032 32.559 29.195 1.00 35.91 534 ILE A N 1
ATOM 3922 C CA . ILE A 1 534 ? 12.452 31.805 30.332 1.00 35.91 534 ILE A CA 1
ATOM 3923 C C . ILE A 1 534 ? 11.577 30.679 29.769 1.00 35.91 534 ILE A C 1
ATOM 3925 O O . ILE A 1 534 ? 10.740 30.984 28.887 1.00 35.91 534 ILE A O 1
#

Radius of gyration: 58.17 Å; Cα contacts (8 Å, |Δi|>4): 497; chains: 1; bounding box: 125×83×177 Å

Mean predicted aligned error: 17.86 Å

Solvent-accessible surface area (backbone atoms only — not comparable to full-atom values): 38155 Å² total; per-residue (Å²): 130,84,71,88,64,78,74,83,52,67,35,73,36,47,28,30,23,45,39,55,85,41,92,82,71,79,49,28,31,20,49,50,31,64,95,71,49,71,34,53,90,78,38,49,69,88,73,41,51,66,17,45,61,54,64,95,56,96,61,88,80,62,77,54,72,40,23,43,39,37,32,36,29,33,12,68,62,14,93,74,61,64,44,39,35,34,62,46,76,48,73,52,55,41,88,52,69,59,47,40,89,80,71,32,48,61,50,79,61,94,64,63,39,66,64,51,14,56,52,38,40,44,83,29,38,76,67,8,45,61,80,52,49,76,20,60,63,42,72,56,77,83,41,68,59,43,57,51,52,71,68,48,56,62,74,42,67,43,89,96,55,90,56,59,48,61,57,81,65,77,75,82,60,53,38,61,88,35,25,45,68,51,75,57,80,53,37,41,37,39,48,28,63,19,89,92,33,28,32,40,37,42,39,38,72,87,67,26,34,40,38,34,39,66,85,66,55,72,50,80,46,67,76,64,90,81,83,89,85,73,92,67,88,86,83,86,87,69,98,72,90,86,87,78,73,96,68,90,85,84,87,85,74,91,69,90,86,84,86,86,71,95,67,90,87,85,87,86,69,94,70,88,85,85,86,89,67,97,70,87,82,86,89,85,54,96,88,66,81,89,86,88,63,100,71,84,88,86,86,51,96,81,69,78,82,84,88,87,60,95,86,67,85,88,86,86,52,99,87,63,84,88,89,88,66,99,72,85,88,84,86,63,95,77,78,82,87,87,86,60,96,86,69,85,87,88,87,67,97,72,80,84,87,85,86,65,101,70,86,86,85,87,54,85,50,63,37,74,75,62,90,86,66,90,78,67,98,66,69,45,74,34,83,86,86,91,62,101,71,83,89,83,90,65,100,74,82,86,88,87,77,88,83,85,58,99,72,72,68,66,82,73,64,73,79,61,100,64,89,79,92,74,84,88,68,90,88,67,86,86,87,77,86,84,81,86,79,92,77,80,91,80,78,85,81,84,76,91,84,89,76,88,87,82,87,82,88,86,89,85,84,86,87,83,88,87,89,90,88,88,84,89,87,91,83,86,87,88,86,88,86,87,88,84,86,88,86,84,84,89,81,91,81,92,76,88,79,82,80,80,83,82,84,79,77,92,73,85,90,70,82,88,79,83,86,88,80,85,82,83,89,84,86,89,78,93,76,90,83,80,88,76,94,131

Nearest PDB structures (foldseek):
  2z6b-assembly1_A  TM=7.236E-01  e=1.612E-13  Tequatrovirus T4
  1wth-assembly1_A  TM=7.351E-01  e=4.684E-12  Tequatrovirus T4

Sequence (534 aa):
MIDGSGISNPFFFLGVVENNVDPTNEGKVQVRAFGVHGTNKEIENKELPWAICAAGNYDSNNPPPRIGAFVYGLFLDGRLAQHPLVLGLIPGMYNKEANPEADGYGAIPVSDADLLAAGYSPTDFNAGGGPDKLARAEDLLETYLLSMAANKVHDQKIGGEEDTWSEPGPSYAAKYPHNRVIKTSNHSIELDDTPGAERITIHHRAGSYIEIDSKGTVAERAQGDRYEINIGTKHESSGHNVITINGNSHVYVKGNKTEEIEGDYKQIVHGNAEYGVGGQMNINGGEQVQIRGADVVVDANVGTASLHAEKEVRIEGGAQIQAKAQNVNITSLLDFQLYATKSMKITTLWDFHCQASNHIFTSTGLVPPNPLNGSTPATSPGFSINSPAVNITSATGSFSGILNAAAVNTAGLLATTGQIGALTVPGVTAVNTITAFGITTAGLSAYAYTGPVGSGAPGGTAPTAPTAFPGIPALLPAATSVPILGYALPNDGSGVAKMPEPPGKNTSIVERGYFALGHALGYLSPTDDNAKDI

Foldseek 3Di:
DPPPDQLPAKAKFKWFFAAQPDPVPQRWTFTDTPPQNFFCVRPPSVRGATEAEPDPDPDSPPHHDAFQWMFMWIASNHNVRRYIYTDDTDQDAAQAQDDRVVVRGTYQDPPPSLQRQPQRHSPNHPQHRDQHCLQAVHPCCPDLLVVQQVVWAWFCDFPPDPDGDTDDHDLRDAHPPQWDWDDGSFWIWIQGPHVPFGKTWTAGNLNFIWIQTPVRDIDGDDPDDDDDDDPDDDDDDDPDDTDGDPDDDDDDDPDDDDDDDPDDDDDDDPDDDDDDDPDDDDDDDPPDDDDDDPDDDDDDPPDDDDDDDPPDDDDDDPVDDDDDDPDDDDDDPDDDDDDDPPDDDDDDPDDDDDDDPDDDDDWQFWDDDDPPDPDDPDGDGDDDDDDPDDDDDDPDDDDDDDPDDPDDPVVVVPPDPDDDLDDDDPPDDDPDDDDDDDHDPDDDDDDDDDDDDDDDDDDDDDDDDDDDDDDDDDDDDDDDDDDDDDDDDDDDDDDDDDDDDDDDDDDDPDDDDDDPDDDDDDDDDDDDDDDDDD

Secondary structure (DSSP, 8-state):
---S-SSSS-EEEEEEEEE---TT-S--EEEEETTTS--TTTS-GGGSPEEEE--SSS-TTSPP--TT-EEEEEETTGGG--SEEEEEEE----SS---HHHHS-----SS-HHHHTTTSSTT-TTTSSSS-HHHHT--GGGSHHHHHHHS----EEPTTSS-EE-PPPP-----TTSEEEEE-SSEEEEEE--TT--EEEEEETTS-EEEE-TT--EEEE-SS------SS------SS-----SS------SS------SS------SS------SS------SS------S------SSS------SS------SS------S------SS------SS------SS------S-------SEEPPPSSS----S-EES-----S------SS----S----SS--HHHHTT--S--S----TT----S--------SS--------------------------------------------------------PPPPPPS-----------------------------